Protein AF-A0A1T4MTI6-F1 (afdb_monomer_lite)

Organism: Treponema porcinum (NCBI:txid261392)

InterPro domains:
  IPR003497 BRO N-terminal domain [PF02498] (22-116)
  IPR003497 BRO N-terminal domain [SM01040] (22-121)
  IPR009362 YhcG PDDEXK nuclease domain [PF06250] (287-391)

Structure (mmCIF, N/CA/C/O backbone):
data_AF-A0A1T4MTI6-F1
#
_entry.id   AF-A0A1T4MTI6-F1
#
loop_
_atom_site.group_PDB
_atom_site.id
_atom_site.type_symbol
_atom_site.label_atom_id
_atom_site.label_alt_id
_atom_site.label_comp_id
_atom_site.label_asym_id
_atom_site.label_entity_id
_atom_site.label_seq_id
_atom_site.pdbx_PDB_ins_code
_atom_site.Cartn_x
_atom_site.Cartn_y
_atom_site.Cartn_z
_atom_site.occupancy
_atom_site.B_iso_or_equiv
_atom_site.auth_seq_id
_atom_site.auth_comp_id
_atom_site.auth_asym_id
_atom_site.auth_atom_id
_atom_site.pdbx_PDB_model_num
ATOM 1 N N . MET A 1 1 ? 14.762 -20.993 -0.817 1.00 29.59 1 MET A N 1
ATOM 2 C CA . MET A 1 1 ? 13.764 -19.939 -0.530 1.00 29.59 1 MET A CA 1
ATOM 3 C C . MET A 1 1 ? 13.974 -18.867 -1.579 1.00 29.59 1 MET A C 1
ATOM 5 O O . MET A 1 1 ? 15.122 -18.537 -1.838 1.00 29.59 1 MET A O 1
ATOM 9 N N . LYS A 1 2 ? 12.893 -18.528 -2.278 1.00 24.80 2 LYS A N 1
ATOM 10 C CA . LYS A 1 2 ? 12.843 -18.109 -3.683 1.00 24.80 2 LYS A CA 1
ATOM 11 C C . LYS A 1 2 ? 13.874 -17.034 -4.069 1.00 24.80 2 LYS A C 1
ATOM 13 O O . LYS A 1 2 ? 13.805 -15.911 -3.583 1.00 24.80 2 LYS A O 1
ATOM 18 N N . ILE A 1 3 ? 14.759 -17.396 -5.008 1.00 26.91 3 ILE A N 1
ATOM 19 C CA . ILE A 1 3 ? 15.230 -16.484 -6.066 1.00 26.91 3 ILE A CA 1
ATOM 20 C C . ILE A 1 3 ? 13.979 -15.758 -6.556 1.00 26.91 3 ILE A C 1
ATOM 22 O O . ILE A 1 3 ? 12.946 -16.416 -6.668 1.00 26.91 3 ILE A O 1
ATOM 26 N N . GLY A 1 4 ? 14.023 -14.441 -6.754 1.00 32.38 4 GLY A N 1
ATOM 27 C CA . GLY A 1 4 ? 12.883 -13.689 -7.271 1.00 32.38 4 GLY A CA 1
ATOM 28 C C . GLY A 1 4 ? 12.425 -14.264 -8.610 1.00 32.38 4 GLY A C 1
ATOM 29 O O . GLY A 1 4 ? 12.881 -13.828 -9.655 1.00 32.38 4 GLY A O 1
ATOM 30 N N . GLU A 1 5 ? 11.559 -15.274 -8.564 1.00 28.02 5 GLU A N 1
ATOM 31 C CA . GLU A 1 5 ? 10.853 -15.802 -9.712 1.00 28.02 5 GLU A CA 1
ATOM 32 C C . GLU A 1 5 ? 9.925 -14.692 -10.166 1.00 28.02 5 GLU A C 1
ATOM 34 O O . GLU A 1 5 ? 9.039 -14.247 -9.423 1.00 28.02 5 GLU A O 1
ATOM 39 N N . GLU A 1 6 ? 10.204 -14.240 -11.382 1.00 34.66 6 GLU A N 1
ATOM 40 C CA . GLU A 1 6 ? 9.380 -13.394 -12.219 1.00 34.66 6 GLU A CA 1
ATOM 41 C C . GLU A 1 6 ? 7.897 -13.714 -12.024 1.00 34.66 6 GLU A C 1
ATOM 43 O O . GLU A 1 6 ? 7.330 -14.620 -12.625 1.00 34.66 6 GLU A O 1
ATOM 48 N N . ASN A 1 7 ? 7.232 -12.928 -11.188 1.00 27.84 7 ASN A N 1
ATOM 49 C CA . ASN A 1 7 ? 5.785 -12.830 -11.204 1.00 27.84 7 ASN A CA 1
ATOM 50 C C . ASN A 1 7 ? 5.436 -11.406 -11.619 1.00 27.84 7 ASN A C 1
ATOM 52 O O . ASN A 1 7 ? 5.205 -10.537 -10.783 1.00 27.84 7 ASN A O 1
ATOM 56 N N . ASN A 1 8 ? 5.431 -11.193 -12.940 1.00 30.33 8 ASN A N 1
ATOM 57 C CA . ASN A 1 8 ? 4.815 -10.063 -13.641 1.00 30.33 8 ASN A CA 1
ATOM 58 C C . ASN A 1 8 ? 5.001 -8.699 -12.951 1.00 30.33 8 ASN A C 1
ATOM 60 O O . ASN A 1 8 ? 4.086 -8.154 -12.316 1.00 30.33 8 ASN A O 1
ATOM 64 N N . LEU A 1 9 ? 6.201 -8.143 -13.116 1.00 31.62 9 LEU A N 1
ATOM 65 C CA . LEU A 1 9 ? 6.533 -6.769 -12.760 1.00 31.62 9 LEU A CA 1
ATOM 66 C C . LEU A 1 9 ? 5.849 -5.802 -13.745 1.00 31.62 9 LEU A C 1
ATOM 68 O O . LEU A 1 9 ? 6.373 -5.511 -14.817 1.00 31.62 9 LEU A O 1
ATOM 72 N N . ASN A 1 10 ? 4.671 -5.293 -13.377 1.00 36.75 10 ASN A N 1
ATOM 73 C CA . ASN A 1 10 ? 4.091 -4.111 -14.023 1.00 36.75 10 ASN A CA 1
ATOM 74 C C . ASN A 1 10 ? 4.978 -2.878 -13.750 1.00 36.75 10 ASN A C 1
ATOM 76 O O . ASN A 1 10 ? 5.622 -2.811 -12.704 1.00 36.75 10 ASN A O 1
ATOM 80 N N . ASN A 1 11 ? 4.929 -1.873 -14.636 1.00 35.84 11 ASN A N 1
ATOM 81 C CA . ASN A 1 11 ? 5.616 -0.562 -14.562 1.00 35.84 11 ASN A CA 1
ATOM 82 C C . ASN A 1 11 ? 5.305 0.302 -13.309 1.00 35.84 11 ASN A C 1
ATOM 84 O O . ASN A 1 11 ? 5.554 1.505 -13.302 1.00 35.84 11 ASN A O 1
ATOM 88 N N . SER A 1 12 ? 4.710 -0.272 -12.266 1.00 39.22 12 SER A N 1
ATOM 89 C CA . SER A 1 12 ? 4.172 0.421 -11.097 1.00 39.22 12 SER A CA 1
ATOM 90 C C . SER A 1 12 ? 4.846 0.028 -9.774 1.00 39.22 12 SER A C 1
ATOM 92 O O . SER A 1 12 ? 4.406 0.464 -8.718 1.00 39.22 12 SER A O 1
ATOM 94 N N . ASN A 1 13 ? 5.901 -0.795 -9.803 1.00 53.12 13 ASN A N 1
ATOM 95 C CA . ASN A 1 13 ? 6.740 -1.074 -8.632 1.00 53.12 13 ASN A CA 1
ATOM 96 C C . ASN A 1 13 ? 7.895 -0.042 -8.584 1.00 53.12 13 ASN A C 1
ATOM 98 O O . ASN A 1 13 ? 8.526 0.166 -9.626 1.00 53.12 13 ASN A O 1
ATOM 102 N N . PRO A 1 14 ? 8.223 0.592 -7.436 1.00 52.94 14 PRO A N 1
ATOM 103 C CA . PRO A 1 14 ? 9.347 1.535 -7.329 1.00 52.94 14 PRO A CA 1
ATOM 104 C C . PRO A 1 14 ? 10.663 0.994 -7.910 1.00 52.94 14 PRO A C 1
ATOM 106 O O . PRO A 1 14 ? 11.397 1.723 -8.574 1.00 52.94 14 PRO A O 1
ATOM 109 N N . ILE A 1 15 ? 10.903 -0.313 -7.756 1.00 57.69 15 ILE A N 1
ATOM 110 C CA . ILE A 1 15 ? 12.072 -1.023 -8.300 1.00 57.69 15 ILE A CA 1
ATOM 111 C C . ILE A 1 15 ? 12.081 -0.982 -9.840 1.00 57.69 15 ILE A C 1
ATOM 113 O O . ILE A 1 15 ? 13.130 -0.816 -10.455 1.00 57.69 15 ILE A O 1
ATOM 117 N N . THR A 1 16 ? 10.910 -1.060 -10.483 1.00 54.34 16 THR A N 1
ATOM 118 C CA . THR A 1 16 ? 10.786 -0.933 -11.946 1.00 54.34 16 THR A CA 1
ATOM 119 C C . THR A 1 16 ? 10.866 0.502 -12.452 1.00 54.34 16 THR A C 1
ATOM 121 O O . THR A 1 16 ? 11.347 0.715 -13.559 1.00 54.34 16 THR A O 1
ATOM 124 N N . PHE A 1 17 ? 10.431 1.488 -11.662 1.00 54.69 17 PHE A N 1
ATOM 125 C CA . PHE A 1 17 ? 10.458 2.898 -12.064 1.00 54.69 17 PHE A CA 1
ATOM 126 C C . PHE A 1 17 ? 11.887 3.448 -12.188 1.00 54.69 17 PHE A C 1
ATOM 128 O O . PHE A 1 17 ? 12.150 4.318 -13.022 1.00 54.69 17 PHE A O 1
ATOM 135 N N . PHE A 1 18 ? 12.805 2.932 -11.374 1.00 60.22 18 PHE A N 1
ATOM 136 C CA . PHE A 1 18 ? 14.227 3.278 -11.400 1.00 60.22 18 PHE A CA 1
ATOM 137 C C . PHE A 1 18 ? 15.092 2.256 -12.153 1.00 60.22 18 PHE A C 1
ATOM 139 O O . PHE A 1 18 ? 16.312 2.344 -12.096 1.00 60.22 18 PHE A O 1
ATOM 146 N N . ASP A 1 19 ? 14.463 1.298 -12.845 1.00 62.16 19 ASP A N 1
ATOM 147 C CA . ASP A 1 19 ? 15.125 0.208 -13.574 1.00 62.16 19 ASP A CA 1
ATOM 148 C C . ASP A 1 19 ? 16.165 -0.569 -12.741 1.00 62.16 19 ASP A C 1
ATOM 150 O O . ASP A 1 19 ? 17.180 -1.056 -13.228 1.00 62.16 19 ASP A O 1
ATOM 154 N N . LEU A 1 20 ? 15.886 -0.736 -11.446 1.00 67.12 20 LEU A N 1
ATOM 155 C CA . LEU A 1 20 ? 16.745 -1.454 -10.498 1.00 67.12 20 LEU A CA 1
ATOM 156 C C . LEU A 1 20 ? 16.588 -2.981 -10.620 1.00 67.12 20 LEU A C 1
ATOM 158 O O . LEU A 1 20 ? 16.968 -3.719 -9.714 1.00 67.12 20 LEU A O 1
ATOM 162 N N . LYS A 1 21 ? 16.005 -3.474 -11.722 1.00 65.25 21 LYS A N 1
ATOM 163 C CA . LYS A 1 21 ? 15.626 -4.886 -11.923 1.00 65.25 21 LYS A CA 1
ATOM 164 C C . LYS A 1 21 ? 16.816 -5.845 -11.872 1.00 65.25 21 LYS A C 1
ATOM 166 O O . LYS A 1 21 ? 16.632 -7.020 -11.579 1.00 65.25 21 LYS A O 1
ATOM 171 N N . ASN A 1 22 ? 18.014 -5.331 -12.134 1.00 76.31 22 ASN A N 1
ATOM 172 C CA . ASN A 1 22 ? 19.245 -6.113 -12.183 1.00 76.31 22 ASN A CA 1
ATOM 173 C C . ASN A 1 22 ? 20.005 -6.135 -10.844 1.00 76.31 22 ASN A C 1
ATOM 175 O O . ASN A 1 22 ? 21.043 -6.783 -10.753 1.00 76.31 22 ASN A O 1
ATOM 179 N N . ILE A 1 23 ? 19.513 -5.444 -9.809 1.00 84.56 23 ILE A N 1
ATOM 180 C CA . ILE A 1 23 ? 20.122 -5.427 -8.472 1.00 84.56 23 ILE A CA 1
ATOM 181 C C . ILE A 1 23 ? 19.410 -6.459 -7.604 1.00 84.56 23 ILE A C 1
ATOM 183 O O . ILE A 1 23 ? 18.190 -6.391 -7.445 1.00 84.56 23 ILE A O 1
ATOM 187 N N . ARG A 1 24 ? 20.144 -7.399 -6.998 1.00 86.19 24 ARG A N 1
ATOM 188 C CA . ARG A 1 24 ? 19.549 -8.330 -6.032 1.00 86.19 24 ARG A CA 1
ATOM 189 C C . ARG A 1 24 ? 19.063 -7.566 -4.809 1.00 86.19 24 ARG A C 1
ATOM 191 O O . ARG A 1 24 ? 19.758 -6.697 -4.284 1.00 86.19 24 ARG A O 1
ATOM 198 N N . TYR A 1 25 ? 17.893 -7.946 -4.312 1.00 86.12 25 TYR A N 1
ATOM 199 C CA . TYR A 1 25 ? 17.296 -7.347 -3.127 1.00 86.12 25 TYR A CA 1
ATOM 200 C C . TYR A 1 25 ? 16.641 -8.396 -2.229 1.00 86.12 25 TYR A C 1
ATOM 202 O O . TYR A 1 25 ? 16.274 -9.488 -2.669 1.00 86.12 25 TYR A O 1
ATOM 210 N N . VAL A 1 26 ? 16.493 -8.056 -0.955 1.00 84.56 26 VAL A N 1
ATOM 211 C CA . VAL A 1 26 ? 15.886 -8.893 0.079 1.00 84.56 26 VAL A CA 1
ATOM 212 C C . VAL A 1 26 ? 15.008 -8.037 0.983 1.00 84.56 26 VAL A C 1
ATOM 214 O O . VAL A 1 26 ? 15.260 -6.852 1.181 1.00 84.56 26 VAL A O 1
ATOM 217 N N . TRP A 1 27 ? 13.925 -8.632 1.469 1.00 82.25 27 TRP A N 1
ATOM 218 C CA . TRP A 1 27 ? 13.032 -8.013 2.441 1.00 82.25 27 TRP A CA 1
ATOM 219 C C . TRP A 1 27 ? 13.451 -8.449 3.841 1.00 82.25 27 TRP A C 1
ATOM 221 O O . TRP A 1 27 ? 13.565 -9.653 4.076 1.00 82.25 27 TRP A O 1
ATOM 231 N N . ASP A 1 28 ? 13.660 -7.488 4.735 1.00 80.56 28 ASP A N 1
ATOM 232 C CA . ASP A 1 28 ? 13.893 -7.725 6.158 1.00 80.56 28 ASP A CA 1
ATOM 233 C C . ASP A 1 28 ? 12.568 -7.541 6.916 1.00 80.56 28 ASP A C 1
ATOM 235 O O . ASP A 1 28 ? 12.006 -6.445 6.946 1.00 80.56 28 ASP A O 1
ATOM 239 N N . ASP A 1 29 ? 12.044 -8.630 7.489 1.00 76.12 29 ASP A N 1
ATOM 240 C CA . ASP A 1 29 ? 10.774 -8.630 8.227 1.00 76.12 29 ASP A CA 1
ATOM 241 C C . ASP A 1 29 ? 10.865 -7.929 9.594 1.00 76.12 29 ASP A C 1
ATOM 243 O O . ASP A 1 29 ? 9.837 -7.487 10.108 1.00 76.12 29 ASP A O 1
ATOM 247 N N . GLU A 1 30 ? 12.053 -7.836 10.199 1.00 77.88 30 GLU A N 1
ATOM 248 C CA . GLU A 1 30 ? 12.241 -7.174 11.496 1.00 77.88 30 GLU A CA 1
ATOM 249 C C . GLU A 1 30 ? 12.291 -5.658 11.330 1.00 77.88 30 GLU A C 1
ATOM 251 O O . GLU A 1 30 ? 11.700 -4.921 12.119 1.00 77.88 30 GLU A O 1
ATOM 256 N N . LYS A 1 31 ? 12.973 -5.196 10.279 1.00 78.19 31 LYS A N 1
ATOM 257 C CA . LYS A 1 31 ? 13.128 -3.768 9.972 1.00 78.19 31 LYS A CA 1
ATOM 258 C C . LYS A 1 31 ? 12.039 -3.214 9.055 1.00 78.19 31 LYS A C 1
ATOM 260 O O . LYS A 1 31 ? 11.988 -2.006 8.845 1.00 78.19 31 LYS A O 1
ATOM 265 N N . GLU A 1 32 ? 11.195 -4.086 8.505 1.00 81.62 32 GLU A N 1
ATOM 266 C CA . GLU A 1 32 ? 10.162 -3.764 7.514 1.00 81.62 32 GLU A CA 1
ATOM 267 C C . GLU A 1 32 ? 10.701 -2.920 6.339 1.00 81.62 32 GLU A C 1
ATOM 269 O O . GLU A 1 32 ? 10.057 -1.974 5.861 1.00 81.62 32 GLU A O 1
ATOM 274 N N . ASP A 1 33 ? 11.898 -3.267 5.851 1.00 82.81 33 ASP A N 1
ATOM 275 C CA . ASP A 1 33 ? 12.551 -2.540 4.763 1.00 82.81 33 ASP A CA 1
ATOM 276 C C . ASP A 1 33 ? 13.225 -3.443 3.721 1.00 82.81 33 ASP A C 1
ATOM 278 O O . ASP A 1 33 ? 13.503 -4.626 3.936 1.00 82.81 33 ASP A O 1
ATOM 282 N N . TRP A 1 34 ? 13.459 -2.860 2.545 1.00 85.12 34 TRP A N 1
ATOM 283 C CA . TRP A 1 34 ? 14.154 -3.511 1.441 1.00 85.12 34 TRP A CA 1
ATOM 284 C C . TRP A 1 34 ? 15.645 -3.211 1.485 1.00 85.12 34 TRP A C 1
ATOM 286 O O . TRP A 1 34 ? 16.044 -2.048 1.518 1.00 85.12 34 TRP A O 1
ATOM 296 N N . TYR A 1 35 ? 16.446 -4.266 1.381 1.00 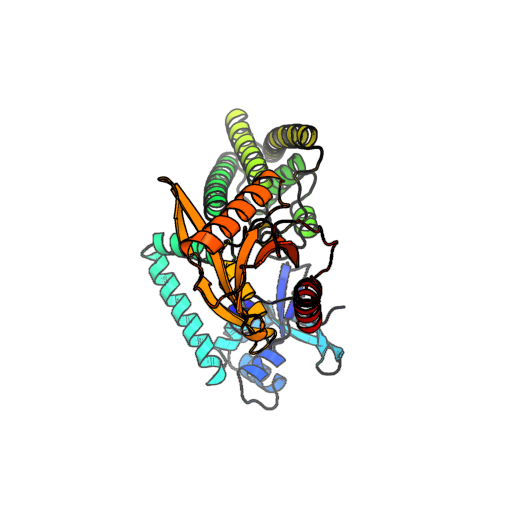87.00 35 TYR A N 1
ATOM 297 C CA . TYR A 1 35 ? 17.899 -4.221 1.317 1.00 87.00 35 TYR A CA 1
ATOM 298 C C . TYR A 1 35 ? 18.388 -4.638 -0.066 1.00 87.00 35 TYR A C 1
ATOM 300 O O . TYR A 1 35 ? 17.930 -5.640 -0.612 1.00 87.00 35 TYR A O 1
ATOM 308 N N . PHE A 1 36 ? 19.318 -3.874 -0.631 1.00 89.75 36 PHE A N 1
ATOM 309 C CA . PHE A 1 36 ? 19.821 -4.021 -1.996 1.00 89.75 36 PHE A CA 1
ATOM 310 C C . PHE A 1 36 ? 21.313 -4.341 -1.989 1.00 89.75 36 PHE A C 1
ATOM 312 O O . PHE A 1 36 ? 22.064 -3.744 -1.219 1.00 89.75 36 PHE A O 1
ATOM 319 N N . SER A 1 37 ? 21.748 -5.256 -2.858 1.00 90.25 37 SER A N 1
ATOM 320 C CA . SER A 1 37 ? 23.155 -5.636 -2.994 1.00 90.25 37 SER A CA 1
ATOM 321 C C . SER A 1 37 ? 24.002 -4.465 -3.485 1.00 90.25 37 SER A C 1
ATOM 323 O O . SER A 1 37 ? 23.769 -3.913 -4.562 1.00 90.25 37 SER A O 1
ATOM 325 N N . VAL A 1 38 ? 25.027 -4.123 -2.705 1.00 90.75 38 VAL A N 1
ATOM 326 C CA . VAL A 1 38 ? 25.964 -3.043 -3.034 1.00 90.75 38 VAL A CA 1
ATOM 327 C C . VAL A 1 38 ? 26.879 -3.442 -4.190 1.00 90.75 38 VAL A C 1
ATOM 329 O O . VAL A 1 38 ? 27.137 -2.639 -5.080 1.00 90.75 38 VAL A O 1
ATOM 332 N N . ILE A 1 39 ? 27.320 -4.699 -4.228 1.00 89.19 39 ILE A N 1
ATOM 333 C CA . ILE A 1 39 ? 28.175 -5.217 -5.305 1.00 89.19 39 ILE A CA 1
ATOM 334 C C . ILE A 1 39 ? 27.457 -5.128 -6.657 1.00 89.19 39 ILE A C 1
ATOM 336 O O . ILE A 1 39 ? 28.046 -4.666 -7.637 1.00 89.19 39 ILE A O 1
ATOM 340 N N . ASP A 1 40 ? 26.178 -5.512 -6.716 1.00 88.31 40 ASP A N 1
ATOM 341 C CA . ASP A 1 40 ? 25.390 -5.415 -7.950 1.00 88.31 40 ASP A CA 1
ATOM 342 C C . ASP A 1 40 ? 25.182 -3.954 -8.357 1.00 88.31 40 ASP A C 1
ATOM 344 O O . ASP A 1 40 ? 25.317 -3.607 -9.530 1.00 88.31 40 ASP A O 1
ATOM 348 N N . LEU A 1 41 ? 24.903 -3.086 -7.378 1.00 89.69 41 LEU A N 1
ATOM 349 C CA . LEU A 1 41 ? 24.748 -1.650 -7.587 1.00 89.69 41 LEU A CA 1
ATOM 350 C C . LEU A 1 41 ? 25.992 -1.047 -8.251 1.00 89.69 41 LEU A C 1
ATOM 352 O O . LEU A 1 41 ? 25.888 -0.378 -9.281 1.00 89.69 41 LEU A O 1
ATOM 356 N N . ILE A 1 42 ? 27.170 -1.310 -7.685 1.00 90.50 42 ILE A N 1
ATOM 357 C CA . ILE A 1 42 ? 28.441 -0.827 -8.225 1.00 90.50 42 ILE A CA 1
ATOM 358 C C . ILE A 1 42 ? 28.703 -1.427 -9.611 1.00 90.50 42 ILE A C 1
ATOM 360 O O . ILE A 1 42 ? 29.062 -0.690 -10.527 1.00 90.50 42 ILE A O 1
ATOM 364 N N . SER A 1 43 ? 28.454 -2.722 -9.804 1.00 88.75 43 SER A N 1
ATOM 365 C CA . SER A 1 43 ? 28.660 -3.399 -11.094 1.00 88.75 43 SER A CA 1
ATOM 366 C C . SER A 1 43 ? 27.796 -2.810 -12.216 1.00 88.75 43 SER A C 1
ATOM 368 O O . SER A 1 43 ? 28.233 -2.711 -13.361 1.00 88.75 43 SER A O 1
ATOM 370 N N . ILE A 1 44 ? 26.569 -2.394 -11.896 1.00 88.44 44 ILE A N 1
ATOM 371 C CA . ILE A 1 44 ? 25.635 -1.803 -12.861 1.00 88.44 44 ILE A CA 1
ATOM 372 C C . ILE A 1 44 ? 25.994 -0.354 -13.169 1.00 88.44 44 ILE A C 1
ATOM 374 O O . ILE A 1 44 ? 25.961 0.053 -14.329 1.00 88.44 44 ILE A O 1
ATOM 378 N N . PHE A 1 45 ? 26.325 0.436 -12.148 1.00 88.94 45 PHE A N 1
ATOM 379 C CA . PHE A 1 45 ? 26.520 1.877 -12.302 1.00 88.94 45 PHE A CA 1
ATOM 380 C C . PHE A 1 45 ? 27.973 2.289 -12.549 1.00 88.94 45 PHE A C 1
ATOM 382 O O . PHE A 1 45 ? 28.244 3.476 -12.734 1.00 88.94 45 PHE A O 1
ATOM 389 N N . THR A 1 46 ? 28.911 1.349 -12.625 1.00 88.31 46 THR A N 1
ATOM 390 C CA . THR A 1 46 ? 30.328 1.624 -12.902 1.00 88.31 46 THR A CA 1
ATOM 391 C C . THR A 1 46 ? 30.884 0.680 -13.971 1.00 88.31 46 THR A C 1
ATOM 393 O O . THR A 1 46 ? 30.208 -0.246 -14.420 1.00 88.31 46 THR A O 1
ATOM 396 N N . ASP A 1 47 ? 32.107 0.952 -14.424 1.00 86.25 47 ASP A N 1
ATOM 397 C CA . ASP A 1 47 ? 32.909 0.050 -15.265 1.00 86.25 47 ASP A CA 1
ATOM 398 C C . ASP A 1 47 ? 34.022 -0.631 -14.445 1.00 86.25 47 ASP A C 1
ATOM 400 O O . ASP A 1 47 ? 35.014 -1.102 -15.001 1.00 86.25 47 ASP A O 1
ATOM 404 N N . CYS A 1 48 ? 33.906 -0.640 -13.110 1.00 86.56 48 CYS A N 1
ATOM 405 C CA . CYS A 1 48 ? 34.954 -1.175 -12.251 1.00 86.56 48 CYS A CA 1
ATOM 406 C C . CYS A 1 48 ? 35.058 -2.701 -12.397 1.00 86.56 48 CYS A C 1
ATOM 408 O O . CYS A 1 48 ? 34.053 -3.405 -12.500 1.00 86.56 48 CYS A O 1
ATOM 410 N N . THR A 1 49 ? 36.284 -3.219 -12.361 1.00 87.06 49 THR A N 1
ATOM 411 C CA . THR A 1 49 ? 36.551 -4.663 -12.392 1.00 87.06 49 THR A CA 1
ATOM 412 C C . THR A 1 49 ? 36.389 -5.321 -11.024 1.00 87.06 49 THR A C 1
ATOM 414 O O . THR A 1 49 ? 36.102 -6.513 -10.959 1.00 87.06 49 THR A O 1
ATOM 417 N N . ASN A 1 50 ? 36.560 -4.559 -9.938 1.00 89.69 50 ASN A N 1
ATOM 418 C CA . ASN A 1 50 ? 36.428 -5.037 -8.565 1.00 89.69 50 ASN A CA 1
ATOM 419 C C . ASN A 1 50 ? 35.490 -4.117 -7.752 1.00 89.69 50 ASN A C 1
ATOM 421 O O . ASN A 1 50 ? 35.943 -3.101 -7.214 1.00 89.69 50 ASN A O 1
ATOM 425 N N . PRO A 1 51 ? 34.193 -4.464 -7.662 1.00 88.88 51 PRO A N 1
ATOM 426 C CA . PRO A 1 51 ? 33.196 -3.684 -6.930 1.00 88.88 51 PRO A CA 1
ATOM 427 C C . PRO A 1 51 ? 33.495 -3.482 -5.438 1.00 88.88 51 PRO A C 1
ATOM 429 O O . PRO A 1 51 ? 33.218 -2.404 -4.915 1.00 88.88 51 PRO A O 1
ATOM 432 N N . ASP A 1 52 ? 34.076 -4.481 -4.762 1.00 86.00 52 ASP A N 1
ATOM 433 C CA . ASP A 1 52 ? 34.367 -4.443 -3.318 1.00 86.00 52 ASP A CA 1
ATOM 434 C C . ASP A 1 52 ? 35.474 -3.439 -2.972 1.00 86.00 52 ASP A C 1
ATOM 436 O O . ASP A 1 52 ? 35.393 -2.697 -1.988 1.00 86.00 52 ASP A O 1
ATOM 440 N N . VAL A 1 53 ? 36.511 -3.381 -3.811 1.00 88.88 53 VAL A N 1
ATOM 441 C CA . VAL A 1 53 ? 37.563 -2.363 -3.692 1.00 88.88 53 VAL A CA 1
ATOM 442 C C . VAL A 1 53 ? 36.991 -0.986 -4.008 1.00 88.88 53 VAL A C 1
ATOM 444 O O . VAL A 1 53 ? 37.201 -0.048 -3.243 1.00 88.88 53 VAL A O 1
ATOM 447 N N . TYR A 1 54 ? 36.202 -0.879 -5.080 1.00 90.69 54 TYR A N 1
ATOM 448 C CA . TYR A 1 54 ? 35.619 0.391 -5.500 1.00 90.69 54 TYR A CA 1
ATOM 449 C C . TYR A 1 54 ? 34.740 1.019 -4.411 1.00 90.69 54 TYR A C 1
ATOM 451 O O . TYR A 1 54 ? 34.885 2.204 -4.116 1.00 90.69 54 TYR A O 1
ATOM 459 N N . ILE A 1 55 ? 33.845 0.245 -3.780 1.00 89.00 55 ILE A N 1
ATOM 460 C CA . ILE A 1 55 ? 33.001 0.788 -2.707 1.00 89.00 55 ILE A CA 1
ATOM 461 C C . ILE A 1 55 ? 33.832 1.186 -1.483 1.00 89.00 55 ILE A C 1
ATOM 463 O O . ILE A 1 55 ? 33.563 2.224 -0.885 1.00 89.00 55 ILE A O 1
ATOM 467 N N . SER A 1 56 ? 34.870 0.417 -1.145 1.00 88.25 56 SER A N 1
ATOM 468 C CA . SER A 1 56 ? 35.753 0.722 -0.016 1.00 88.25 56 SER A CA 1
ATOM 469 C C . SER A 1 56 ? 36.497 2.044 -0.223 1.00 88.25 56 SER A C 1
ATOM 471 O O . SER A 1 56 ? 36.539 2.875 0.683 1.00 88.25 56 SER A O 1
ATOM 473 N N . GLU A 1 57 ? 37.030 2.278 -1.425 1.00 89.88 57 GLU A N 1
ATOM 474 C CA . GLU A 1 57 ? 37.653 3.553 -1.800 1.00 89.88 57 GLU A CA 1
ATOM 475 C C . GLU A 1 57 ? 36.641 4.700 -1.785 1.00 89.88 57 GLU A C 1
ATOM 477 O O . GLU A 1 57 ? 36.929 5.786 -1.283 1.00 89.88 57 GLU A O 1
ATOM 482 N N . LEU A 1 58 ? 35.437 4.470 -2.305 1.00 88.56 58 LEU A N 1
ATOM 483 C CA . LEU A 1 58 ? 34.398 5.491 -2.380 1.00 88.56 58 LEU A CA 1
ATOM 484 C C . LEU A 1 58 ? 33.918 5.911 -0.977 1.00 88.56 58 LEU A C 1
ATOM 486 O O . LEU A 1 58 ? 33.779 7.101 -0.714 1.00 88.56 58 LEU A O 1
ATOM 490 N N . ILE A 1 59 ? 33.766 4.961 -0.049 1.00 87.12 59 ILE A N 1
ATOM 491 C CA . ILE A 1 59 ? 33.458 5.226 1.366 1.00 87.12 59 ILE A CA 1
ATOM 492 C C . ILE A 1 59 ? 34.623 5.925 2.075 1.00 87.12 59 ILE A C 1
ATOM 494 O O . ILE A 1 59 ? 34.402 6.846 2.859 1.00 87.12 59 ILE A O 1
ATOM 498 N N . ALA A 1 60 ? 35.866 5.507 1.821 1.00 87.75 60 ALA A N 1
ATOM 499 C CA . ALA A 1 60 ? 37.041 6.105 2.455 1.00 87.75 60 ALA A CA 1
ATOM 500 C C . ALA A 1 60 ? 37.225 7.586 2.083 1.00 87.75 60 ALA A C 1
ATOM 502 O O . ALA A 1 60 ? 37.736 8.361 2.890 1.00 87.75 60 ALA A O 1
ATOM 503 N N . ASN A 1 61 ? 36.788 7.971 0.882 1.00 86.38 61 ASN A N 1
ATOM 504 C CA . ASN A 1 61 ? 36.917 9.326 0.353 1.00 86.38 61 ASN A CA 1
ATOM 505 C C . ASN A 1 61 ? 35.690 10.227 0.620 1.00 86.38 61 ASN A C 1
ATOM 507 O O . ASN A 1 61 ? 35.754 11.421 0.329 1.00 86.38 61 ASN A O 1
ATOM 511 N N . ASP A 1 62 ? 34.590 9.697 1.169 1.00 86.38 62 ASP A N 1
ATOM 512 C CA . ASP A 1 62 ? 33.356 10.443 1.460 1.00 86.38 62 ASP A CA 1
ATOM 513 C C . ASP A 1 62 ? 32.888 10.162 2.898 1.00 86.38 62 ASP A C 1
ATOM 515 O O . ASP A 1 62 ? 32.183 9.191 3.179 1.00 86.38 62 ASP A O 1
ATOM 519 N N . GLU A 1 63 ? 33.267 11.043 3.830 1.00 86.00 63 GLU A N 1
ATOM 520 C CA . GLU A 1 63 ? 32.905 10.932 5.251 1.00 86.00 63 GLU A CA 1
ATOM 521 C C . GLU A 1 63 ? 31.381 10.906 5.467 1.00 86.00 63 GLU A C 1
ATOM 523 O O . GLU A 1 63 ? 30.877 10.201 6.348 1.00 86.00 63 GLU A O 1
ATOM 528 N N . SER A 1 64 ? 30.625 11.609 4.615 1.00 83.69 64 SER A N 1
ATOM 529 C CA . SER A 1 64 ? 29.162 11.609 4.673 1.00 83.69 64 SER A CA 1
ATOM 530 C C . SER A 1 64 ? 28.587 10.253 4.269 1.00 83.69 64 SER A C 1
ATOM 532 O O . SER A 1 64 ? 27.632 9.774 4.887 1.00 83.69 64 SER A O 1
ATOM 534 N N . LEU A 1 65 ? 29.194 9.597 3.276 1.00 85.00 65 LEU A N 1
ATOM 535 C CA . LEU A 1 65 ? 28.805 8.258 2.867 1.00 85.00 65 LEU A CA 1
ATOM 536 C C . LEU A 1 65 ? 29.231 7.208 3.888 1.00 85.00 65 LEU A C 1
ATOM 538 O O . LEU A 1 65 ? 28.464 6.283 4.137 1.00 85.00 65 LEU A O 1
ATOM 542 N N . LYS A 1 66 ? 30.392 7.372 4.530 1.00 86.50 66 LYS A N 1
ATOM 543 C CA . LYS A 1 66 ? 30.838 6.498 5.620 1.00 86.50 66 LYS A CA 1
ATOM 544 C C . LYS A 1 66 ? 29.837 6.463 6.772 1.00 86.50 66 LYS A C 1
ATOM 546 O O . LYS A 1 66 ? 29.428 5.386 7.183 1.00 86.50 66 LYS A O 1
ATOM 551 N N . SER A 1 67 ? 29.343 7.619 7.217 1.00 84.06 67 SER A N 1
ATOM 552 C CA . SER A 1 67 ? 28.300 7.676 8.255 1.00 84.06 67 SER A CA 1
ATOM 553 C C . SER A 1 67 ? 27.005 6.955 7.839 1.00 84.06 67 SER A C 1
ATOM 555 O O . SER A 1 67 ? 26.386 6.243 8.636 1.00 84.06 67 SER A O 1
ATOM 557 N N . ILE A 1 68 ? 26.602 7.097 6.571 1.00 79.88 68 ILE A N 1
ATOM 558 C CA . ILE A 1 68 ? 25.423 6.419 6.012 1.00 79.88 68 ILE A CA 1
ATOM 559 C C . ILE A 1 68 ? 25.654 4.913 5.922 1.00 79.88 68 ILE A C 1
ATOM 561 O O . ILE A 1 68 ? 24.733 4.147 6.204 1.00 79.88 68 ILE A O 1
ATOM 565 N N . TRP A 1 69 ? 26.859 4.500 5.544 1.00 81.94 69 TRP A N 1
ATOM 566 C CA . TRP A 1 69 ? 27.272 3.111 5.467 1.00 81.94 69 TRP A CA 1
ATOM 567 C C . TRP A 1 69 ? 27.270 2.449 6.842 1.00 81.94 69 TRP A C 1
ATOM 569 O O . TRP A 1 69 ? 26.658 1.403 6.999 1.00 81.94 69 TRP A O 1
ATOM 579 N N . ASP A 1 70 ? 27.839 3.093 7.857 1.00 80.75 70 ASP A N 1
ATOM 580 C CA . ASP A 1 70 ? 27.855 2.564 9.225 1.00 80.75 70 ASP A CA 1
ATOM 581 C C . ASP A 1 70 ? 26.433 2.428 9.803 1.00 80.75 70 ASP A C 1
ATOM 583 O O . ASP A 1 70 ? 26.156 1.532 10.597 1.00 80.75 70 ASP A O 1
ATOM 587 N N . SER A 1 71 ? 25.507 3.293 9.372 1.00 75.62 71 SER A N 1
ATOM 588 C CA . SER A 1 71 ? 24.115 3.294 9.846 1.00 75.62 71 SER A CA 1
ATOM 589 C C . SER A 1 71 ? 23.188 2.346 9.072 1.00 75.62 71 SER A C 1
ATOM 591 O O . SER A 1 71 ? 22.211 1.849 9.630 1.00 75.62 71 SER A O 1
ATOM 593 N N . ASN A 1 72 ? 23.435 2.128 7.776 1.00 75.31 72 ASN A N 1
ATOM 594 C CA . ASN A 1 72 ? 22.509 1.419 6.875 1.00 75.31 72 ASN A CA 1
ATOM 595 C C . ASN A 1 72 ? 23.113 0.174 6.212 1.00 75.31 72 ASN A C 1
ATOM 597 O O . ASN A 1 72 ? 22.363 -0.622 5.643 1.00 75.31 72 ASN A O 1
ATOM 601 N N . GLY A 1 73 ? 24.435 0.026 6.247 1.00 77.44 73 GLY A N 1
ATOM 602 C CA . GLY A 1 73 ? 25.182 -1.096 5.699 1.00 77.44 73 GLY A CA 1
ATOM 603 C C . GLY A 1 73 ? 25.016 -2.327 6.576 1.00 77.44 73 GLY A C 1
ATOM 604 O O . GLY A 1 73 ? 25.375 -2.325 7.751 1.00 77.44 73 GLY A O 1
ATOM 605 N N . VAL A 1 74 ? 24.446 -3.388 6.012 1.00 81.94 74 VAL A N 1
ATOM 606 C CA . VAL A 1 74 ? 24.223 -4.652 6.721 1.00 81.94 74 VAL A CA 1
ATOM 607 C C . VAL A 1 74 ? 24.599 -5.807 5.806 1.00 81.94 74 VAL A C 1
ATOM 609 O O . VAL A 1 74 ? 24.244 -5.818 4.624 1.00 81.94 74 VAL A O 1
ATOM 612 N N . SER A 1 75 ? 25.298 -6.800 6.350 1.00 82.50 75 SER A N 1
ATOM 613 C CA . SER A 1 75 ? 25.516 -8.069 5.660 1.00 82.50 75 SER A CA 1
ATOM 614 C C . SER A 1 75 ? 24.269 -8.933 5.787 1.00 82.50 75 SER A C 1
ATOM 616 O O . SER A 1 75 ? 23.880 -9.308 6.891 1.00 82.50 75 SER A O 1
ATOM 618 N N . VAL A 1 76 ? 23.634 -9.250 4.659 1.00 82.44 76 VAL A N 1
ATOM 619 C CA . VAL A 1 76 ? 22.444 -10.105 4.625 1.00 82.44 76 VAL A CA 1
ATOM 620 C C . VAL A 1 76 ? 22.750 -11.370 3.836 1.00 82.44 76 VAL A C 1
ATOM 622 O O . VAL A 1 76 ? 23.410 -11.335 2.796 1.00 82.44 76 VAL A O 1
ATOM 625 N N . LEU A 1 77 ? 22.268 -12.511 4.333 1.00 79.94 77 LEU A N 1
ATOM 626 C CA . LEU A 1 77 ? 22.434 -13.794 3.663 1.00 79.94 77 LEU A CA 1
ATOM 627 C C . LEU A 1 77 ? 21.579 -13.831 2.386 1.00 79.94 77 LEU A C 1
ATOM 629 O O . LEU A 1 77 ? 20.352 -13.927 2.437 1.00 79.94 77 LEU A O 1
ATOM 633 N N . MET A 1 78 ? 22.234 -13.791 1.230 1.00 78.75 78 MET A N 1
ATOM 634 C CA . MET A 1 78 ? 21.601 -13.753 -0.088 1.00 78.75 78 MET A CA 1
ATOM 635 C C . MET A 1 78 ? 22.134 -14.879 -0.978 1.00 78.75 78 MET A C 1
ATOM 637 O O . MET A 1 78 ? 23.174 -15.478 -0.709 1.00 78.75 78 MET A O 1
ATOM 641 N N . THR A 1 79 ? 21.412 -15.190 -2.056 1.00 76.00 79 THR A N 1
ATOM 642 C CA . THR A 1 79 ? 21.895 -16.159 -3.052 1.00 76.00 79 THR A CA 1
ATOM 643 C C . THR A 1 79 ? 22.912 -15.469 -3.966 1.00 76.00 79 THR A C 1
ATOM 645 O O . THR A 1 79 ? 22.628 -14.429 -4.569 1.00 76.00 79 THR A O 1
ATOM 648 N N . GLY A 1 80 ? 24.120 -16.021 -4.019 1.00 71.44 80 GLY A N 1
ATOM 649 C CA . GLY A 1 80 ? 25.197 -15.631 -4.912 1.00 71.44 80 GLY A CA 1
ATOM 650 C C . GLY A 1 80 ? 24.883 -15.900 -6.378 1.00 71.44 80 GLY A C 1
ATOM 651 O O . GLY A 1 80 ? 23.950 -16.633 -6.701 1.00 71.44 80 GLY A O 1
ATOM 652 N N . ALA A 1 81 ? 25.695 -15.330 -7.270 1.00 69.56 81 ALA A N 1
ATOM 653 C CA . ALA A 1 81 ? 25.634 -15.643 -8.700 1.00 69.56 81 ALA A CA 1
ATOM 654 C C . ALA A 1 81 ? 25.917 -17.135 -8.984 1.00 69.56 81 ALA A C 1
ATOM 656 O O . ALA A 1 81 ? 25.469 -17.674 -9.989 1.00 69.56 81 ALA A O 1
ATOM 657 N N . ASP A 1 82 ? 26.613 -17.810 -8.067 1.00 72.31 82 ASP A N 1
ATOM 658 C CA . ASP A 1 82 ? 26.918 -19.242 -8.077 1.00 72.31 82 ASP A CA 1
ATOM 659 C C . ASP A 1 82 ? 25.788 -20.126 -7.507 1.00 72.31 82 ASP A C 1
ATOM 661 O O . ASP A 1 82 ? 25.940 -21.343 -7.399 1.00 72.31 82 ASP A O 1
ATOM 665 N N . GLY A 1 83 ? 24.660 -19.529 -7.104 1.00 74.19 83 GLY A N 1
ATOM 666 C CA . GLY A 1 83 ? 23.526 -20.231 -6.503 1.00 74.19 83 GLY A CA 1
ATOM 667 C C . GLY A 1 83 ? 23.714 -20.617 -5.030 1.00 74.19 83 GLY A C 1
ATOM 668 O O . GLY A 1 83 ? 22.787 -21.172 -4.432 1.00 74.19 83 GLY A O 1
ATOM 669 N N . LYS A 1 84 ? 24.864 -20.318 -4.408 1.00 80.06 84 LYS A N 1
ATOM 670 C CA . LYS A 1 84 ? 25.110 -20.596 -2.984 1.00 80.06 84 LYS A CA 1
ATOM 671 C C . LYS A 1 84 ? 24.653 -19.434 -2.115 1.00 80.06 84 LYS A C 1
ATOM 673 O O . LYS A 1 84 ? 24.625 -18.286 -2.543 1.00 80.06 84 LYS A O 1
ATOM 678 N N . LYS A 1 85 ? 24.290 -19.717 -0.864 1.00 81.06 85 LYS A N 1
ATOM 679 C CA . LYS A 1 85 ? 24.014 -18.657 0.111 1.00 81.06 85 LYS A CA 1
ATOM 680 C C . LYS A 1 85 ? 25.327 -18.092 0.638 1.00 81.06 85 LYS A C 1
ATOM 682 O O . LYS A 1 85 ? 26.164 -18.858 1.105 1.00 81.06 85 LYS A O 1
ATOM 687 N N . GLN A 1 86 ? 25.463 -16.777 0.597 1.00 82.56 86 GLN A N 1
ATOM 688 C CA . GLN A 1 86 ? 26.610 -16.053 1.131 1.00 82.56 86 GLN A CA 1
ATOM 689 C C . GLN A 1 86 ? 26.151 -14.747 1.772 1.00 82.56 86 GLN A C 1
ATOM 691 O O . GLN A 1 86 ? 25.078 -14.230 1.449 1.00 82.56 86 GLN A O 1
ATOM 696 N N . GLU A 1 87 ? 26.949 -14.231 2.698 1.00 87.50 87 GLU A N 1
ATOM 697 C CA . GLU A 1 87 ? 26.737 -12.897 3.246 1.00 87.50 87 GLU A CA 1
ATOM 698 C C . GLU A 1 87 ? 27.127 -11.859 2.198 1.00 87.50 87 GLU A C 1
ATOM 700 O O . GLU A 1 87 ? 28.240 -11.870 1.678 1.00 87.50 87 GLU A O 1
ATOM 705 N N . ILE A 1 88 ? 26.182 -10.987 1.856 1.00 86.19 88 ILE A N 1
ATOM 706 C CA . ILE A 1 88 ? 26.377 -9.924 0.874 1.00 86.19 88 ILE A CA 1
ATOM 707 C C . ILE A 1 88 ? 26.162 -8.596 1.576 1.00 86.19 88 ILE A C 1
ATOM 709 O O . ILE A 1 88 ? 25.186 -8.432 2.307 1.00 86.19 88 ILE A O 1
ATOM 713 N N . GLN A 1 89 ? 27.058 -7.642 1.331 1.00 90.06 89 GLN A N 1
ATOM 714 C CA . GLN A 1 89 ? 26.876 -6.278 1.809 1.00 90.06 89 GLN A CA 1
ATOM 715 C C . GLN A 1 89 ? 25.682 -5.629 1.107 1.00 90.06 89 GLN A C 1
ATOM 717 O O . GLN A 1 89 ? 25.589 -5.601 -0.128 1.00 90.06 89 GLN A O 1
ATOM 722 N N . THR A 1 90 ? 24.761 -5.109 1.911 1.00 90.31 90 THR A N 1
ATOM 723 C CA . THR A 1 90 ? 23.523 -4.494 1.445 1.00 90.31 90 THR A CA 1
ATOM 724 C C . THR A 1 90 ? 23.269 -3.147 2.100 1.00 90.31 90 THR A C 1
ATOM 726 O O . THR A 1 90 ? 23.782 -2.863 3.179 1.00 90.31 90 THR A O 1
ATOM 729 N N . VAL A 1 91 ? 22.440 -2.332 1.450 1.00 90.94 91 VAL A N 1
ATOM 730 C CA . VAL A 1 91 ? 21.939 -1.057 1.981 1.00 90.94 91 VAL A CA 1
ATOM 731 C C . VAL A 1 91 ? 20.436 -0.936 1.764 1.00 90.94 91 VAL A C 1
ATOM 733 O O . VAL A 1 91 ? 19.894 -1.517 0.821 1.00 90.94 91 VAL A O 1
ATOM 736 N N . ASN A 1 92 ? 19.758 -0.157 2.607 1.00 88.00 92 ASN A N 1
ATOM 737 C CA . ASN A 1 92 ? 18.366 0.217 2.362 1.00 88.00 92 ASN A CA 1
ATOM 738 C C . ASN A 1 92 ? 18.231 1.189 1.173 1.00 88.00 92 ASN A C 1
ATOM 740 O O . ASN A 1 92 ? 19.220 1.647 0.598 1.00 88.00 92 ASN A O 1
ATOM 744 N N . ILE A 1 93 ? 16.997 1.541 0.803 1.00 86.81 93 ILE A N 1
ATOM 745 C CA . ILE A 1 93 ? 16.744 2.404 -0.363 1.00 86.81 93 ILE A CA 1
ATOM 746 C C . ILE A 1 93 ? 17.382 3.800 -0.245 1.00 86.81 93 ILE A C 1
ATOM 748 O O . ILE A 1 93 ? 17.828 4.366 -1.243 1.00 86.81 93 ILE A O 1
ATOM 752 N N . TYR A 1 94 ? 17.466 4.346 0.973 1.00 88.81 94 TYR A N 1
ATOM 753 C CA . TYR A 1 94 ? 18.136 5.622 1.220 1.00 88.81 94 TYR A CA 1
ATOM 754 C C . TYR A 1 94 ? 19.645 5.506 0.974 1.00 88.81 94 TYR A C 1
ATOM 756 O O . TYR A 1 94 ? 20.208 6.301 0.217 1.00 88.81 94 TYR A O 1
ATOM 764 N N . GLY A 1 95 ? 20.286 4.481 1.546 1.00 89.44 95 GLY A N 1
ATOM 765 C CA . GLY A 1 95 ? 21.697 4.183 1.313 1.00 89.44 95 GLY A CA 1
ATOM 766 C C . GLY A 1 95 ? 22.000 3.926 -0.164 1.00 89.44 95 GLY A C 1
ATOM 767 O O . GLY A 1 95 ? 22.975 4.463 -0.683 1.00 89.44 95 GLY A O 1
ATOM 768 N N . LEU A 1 96 ? 21.120 3.210 -0.873 1.00 90.75 96 LEU A N 1
ATOM 769 C CA . LEU A 1 96 ? 21.227 2.976 -2.316 1.00 90.75 96 LEU A CA 1
ATOM 770 C C . LEU A 1 96 ? 21.316 4.293 -3.095 1.00 90.75 96 LEU A C 1
ATOM 772 O O . LEU A 1 96 ? 22.246 4.475 -3.879 1.00 90.75 96 LEU A O 1
ATOM 776 N N . PHE A 1 97 ? 20.401 5.241 -2.865 1.00 90.19 97 PHE A N 1
ATOM 777 C CA . PHE A 1 97 ? 20.440 6.519 -3.582 1.00 90.19 97 PHE A CA 1
ATOM 778 C C . PHE A 1 97 ? 21.651 7.373 -3.206 1.00 90.19 97 PHE A C 1
ATOM 780 O O . PHE A 1 97 ? 22.202 8.048 -4.078 1.00 90.19 97 PHE A O 1
ATOM 787 N N . ARG A 1 98 ? 22.102 7.327 -1.947 1.00 90.69 98 ARG A N 1
ATOM 788 C CA . ARG A 1 98 ? 23.289 8.077 -1.510 1.00 90.69 98 ARG A CA 1
ATOM 789 C C . ARG A 1 98 ? 24.568 7.526 -2.133 1.00 90.69 98 ARG A C 1
ATOM 791 O O . ARG A 1 98 ? 25.359 8.319 -2.631 1.00 90.69 98 ARG A O 1
ATOM 798 N N . ILE A 1 99 ? 24.716 6.204 -2.233 1.00 90.19 99 ILE A N 1
ATOM 799 C CA . ILE A 1 99 ? 25.827 5.594 -2.978 1.00 90.19 99 ILE A CA 1
ATOM 800 C C . ILE A 1 99 ? 25.789 6.037 -4.445 1.00 90.19 99 ILE A C 1
ATOM 802 O O . ILE A 1 99 ? 26.801 6.492 -4.968 1.00 90.19 99 ILE A O 1
ATOM 806 N N . ILE A 1 100 ? 24.628 5.975 -5.111 1.00 90.44 100 ILE A N 1
ATOM 807 C CA . ILE A 1 100 ? 24.521 6.359 -6.531 1.00 90.44 100 ILE A CA 1
ATOM 808 C C . ILE A 1 100 ? 24.906 7.824 -6.766 1.00 90.44 100 ILE A C 1
ATOM 810 O O . ILE A 1 100 ? 25.549 8.136 -7.770 1.00 90.44 100 ILE A O 1
ATOM 814 N N . GLN A 1 101 ? 24.548 8.727 -5.850 1.00 90.50 101 GLN A N 1
ATOM 815 C CA . GLN A 1 101 ? 24.950 10.134 -5.927 1.00 90.50 101 GLN A CA 1
ATOM 816 C C . GLN A 1 101 ? 26.476 10.301 -5.890 1.00 90.50 101 GLN A C 1
ATOM 818 O O . GLN A 1 101 ? 27.004 11.096 -6.669 1.00 90.50 101 GLN A O 1
ATOM 823 N N . SER A 1 102 ? 27.169 9.515 -5.063 1.00 91.06 102 SER A N 1
ATOM 824 C CA . SER A 1 102 ? 28.627 9.566 -4.911 1.00 91.06 102 SER A CA 1
ATOM 825 C C . SER A 1 102 ? 29.402 8.822 -6.015 1.00 91.06 102 SER A C 1
ATOM 827 O O . SER A 1 102 ? 30.619 8.944 -6.072 1.00 91.06 102 SER A O 1
ATOM 829 N N . ILE A 1 103 ? 28.749 8.089 -6.932 1.00 91.19 103 ILE A N 1
ATOM 830 C CA . ILE A 1 103 ? 29.418 7.394 -8.053 1.00 91.19 103 ILE A CA 1
ATOM 831 C C . ILE A 1 103 ? 29.761 8.375 -9.200 1.00 91.19 103 ILE A C 1
ATOM 833 O O . ILE A 1 103 ? 28.847 8.840 -9.889 1.00 91.19 103 ILE A O 1
ATOM 837 N N . PRO A 1 104 ? 31.043 8.651 -9.520 1.00 89.75 104 PRO A N 1
ATOM 838 C CA . PRO A 1 104 ? 31.449 9.513 -10.640 1.00 89.75 104 PRO A CA 1
ATOM 839 C C . PRO A 1 104 ? 31.439 8.785 -12.004 1.00 89.75 104 PRO A C 1
ATOM 841 O O . PRO A 1 104 ? 32.426 8.791 -12.735 1.00 89.75 104 PRO A O 1
ATOM 844 N N . SER A 1 105 ? 30.328 8.140 -12.372 1.00 90.75 105 SER A N 1
ATOM 845 C CA . SER A 1 105 ? 30.203 7.361 -13.617 1.00 90.75 105 SER A CA 1
ATOM 846 C C . SER A 1 105 ? 29.088 7.876 -14.518 1.00 90.75 105 SER A C 1
ATOM 848 O O . SER A 1 105 ? 27.981 8.158 -14.057 1.00 90.75 105 SER A O 1
ATOM 850 N N . LYS A 1 106 ? 29.332 7.872 -15.837 1.00 90.00 106 LYS A N 1
ATOM 851 C CA . LYS A 1 106 ? 28.312 8.182 -16.856 1.00 90.00 106 LYS A CA 1
ATOM 852 C C . LYS A 1 106 ? 27.102 7.246 -16.790 1.00 90.00 106 LYS A C 1
ATOM 854 O O . LYS A 1 106 ? 26.010 7.664 -17.160 1.00 90.00 106 LYS A O 1
ATOM 859 N N . LYS A 1 107 ? 27.273 6.011 -16.302 1.00 87.94 107 LYS A N 1
ATOM 860 C CA . LYS A 1 107 ? 26.169 5.053 -16.120 1.00 87.94 107 LYS A CA 1
ATOM 861 C C . LYS A 1 107 ? 25.208 5.468 -14.998 1.00 87.94 107 LYS A C 1
ATOM 863 O O . LYS A 1 107 ? 24.030 5.143 -15.072 1.00 87.94 107 LYS A O 1
ATOM 868 N N . ALA A 1 108 ? 25.681 6.206 -13.990 1.00 89.25 108 ALA A N 1
ATOM 869 C CA . ALA A 1 108 ? 24.853 6.710 -12.891 1.00 89.25 108 ALA A CA 1
ATOM 870 C C . ALA A 1 108 ? 24.090 8.002 -13.252 1.00 89.25 108 ALA A C 1
ATOM 872 O O . ALA A 1 108 ? 23.049 8.295 -12.663 1.00 89.25 108 ALA A O 1
ATOM 873 N N . GLU A 1 109 ? 24.577 8.769 -14.234 1.00 89.44 109 GLU A N 1
ATOM 874 C CA . GLU A 1 109 ? 24.027 10.082 -14.604 1.00 89.44 109 GLU A CA 1
ATOM 875 C C . GLU A 1 109 ? 22.533 10.092 -14.977 1.00 89.44 109 GLU A C 1
ATOM 877 O O . GLU A 1 109 ? 21.836 11.006 -14.532 1.00 89.44 109 GLU A O 1
ATOM 882 N N . PRO A 1 110 ? 21.979 9.113 -15.724 1.00 86.94 110 PRO A N 1
ATOM 883 C CA . PRO A 1 110 ? 20.542 9.077 -15.998 1.00 86.94 110 PRO A CA 1
ATOM 884 C C . PRO A 1 110 ? 19.695 9.045 -14.722 1.00 86.94 110 PRO A C 1
ATOM 886 O O . PRO A 1 110 ? 18.693 9.754 -14.623 1.00 86.94 110 PRO A O 1
ATOM 889 N N . LEU A 1 111 ? 20.117 8.271 -13.716 1.00 86.06 111 LEU A N 1
ATOM 890 C CA . LEU A 1 111 ? 19.394 8.183 -12.453 1.00 86.06 111 LEU A CA 1
ATOM 891 C C . LEU A 1 111 ? 19.542 9.465 -11.631 1.00 86.06 111 LEU A C 1
ATOM 893 O O . LEU A 1 111 ? 18.562 9.941 -11.065 1.00 86.06 111 LEU A O 1
ATOM 897 N N . LYS A 1 112 ? 20.740 10.061 -11.601 1.00 89.94 112 LYS A N 1
ATOM 898 C CA . LYS A 1 112 ? 20.967 11.340 -10.914 1.00 89.94 112 LYS A CA 1
ATOM 899 C C . LYS A 1 112 ? 20.126 12.467 -11.508 1.00 89.94 112 LYS A C 1
ATOM 901 O O . LYS A 1 112 ? 19.527 13.226 -10.753 1.00 89.94 112 LYS A O 1
ATOM 906 N N . LYS A 1 113 ? 20.022 12.543 -12.840 1.00 89.62 113 LYS A N 1
ATOM 907 C CA . LYS A 1 113 ? 19.124 13.492 -13.519 1.00 89.62 113 LYS A CA 1
ATOM 908 C C . LYS A 1 113 ? 17.675 13.275 -13.104 1.00 89.62 113 LYS A C 1
ATOM 910 O O . LYS A 1 113 ? 17.017 14.232 -12.720 1.00 89.62 113 LYS A O 1
ATOM 915 N N . LYS A 1 114 ? 17.219 12.022 -13.065 1.00 86.94 114 LYS A N 1
ATOM 916 C CA . LYS A 1 114 ? 15.865 11.683 -12.613 1.00 86.94 114 LYS A CA 1
ATOM 917 C C . LYS A 1 114 ? 15.615 12.061 -11.147 1.00 86.94 114 LYS A C 1
ATOM 919 O O . LYS A 1 114 ? 14.543 12.547 -10.810 1.00 86.94 114 LYS A O 1
ATOM 924 N N . LEU A 1 115 ? 16.603 11.884 -10.267 1.00 88.19 115 LEU A N 1
ATOM 925 C CA . LEU A 1 115 ? 16.524 12.354 -8.878 1.00 88.19 115 LEU A CA 1
ATOM 926 C C . LEU A 1 115 ? 16.468 13.888 -8.792 1.00 88.19 115 LEU A C 1
ATOM 928 O O . LEU A 1 115 ? 15.727 14.419 -7.968 1.00 88.19 115 LEU A O 1
ATOM 932 N N . ALA A 1 116 ? 17.209 14.600 -9.645 1.00 90.94 116 ALA A N 1
ATOM 933 C CA . ALA A 1 116 ? 17.154 16.058 -9.726 1.00 90.94 116 ALA A CA 1
ATOM 934 C C . ALA A 1 116 ? 15.792 16.556 -10.243 1.00 90.94 116 ALA A C 1
ATOM 936 O O . ALA A 1 116 ? 15.236 17.496 -9.679 1.00 90.94 116 ALA A O 1
ATOM 937 N N . GLU A 1 117 ? 15.227 15.894 -11.257 1.00 88.12 117 GLU A N 1
ATOM 938 C CA . GLU A 1 117 ? 13.872 16.146 -11.764 1.00 88.12 117 GLU A CA 1
ATOM 939 C C . GLU A 1 117 ? 12.825 15.959 -10.658 1.00 88.12 117 GLU A C 1
ATOM 941 O O . GLU A 1 117 ? 12.045 16.873 -10.403 1.00 88.12 117 GLU A O 1
ATOM 946 N N . LEU A 1 118 ? 12.873 14.843 -9.920 1.00 87.94 118 LEU A N 1
ATOM 947 C CA . LEU A 1 118 ? 11.988 14.596 -8.772 1.00 87.94 118 LEU A CA 1
ATOM 948 C C . LEU A 1 118 ? 12.149 15.658 -7.670 1.00 87.94 118 LEU A C 1
ATOM 950 O O . LEU A 1 118 ? 11.168 16.075 -7.053 1.00 87.94 118 LEU A O 1
ATOM 954 N N . GLY A 1 119 ? 13.378 16.123 -7.424 1.00 91.06 119 GLY A N 1
ATOM 955 C CA . GLY A 1 119 ? 13.650 17.219 -6.493 1.00 91.06 119 GLY A CA 1
ATOM 956 C C . GLY A 1 119 ? 13.016 18.542 -6.939 1.00 91.06 119 GLY A C 1
ATOM 957 O O . GLY A 1 119 ? 12.388 19.231 -6.133 1.00 91.06 119 GLY A O 1
ATOM 958 N N . ALA A 1 120 ? 13.121 18.875 -8.227 1.00 92.88 120 ALA A N 1
ATOM 959 C CA . ALA A 1 120 ? 12.499 20.064 -8.807 1.00 92.88 120 ALA A CA 1
ATOM 960 C C . ALA A 1 120 ? 10.963 19.974 -8.799 1.00 92.88 120 ALA A C 1
ATOM 962 O O . ALA A 1 120 ? 10.283 20.931 -8.424 1.00 92.88 120 ALA A O 1
ATOM 963 N N . GLU A 1 121 ? 10.399 18.812 -9.136 1.00 88.00 121 GLU A N 1
ATOM 964 C CA . GLU A 1 121 ? 8.962 18.548 -9.022 1.00 88.00 121 GLU A CA 1
ATOM 965 C C . GLU A 1 121 ? 8.473 18.734 -7.587 1.00 88.00 121 GLU A C 1
ATOM 967 O O . GLU A 1 121 ? 7.439 19.368 -7.363 1.00 88.00 121 GLU A O 1
ATOM 972 N N . ARG A 1 122 ? 9.233 18.249 -6.597 1.00 90.75 122 ARG A N 1
ATOM 973 C CA . ARG A 1 122 ? 8.885 18.429 -5.187 1.00 90.75 122 ARG A CA 1
ATOM 974 C C . ARG A 1 122 ? 8.855 19.902 -4.788 1.00 90.75 122 ARG A C 1
ATOM 976 O O . ARG A 1 122 ? 7.969 20.303 -4.037 1.00 90.75 122 ARG A O 1
ATOM 983 N N . PHE A 1 123 ? 9.776 20.710 -5.303 1.00 93.25 123 PHE A N 1
ATOM 984 C CA . PHE A 1 123 ? 9.765 22.154 -5.078 1.00 93.25 123 PHE A CA 1
ATOM 985 C C . PHE A 1 123 ? 8.502 22.811 -5.663 1.00 93.25 123 PHE A C 1
ATOM 987 O O . PHE A 1 123 ? 7.814 23.552 -4.960 1.00 93.25 123 PHE A O 1
ATOM 994 N N . ASN A 1 124 ? 8.129 22.460 -6.898 1.00 90.38 124 ASN A N 1
ATOM 995 C CA . ASN A 1 124 ? 6.897 22.949 -7.530 1.00 90.38 124 ASN A CA 1
ATOM 996 C C . ASN A 1 124 ? 5.640 22.539 -6.748 1.00 90.38 124 ASN A C 1
ATOM 998 O O . ASN A 1 124 ? 4.715 23.332 -6.596 1.00 90.38 124 ASN A O 1
ATOM 1002 N N . GLN A 1 125 ? 5.611 21.318 -6.212 1.00 90.69 125 GLN A N 1
ATOM 1003 C CA . GLN A 1 125 ? 4.520 20.825 -5.370 1.00 90.69 125 GLN A CA 1
ATOM 1004 C C . GLN A 1 125 ? 4.390 21.581 -4.042 1.00 90.69 125 GLN A C 1
ATOM 1006 O O . GLN A 1 125 ? 3.282 21.753 -3.547 1.00 90.69 125 GLN A O 1
ATOM 1011 N N . ILE A 1 126 ? 5.498 22.036 -3.453 1.00 91.56 126 ILE A N 1
ATOM 1012 C CA . ILE A 1 126 ? 5.458 22.859 -2.235 1.00 91.56 126 ILE A CA 1
ATOM 1013 C C . ILE A 1 126 ? 4.851 24.233 -2.542 1.00 91.56 126 ILE A C 1
ATOM 1015 O O . ILE A 1 126 ? 4.070 24.748 -1.747 1.00 91.56 126 ILE A O 1
ATOM 1019 N N . GLN A 1 127 ? 5.175 24.812 -3.702 1.00 91.75 127 GLN A N 1
ATOM 1020 C CA . GLN A 1 127 ? 4.604 26.089 -4.141 1.00 91.75 127 GLN A CA 1
ATOM 1021 C C . GLN A 1 127 ? 3.134 25.969 -4.560 1.00 91.75 127 GLN A C 1
ATOM 1023 O O . GLN A 1 127 ? 2.346 26.879 -4.312 1.00 91.75 127 GLN A O 1
ATOM 1028 N N . ASN A 1 128 ? 2.761 24.851 -5.184 1.00 92.31 128 ASN A N 1
ATOM 1029 C CA . ASN A 1 128 ? 1.396 24.542 -5.583 1.00 92.31 128 ASN A CA 1
ATOM 1030 C C . ASN A 1 128 ? 0.980 23.147 -5.069 1.00 92.31 128 ASN A C 1
ATOM 1032 O O . ASN A 1 128 ? 1.120 22.155 -5.796 1.00 92.31 128 ASN A O 1
ATOM 1036 N N . PRO A 1 129 ? 0.423 23.060 -3.844 1.00 90.44 129 PRO A N 1
ATOM 1037 C CA . PRO A 1 129 ? 0.013 21.795 -3.228 1.00 90.44 129 PRO A CA 1
ATOM 1038 C C . PRO A 1 129 ? -1.011 20.986 -4.034 1.00 90.44 129 PRO A C 1
ATOM 1040 O O . PRO A 1 129 ? -1.055 19.760 -3.915 1.00 90.44 129 PRO A O 1
ATOM 1043 N N . GLU A 1 130 ? -1.803 21.630 -4.901 1.00 87.75 130 GLU A N 1
ATOM 1044 C CA . GLU A 1 130 ? -2.747 20.942 -5.792 1.00 87.75 130 GLU A CA 1
ATOM 1045 C C . GLU A 1 130 ? -2.026 19.933 -6.704 1.00 87.75 130 GLU A C 1
ATOM 1047 O O . GLU A 1 130 ? -2.575 18.877 -7.031 1.00 87.75 130 GLU A O 1
ATOM 1052 N N . LEU A 1 131 ? -0.766 20.208 -7.070 1.00 83.56 131 LEU A N 1
ATOM 1053 C CA . LEU A 1 131 ? 0.058 19.288 -7.854 1.00 83.56 131 LEU A CA 1
ATOM 1054 C C . LEU A 1 131 ? 0.325 17.979 -7.107 1.00 83.56 131 LEU A C 1
ATOM 1056 O O . LEU A 1 131 ? 0.310 16.925 -7.736 1.00 83.56 131 LEU A O 1
ATOM 1060 N N . SER A 1 132 ? 0.511 18.006 -5.782 1.00 86.12 132 SER A N 1
ATOM 1061 C CA . SER A 1 132 ? 0.666 16.777 -4.991 1.00 86.12 132 SER A CA 1
ATOM 1062 C C . SER A 1 132 ? -0.612 15.942 -4.978 1.00 86.12 132 SER A C 1
ATOM 1064 O O . SER A 1 132 ? -0.539 14.718 -5.072 1.00 86.12 132 SER A O 1
ATOM 1066 N N . ILE A 1 133 ? -1.782 16.586 -4.915 1.00 80.25 133 ILE A N 1
ATOM 1067 C CA . ILE A 1 133 ? -3.074 15.887 -4.964 1.00 80.25 133 ILE A CA 1
ATOM 1068 C C . ILE A 1 133 ? -3.266 15.251 -6.344 1.00 80.25 133 ILE A C 1
ATOM 1070 O O . ILE A 1 133 ? -3.545 14.056 -6.438 1.00 80.25 133 ILE A O 1
ATOM 1074 N N . LYS A 1 134 ? -3.051 16.017 -7.423 1.00 79.31 134 LYS A N 1
ATOM 1075 C CA . LYS A 1 134 ? -3.134 15.512 -8.804 1.00 79.31 134 LYS A CA 1
ATOM 1076 C C . LYS A 1 134 ? -2.160 14.362 -9.051 1.00 79.31 134 LYS A C 1
ATOM 1078 O O . LYS A 1 134 ? -2.554 13.370 -9.660 1.00 79.31 134 LYS A O 1
ATOM 1083 N N . GLN A 1 135 ? -0.930 14.469 -8.550 1.00 79.94 135 GLN A N 1
ATOM 1084 C CA . GLN A 1 135 ? 0.063 13.405 -8.652 1.00 79.94 135 GLN A CA 1
ATOM 1085 C C . GLN A 1 135 ? -0.409 12.137 -7.931 1.00 79.94 135 GLN A C 1
ATOM 1087 O O . GLN A 1 135 ? -0.429 11.070 -8.538 1.00 79.94 135 GLN A O 1
ATOM 1092 N N . GLY A 1 136 ? -0.889 12.258 -6.688 1.00 81.19 136 GLY A N 1
ATOM 1093 C CA . GLY A 1 136 ? -1.423 11.123 -5.932 1.00 81.19 136 GLY A CA 1
ATOM 1094 C C . GLY A 1 136 ? -2.598 10.436 -6.636 1.00 81.19 136 GLY A C 1
ATOM 1095 O O . GLY A 1 136 ? -2.623 9.211 -6.743 1.00 81.19 136 GLY A O 1
ATOM 1096 N N . LEU A 1 137 ? -3.539 11.212 -7.190 1.00 79.00 137 LEU A N 1
ATOM 1097 C CA . LEU A 1 137 ? -4.641 10.685 -8.006 1.00 79.00 137 LEU A CA 1
ATOM 1098 C C . LEU A 1 137 ? -4.118 9.895 -9.216 1.00 79.00 137 LEU A C 1
ATOM 1100 O O . LEU A 1 137 ? -4.564 8.775 -9.469 1.00 79.00 137 LEU A O 1
ATOM 1104 N N . GLN A 1 138 ? -3.154 10.455 -9.952 1.00 74.12 138 GLN A N 1
ATOM 1105 C CA . GLN A 1 138 ? -2.552 9.796 -11.112 1.00 74.12 138 GLN A CA 1
ATOM 1106 C C . GLN A 1 138 ? -1.790 8.521 -10.741 1.00 74.12 138 GLN A C 1
ATOM 1108 O O . GLN A 1 138 ? -1.833 7.552 -11.501 1.00 74.12 138 GLN A O 1
ATOM 1113 N N . ASP A 1 139 ? -1.122 8.491 -9.590 1.00 75.81 139 ASP A N 1
ATOM 1114 C CA . ASP A 1 139 ? -0.395 7.314 -9.118 1.00 75.81 139 ASP A CA 1
ATOM 1115 C C . ASP A 1 139 ? -1.354 6.160 -8.797 1.00 75.81 139 ASP A C 1
ATOM 1117 O O . ASP A 1 139 ? -1.128 5.031 -9.245 1.00 75.81 139 ASP A O 1
ATOM 1121 N N . TYR A 1 140 ? -2.485 6.439 -8.136 1.00 75.12 140 TYR A N 1
ATOM 1122 C CA . TYR A 1 140 ? -3.549 5.448 -7.954 1.00 75.12 140 TYR A CA 1
ATOM 1123 C C . TYR A 1 140 ? -4.130 4.976 -9.295 1.00 75.12 140 TYR A C 1
ATOM 1125 O O . TYR A 1 140 ? -4.261 3.774 -9.528 1.00 75.12 140 TYR A O 1
ATOM 1133 N N . LEU A 1 141 ? -4.424 5.885 -10.226 1.00 70.38 141 LEU A N 1
ATOM 1134 C CA . LEU A 1 141 ? -4.919 5.497 -11.552 1.00 70.38 141 LEU A CA 1
ATOM 1135 C C . LEU A 1 141 ? -3.916 4.601 -12.297 1.00 70.38 141 LEU A C 1
ATOM 1137 O O . LEU A 1 141 ? -4.302 3.589 -12.883 1.00 70.38 141 LEU A O 1
ATOM 1141 N N . ARG A 1 142 ? -2.615 4.914 -12.225 1.00 65.12 142 ARG A N 1
ATOM 1142 C CA . ARG A 1 142 ? -1.537 4.122 -12.841 1.00 65.12 142 ARG A CA 1
ATOM 1143 C C . ARG A 1 142 ? -1.428 2.724 -12.238 1.00 65.12 142 ARG A C 1
ATOM 1145 O O . ARG A 1 142 ? -1.139 1.767 -12.957 1.00 65.12 142 ARG A O 1
ATOM 1152 N N . LEU A 1 143 ? -1.676 2.595 -10.938 1.00 66.12 143 LEU A N 1
ATOM 1153 C CA . LEU A 1 143 ? -1.738 1.306 -10.253 1.00 66.12 143 LEU A CA 1
ATOM 1154 C C . LEU A 1 143 ? -3.020 0.510 -10.586 1.00 66.12 143 LEU A C 1
ATOM 1156 O O . LEU A 1 143 ? -3.107 -0.677 -10.267 1.00 66.12 143 LEU A O 1
ATOM 1160 N N . GLY A 1 144 ? -3.979 1.123 -11.288 1.00 66.62 144 GLY A N 1
ATOM 1161 C CA . GLY A 1 144 ? -5.189 0.477 -11.798 1.00 66.62 144 GLY A CA 1
ATOM 1162 C C . GLY A 1 144 ? -6.407 0.597 -10.885 1.00 66.62 144 GLY A C 1
ATOM 1163 O O . GLY A 1 144 ? -7.360 -0.163 -11.063 1.00 66.62 144 GLY A O 1
ATOM 1164 N N . TYR A 1 145 ? -6.379 1.520 -9.924 1.00 71.25 145 TYR A N 1
ATOM 1165 C CA . TYR A 1 145 ? -7.504 1.808 -9.039 1.00 71.25 145 TYR A CA 1
ATOM 1166 C C . TYR A 1 145 ? -8.603 2.573 -9.792 1.00 71.25 145 TYR A C 1
ATOM 1168 O O . TYR A 1 145 ? -8.322 3.391 -10.667 1.00 71.25 145 TYR A O 1
ATOM 1176 N N . SER A 1 146 ? -9.869 2.319 -9.452 1.00 72.31 146 SER A N 1
ATOM 1177 C CA . SER A 1 146 ? -11.010 3.071 -9.998 1.00 72.31 146 SER A CA 1
ATOM 1178 C C . SER A 1 146 ? -11.166 4.431 -9.320 1.00 72.31 146 SER A C 1
ATOM 1180 O O . SER A 1 146 ? -10.974 4.511 -8.108 1.00 72.31 146 SER A O 1
ATOM 1182 N N . GLU A 1 147 ? -11.640 5.446 -10.045 1.00 75.56 147 GLU A N 1
ATOM 1183 C CA . GLU A 1 147 ? -11.948 6.776 -9.488 1.00 75.56 147 GLU A CA 1
ATOM 1184 C C . GLU A 1 147 ? -12.874 6.717 -8.262 1.00 75.56 147 GLU A C 1
ATOM 1186 O O . GLU A 1 147 ? -12.599 7.378 -7.266 1.00 75.56 147 GLU A O 1
ATOM 1191 N N . ASP A 1 148 ? -13.907 5.867 -8.276 1.00 76.25 148 ASP A N 1
ATOM 1192 C CA . ASP A 1 148 ? -14.820 5.695 -7.135 1.00 76.25 148 ASP A CA 1
ATOM 1193 C C . ASP A 1 148 ? -14.086 5.249 -5.865 1.00 76.25 148 ASP A C 1
ATOM 1195 O O . ASP A 1 148 ? -14.265 5.827 -4.792 1.00 76.25 148 ASP A O 1
ATOM 1199 N N . TRP A 1 149 ? -13.216 4.243 -5.992 1.00 84.31 149 TRP A N 1
ATOM 1200 C CA . TRP A 1 149 ? -12.380 3.784 -4.885 1.00 84.31 149 TRP A CA 1
ATOM 1201 C C . TRP A 1 149 ? -11.425 4.888 -4.417 1.00 84.31 149 TRP A C 1
ATOM 1203 O O . TRP A 1 149 ? -11.278 5.089 -3.215 1.00 84.31 149 TRP A O 1
ATOM 1213 N N . ILE A 1 150 ? -10.816 5.640 -5.343 1.00 82.19 150 ILE A N 1
ATOM 1214 C CA . ILE A 1 150 ? -9.893 6.736 -5.005 1.00 82.19 150 ILE A CA 1
ATOM 1215 C C . ILE A 1 150 ? -10.630 7.821 -4.211 1.00 82.19 150 ILE A C 1
ATOM 1217 O O . ILE A 1 150 ? -10.149 8.259 -3.169 1.00 82.19 150 ILE A O 1
ATOM 1221 N N . ASN A 1 151 ? -11.834 8.193 -4.642 1.00 84.25 151 ASN A N 1
ATOM 1222 C CA . ASN A 1 151 ? -12.679 9.155 -3.941 1.00 84.25 151 ASN A CA 1
ATOM 1223 C C . ASN A 1 151 ? -13.058 8.667 -2.536 1.00 84.25 151 ASN A C 1
ATOM 1225 O O . ASN A 1 151 ? -13.009 9.440 -1.579 1.00 84.25 151 ASN A O 1
ATOM 1229 N N . MET A 1 152 ? -13.402 7.383 -2.383 1.00 85.69 152 MET A N 1
ATOM 1230 C CA . MET A 1 152 ? -13.650 6.790 -1.063 1.00 85.69 152 MET A CA 1
ATOM 1231 C C . MET A 1 152 ? -12.400 6.821 -0.184 1.00 85.69 152 MET A C 1
ATOM 1233 O O . MET A 1 152 ? -12.486 7.144 0.999 1.00 85.69 152 MET A O 1
ATOM 1237 N N . ARG A 1 153 ? -11.234 6.521 -0.758 1.00 89.50 153 ARG A N 1
ATOM 1238 C CA . ARG A 1 153 ? -9.966 6.530 -0.036 1.00 89.50 153 ARG A CA 1
ATOM 1239 C C . ARG A 1 153 ? -9.590 7.927 0.449 1.00 89.50 153 ARG A C 1
ATOM 1241 O O . ARG A 1 153 ? -9.140 8.056 1.581 1.00 89.50 153 ARG A O 1
ATOM 1248 N N . LEU A 1 154 ? -9.803 8.961 -0.366 1.00 89.25 154 LEU A N 1
ATOM 1249 C CA . LEU A 1 154 ? -9.569 10.352 0.034 1.00 89.25 154 LEU A CA 1
ATOM 1250 C C . LEU A 1 154 ? -10.450 10.755 1.222 1.00 89.25 154 LEU A C 1
ATOM 1252 O O . LEU A 1 154 ? -9.934 11.290 2.199 1.00 89.25 154 LEU A O 1
ATOM 1256 N N . LYS A 1 155 ? -11.743 10.409 1.191 1.00 90.69 155 LYS A N 1
ATOM 1257 C CA . LYS A 1 155 ? -12.655 10.628 2.329 1.00 90.69 155 LYS A CA 1
ATOM 1258 C C . LYS A 1 155 ? -12.212 9.878 3.582 1.00 90.69 155 LYS A C 1
ATOM 1260 O O . LYS A 1 155 ? -12.298 10.398 4.687 1.00 90.69 155 LYS A O 1
ATOM 1265 N N . SER A 1 156 ? -11.695 8.662 3.424 1.00 92.06 156 SER A N 1
ATOM 1266 C CA . SER A 1 156 ? -11.204 7.893 4.566 1.00 92.06 156 SER A CA 1
ATOM 1267 C C . SER A 1 156 ? -9.954 8.519 5.205 1.00 92.06 156 SER A C 1
ATOM 1269 O O . SER A 1 156 ? -9.714 8.311 6.388 1.00 92.06 156 SER A O 1
ATOM 1271 N N . ILE A 1 157 ? -9.139 9.266 4.449 1.00 90.19 157 ILE A N 1
ATOM 1272 C CA . ILE A 1 157 ? -7.991 10.008 5.003 1.00 90.19 157 ILE A CA 1
ATOM 1273 C C . ILE A 1 157 ? -8.477 11.176 5.865 1.00 90.19 157 ILE A C 1
ATOM 1275 O O . ILE A 1 157 ? -7.933 11.386 6.944 1.00 90.19 157 ILE A O 1
ATOM 1279 N N . GLU A 1 158 ? -9.500 11.901 5.411 1.00 92.38 158 GLU A N 1
ATOM 1280 C CA . GLU A 1 158 ? -10.129 12.994 6.165 1.00 92.38 158 GLU A CA 1
ATOM 1281 C C . GLU A 1 158 ? -10.662 12.499 7.517 1.00 92.38 158 GLU A C 1
ATOM 1283 O O . GLU A 1 158 ? -10.222 12.981 8.557 1.00 92.38 158 GLU A O 1
ATOM 1288 N N . ILE A 1 159 ? -11.475 11.438 7.506 1.00 93.62 159 ILE A N 1
ATOM 1289 C CA . ILE A 1 159 ? -12.009 10.787 8.717 1.00 93.62 159 ILE A CA 1
ATOM 1290 C C . ILE A 1 159 ? -10.894 10.379 9.689 1.00 93.62 159 ILE A C 1
ATOM 1292 O O . ILE A 1 159 ? -10.986 10.592 10.899 1.00 93.62 159 ILE A O 1
ATOM 1296 N N . LYS A 1 160 ? -9.817 9.781 9.171 1.00 93.69 160 LYS A N 1
ATOM 1297 C CA . LYS A 1 160 ? -8.685 9.357 9.998 1.00 93.69 160 LYS A CA 1
ATOM 1298 C C . LYS A 1 160 ? -7.969 10.549 10.639 1.00 93.69 160 LYS A C 1
ATOM 1300 O O . LYS A 1 160 ? -7.522 10.443 11.783 1.00 93.69 160 LYS A O 1
ATOM 1305 N N . ASN A 1 161 ? -7.828 11.656 9.912 1.00 93.62 161 ASN A N 1
ATOM 1306 C CA . ASN A 1 161 ? -7.214 12.870 10.443 1.00 93.62 161 ASN A CA 1
ATOM 1307 C C . ASN A 1 161 ? -8.065 13.454 11.575 1.00 93.62 161 ASN A C 1
ATOM 1309 O O . ASN A 1 161 ? -7.514 13.732 12.635 1.00 93.62 161 ASN A O 1
ATOM 1313 N N . GLU A 1 162 ? -9.388 13.521 11.403 1.00 94.81 162 GLU A N 1
ATOM 1314 C CA . GLU A 1 162 ? -10.312 13.959 12.458 1.00 94.81 162 GLU A CA 1
ATOM 1315 C C . GLU A 1 162 ? -10.189 13.098 13.722 1.00 94.81 162 GLU A C 1
ATOM 1317 O O . GLU A 1 162 ? -10.027 13.631 14.818 1.00 94.81 162 GLU A O 1
ATOM 1322 N N . LEU A 1 163 ? -10.178 11.767 13.579 1.00 95.94 163 LEU A N 1
ATOM 1323 C CA . LEU A 1 163 ? -9.967 10.849 14.704 1.00 95.94 163 LEU A CA 1
ATOM 1324 C C . LEU A 1 163 ? -8.624 11.103 15.409 1.00 95.94 163 LEU A C 1
ATOM 1326 O O . LEU A 1 163 ? -8.542 11.111 16.637 1.00 95.94 163 LEU A O 1
ATOM 1330 N N . THR A 1 164 ? -7.563 11.321 14.631 1.00 94.25 164 THR A N 1
ATOM 1331 C CA . THR A 1 164 ? -6.226 11.589 15.175 1.00 94.25 164 THR A CA 1
ATOM 1332 C C . THR A 1 164 ? -6.189 12.929 15.915 1.00 94.25 164 THR A C 1
ATOM 1334 O O . THR A 1 164 ? -5.510 13.053 16.934 1.00 94.25 164 THR A O 1
ATOM 1337 N N . ASP A 1 165 ? -6.922 13.931 15.436 1.00 93.94 165 ASP A N 1
ATOM 1338 C CA . ASP A 1 165 ? -7.025 15.232 16.091 1.00 93.94 165 ASP A CA 1
ATOM 1339 C C . ASP A 1 165 ? -7.837 15.152 17.389 1.00 93.94 165 ASP A C 1
ATOM 1341 O O . ASP A 1 165 ? -7.406 15.722 18.392 1.00 93.94 165 ASP A O 1
ATOM 1345 N N . GLN A 1 166 ? -8.914 14.357 17.431 1.00 93.44 166 GLN A N 1
ATOM 1346 C CA . GLN A 1 166 ? -9.605 14.037 18.687 1.00 93.44 166 GLN A CA 1
ATOM 1347 C C . GLN A 1 166 ? -8.641 13.410 19.700 1.00 93.44 166 GLN A C 1
ATOM 1349 O O . GLN A 1 166 ? -8.515 13.881 20.826 1.00 93.44 166 GLN A O 1
ATOM 1354 N N . TRP A 1 167 ? -7.867 12.404 19.301 1.00 95.38 167 TRP A N 1
ATOM 1355 C CA . TRP A 1 167 ? -6.879 11.787 20.188 1.00 95.38 167 TRP A CA 1
ATOM 1356 C C . TRP A 1 167 ? -5.856 12.777 20.754 1.00 95.38 167 TRP A C 1
ATOM 1358 O O . TRP A 1 167 ? -5.565 12.723 21.951 1.00 95.38 167 TRP A O 1
ATOM 1368 N N . LYS A 1 168 ? -5.371 13.732 19.952 1.00 92.94 168 LYS A N 1
ATOM 1369 C CA . LYS A 1 168 ? -4.485 14.797 20.454 1.00 92.94 168 LYS A CA 1
ATOM 1370 C C . LYS A 1 168 ? -5.178 15.668 21.502 1.00 92.94 168 LYS A C 1
ATOM 1372 O O . LYS A 1 168 ? -4.579 15.953 22.536 1.00 92.94 168 LYS A O 1
ATOM 1377 N N . LEU A 1 169 ? -6.436 16.056 21.274 1.00 93.19 169 LEU A N 1
ATOM 1378 C CA . LEU A 1 169 ? -7.225 16.823 22.249 1.00 93.19 169 LEU A CA 1
ATOM 1379 C C . LEU A 1 169 ? -7.408 16.059 23.571 1.00 93.19 169 LEU A C 1
ATOM 1381 O O . LEU A 1 169 ? -7.438 16.669 24.639 1.00 93.19 169 LEU A O 1
ATOM 1385 N N . HIS A 1 170 ? -7.445 14.728 23.508 1.00 93.88 170 HIS A N 1
ATOM 1386 C CA . HIS A 1 170 ? -7.597 13.833 24.656 1.00 93.88 170 HIS A CA 1
ATOM 1387 C C . HIS A 1 170 ? -6.271 13.206 25.132 1.00 93.88 170 HIS A C 1
ATOM 1389 O O . HIS A 1 170 ? -6.262 12.088 25.652 1.00 93.88 170 HIS A O 1
ATOM 1395 N N . LYS A 1 171 ? -5.157 13.952 25.018 1.00 90.94 171 LYS A N 1
ATOM 1396 C CA . LYS A 1 171 ? -3.827 13.639 25.596 1.00 90.94 171 LYS A CA 1
ATOM 1397 C C . LYS A 1 171 ? -3.140 12.391 25.026 1.00 90.94 171 LYS A C 1
ATOM 1399 O O . LYS A 1 171 ? -2.274 11.803 25.676 1.00 90.94 171 LYS A O 1
ATOM 1404 N N . VAL A 1 172 ? -3.491 11.992 23.808 1.00 92.44 172 VAL A N 1
ATOM 1405 C CA . VAL A 1 172 ? -2.801 10.935 23.065 1.00 92.44 172 VAL A CA 1
ATOM 1406 C C . VAL A 1 172 ? -1.944 11.587 21.979 1.00 92.44 172 VAL A C 1
ATOM 1408 O O . VAL A 1 172 ? -2.418 11.901 20.887 1.00 92.44 172 VAL A O 1
ATOM 1411 N N . GLU A 1 173 ? -0.669 11.815 22.289 1.00 87.62 173 GLU A N 1
ATOM 1412 C CA . GLU A 1 173 ? 0.248 12.585 21.430 1.00 87.62 173 GLU A CA 1
ATOM 1413 C C . GLU A 1 173 ? 1.265 11.711 20.680 1.00 87.62 173 GLU A C 1
ATOM 1415 O O . GLU A 1 173 ? 1.770 12.104 19.628 1.00 87.62 173 GLU A O 1
ATOM 1420 N N . SER A 1 174 ? 1.573 10.518 21.198 1.00 91.12 174 SER A N 1
ATOM 1421 C CA . SER A 1 174 ? 2.592 9.643 20.615 1.00 91.12 174 SER A CA 1
ATOM 1422 C C . SER A 1 174 ? 2.082 8.922 19.367 1.00 91.12 174 SER A C 1
ATOM 1424 O O . SER A 1 174 ? 1.017 8.302 19.376 1.00 91.12 174 SER A O 1
ATOM 1426 N N . SER A 1 175 ? 2.905 8.892 18.316 1.00 88.50 175 SER A N 1
ATOM 1427 C CA . SER A 1 175 ? 2.625 8.123 17.097 1.00 88.50 175 SER A CA 1
ATOM 1428 C C . SER A 1 175 ? 2.459 6.623 17.365 1.00 88.50 175 SER A C 1
ATOM 1430 O O . SER A 1 175 ? 1.674 5.962 16.685 1.00 88.50 175 SER A O 1
ATOM 1432 N N . PHE A 1 176 ? 3.150 6.086 18.377 1.00 91.06 176 PHE A N 1
ATOM 1433 C CA . PHE A 1 176 ? 2.994 4.695 18.804 1.00 91.06 176 PHE A CA 1
ATOM 1434 C C . PHE A 1 176 ? 1.600 4.442 19.391 1.00 91.06 176 PHE A C 1
ATOM 1436 O O . PHE A 1 176 ? 0.962 3.453 19.044 1.00 91.06 176 PHE A O 1
ATOM 1443 N N . GLN A 1 177 ? 1.097 5.363 20.217 1.00 93.31 177 GLN A N 1
ATOM 1444 C CA . GLN A 1 177 ? -0.243 5.261 20.800 1.00 93.31 177 GLN A CA 1
ATOM 1445 C C . GLN A 1 177 ? -1.333 5.365 19.726 1.00 93.31 177 GLN A C 1
ATOM 1447 O O . GLN A 1 177 ? -2.301 4.614 19.762 1.00 93.31 177 GLN A O 1
ATOM 1452 N N . HIS A 1 178 ? -1.165 6.239 18.726 1.00 93.12 178 HIS A N 1
ATOM 1453 C CA . HIS A 1 178 ? -2.089 6.288 17.584 1.00 93.12 178 HIS A CA 1
ATOM 1454 C C . HIS A 1 178 ? -2.108 4.968 16.812 1.00 93.12 178 HIS A C 1
ATOM 1456 O O . HIS A 1 178 ? -3.177 4.493 16.436 1.00 93.12 178 HIS A O 1
ATOM 1462 N N . ALA A 1 179 ? -0.940 4.365 16.573 1.00 92.81 179 ALA A N 1
ATOM 1463 C CA . ALA A 1 179 ? -0.853 3.081 15.887 1.00 92.81 179 ALA A CA 1
ATOM 1464 C C . ALA A 1 179 ? -1.530 1.955 16.686 1.00 92.81 179 ALA A C 1
ATOM 1466 O O . ALA A 1 179 ? -2.247 1.153 16.091 1.00 92.81 179 ALA A O 1
ATOM 1467 N N . ASP A 1 180 ? -1.351 1.930 18.008 1.00 95.62 180 ASP A N 1
ATOM 1468 C CA . ASP A 1 180 ? -1.981 0.952 18.900 1.00 95.62 180 ASP A CA 1
ATOM 1469 C C . ASP A 1 180 ? -3.513 1.105 18.920 1.00 95.62 180 ASP A C 1
ATOM 1471 O O . ASP A 1 180 ? -4.238 0.137 18.701 1.00 95.62 180 ASP A O 1
ATOM 1475 N N . LEU A 1 181 ? -4.036 2.332 19.036 1.00 97.31 181 LEU A N 1
ATOM 1476 C CA . LEU A 1 181 ? -5.483 2.584 18.969 1.00 97.31 181 LEU A CA 1
ATOM 1477 C C . LEU A 1 181 ? -6.088 2.213 17.605 1.00 97.31 181 LEU A C 1
ATOM 1479 O O . LEU A 1 181 ? -7.177 1.637 17.543 1.00 97.31 181 LEU A O 1
ATOM 1483 N N . LEU A 1 182 ? -5.385 2.487 16.501 1.00 96.00 182 LEU A N 1
ATOM 1484 C CA . LEU A 1 182 ? -5.811 2.037 15.171 1.00 96.00 182 LEU A CA 1
ATOM 1485 C C . LEU A 1 182 ? -5.787 0.507 15.048 1.00 96.00 182 LEU A C 1
ATOM 1487 O O . LEU A 1 182 ? -6.676 -0.062 14.411 1.00 96.00 182 LEU A O 1
ATOM 1491 N N . ASP A 1 183 ? -4.808 -0.167 15.658 1.00 96.94 183 ASP A N 1
ATOM 1492 C CA . ASP A 1 183 ? -4.754 -1.630 15.699 1.00 96.94 183 ASP A CA 1
ATOM 1493 C C . ASP A 1 183 ? -5.924 -2.208 16.499 1.00 96.94 183 ASP A C 1
ATOM 1495 O O . ASP A 1 183 ? -6.577 -3.146 16.040 1.00 96.94 183 ASP A O 1
ATOM 1499 N N . VAL A 1 184 ? -6.269 -1.585 17.630 1.00 98.06 184 VAL A N 1
ATOM 1500 C CA . VAL A 1 184 ? -7.450 -1.917 18.438 1.00 98.06 184 VAL A CA 1
ATOM 1501 C C . VAL A 1 184 ? -8.733 -1.777 17.620 1.00 98.06 184 VAL A C 1
ATOM 1503 O O . VAL A 1 184 ? -9.533 -2.718 17.589 1.00 98.06 184 VAL A O 1
ATOM 1506 N N . ILE A 1 185 ? -8.928 -0.659 16.911 1.00 98.06 185 ILE A N 1
ATOM 1507 C CA . ILE A 1 185 ? -10.089 -0.456 16.028 1.00 98.06 185 ILE A CA 1
ATOM 1508 C C . ILE A 1 185 ? -10.136 -1.563 14.971 1.00 98.06 185 ILE A C 1
ATOM 1510 O O . ILE A 1 185 ? -11.143 -2.268 14.853 1.00 98.06 185 ILE A O 1
ATOM 1514 N N . CYS A 1 186 ? -9.029 -1.750 14.244 1.00 97.44 186 CYS A N 1
ATOM 1515 C CA . CYS A 1 186 ? -8.887 -2.735 13.174 1.00 97.44 186 CYS A CA 1
ATOM 1516 C C . CYS A 1 186 ? -9.228 -4.147 13.659 1.00 97.44 186 CYS A C 1
ATOM 1518 O O . CYS A 1 186 ? -10.061 -4.838 13.063 1.00 97.44 186 CYS A O 1
ATOM 1520 N N . LYS A 1 187 ? -8.646 -4.554 14.788 1.00 98.00 187 LYS A N 1
ATOM 1521 C CA . LYS A 1 187 ? -8.862 -5.858 15.411 1.00 98.00 187 LYS A CA 1
ATOM 1522 C C . LYS A 1 187 ? -10.291 -6.039 15.882 1.00 98.00 187 LYS A C 1
ATOM 1524 O O . LYS A 1 187 ? -10.842 -7.123 15.714 1.00 98.00 187 LYS A O 1
ATOM 1529 N N . THR A 1 188 ? -10.913 -4.998 16.420 1.00 98.25 188 THR A N 1
ATOM 1530 C CA . THR A 1 188 ? -12.279 -5.096 16.936 1.00 98.25 188 THR A CA 1
ATOM 1531 C C . THR A 1 188 ? -13.291 -5.298 15.811 1.00 98.25 188 THR A C 1
ATOM 1533 O O . THR A 1 188 ? -14.127 -6.202 15.890 1.00 98.25 188 THR A O 1
ATOM 1536 N N . TRP A 1 189 ? -13.197 -4.522 14.724 1.00 98.12 189 TRP A N 1
ATOM 1537 C CA . TRP A 1 189 ? -14.162 -4.646 13.630 1.00 98.12 189 TRP A CA 1
ATOM 1538 C C . TRP A 1 189 ? -13.880 -5.856 12.732 1.00 98.12 189 TRP A C 1
ATOM 1540 O O . TRP A 1 189 ? -14.813 -6.583 12.368 1.00 98.12 189 TRP A O 1
ATOM 1550 N N . SER A 1 190 ? -12.609 -6.112 12.397 1.00 97.12 190 SER A N 1
ATOM 1551 C CA . SER A 1 190 ? -12.213 -7.154 11.437 1.00 97.12 190 SER A CA 1
ATOM 1552 C C . SER A 1 190 ? -11.887 -8.506 12.087 1.00 97.12 190 SER A C 1
ATOM 1554 O O . SER A 1 190 ? -11.930 -9.544 11.432 1.00 97.12 190 SER A O 1
ATOM 1556 N N . GLY A 1 191 ? -11.576 -8.532 13.383 1.00 96.94 191 GLY A N 1
ATOM 1557 C CA . GLY A 1 191 ? -11.054 -9.721 14.059 1.00 96.94 191 GLY A CA 1
ATOM 1558 C C . GLY A 1 191 ? -9.578 -10.016 13.765 1.00 96.94 191 GLY A C 1
ATOM 1559 O O . GLY A 1 191 ? -9.124 -11.114 14.079 1.00 96.94 191 GLY A O 1
ATOM 1560 N N . LYS A 1 192 ? -8.837 -9.086 13.144 1.00 96.75 192 LYS A N 1
ATOM 1561 C CA . LYS A 1 192 ? -7.402 -9.205 12.836 1.00 96.75 192 LYS A CA 1
ATOM 1562 C C . LYS A 1 192 ? -6.663 -7.933 13.238 1.00 96.75 192 LYS A C 1
ATOM 1564 O O . LYS A 1 192 ? -7.135 -6.844 12.924 1.00 96.75 192 LYS A O 1
ATOM 1569 N N . SER A 1 193 ? -5.494 -8.058 13.862 1.00 95.56 193 SER A N 1
ATOM 1570 C CA . SER A 1 193 ? -4.572 -6.916 13.965 1.00 95.56 193 SER A CA 1
ATOM 1571 C C . SER A 1 193 ? -4.147 -6.451 12.570 1.00 95.56 193 SER A C 1
ATOM 1573 O O . SER A 1 193 ? -4.207 -7.210 11.600 1.00 95.56 193 SER A O 1
ATOM 1575 N N . VAL A 1 194 ? -3.664 -5.220 12.440 1.00 93.69 194 VAL A N 1
ATOM 1576 C CA . VAL A 1 194 ? -3.117 -4.661 11.198 1.00 93.69 194 VAL A CA 1
ATOM 1577 C C . VAL A 1 194 ? -2.037 -5.578 10.624 1.00 93.69 194 VAL A C 1
ATOM 1579 O O . VAL A 1 194 ? -2.039 -5.842 9.419 1.00 93.69 194 VAL A O 1
ATOM 1582 N N . LYS A 1 195 ? -1.155 -6.130 11.469 1.00 91.25 195 LYS A N 1
ATOM 1583 C CA . LYS A 1 195 ? -0.093 -7.056 11.040 1.00 91.25 195 LYS A CA 1
ATOM 1584 C C . LYS A 1 195 ? -0.659 -8.378 10.516 1.00 91.25 195 LYS A C 1
ATOM 1586 O O . LYS A 1 195 ? -0.265 -8.843 9.445 1.00 91.25 195 LYS A O 1
ATOM 1591 N N . GLU A 1 196 ? -1.614 -8.971 11.231 1.00 94.06 196 GLU A N 1
ATOM 1592 C CA . GLU A 1 196 ? -2.303 -10.193 10.793 1.00 94.06 196 GLU A CA 1
ATOM 1593 C C . GLU A 1 196 ? -3.080 -9.971 9.494 1.00 94.06 196 GLU A C 1
ATOM 1595 O O . GLU A 1 196 ? -3.094 -10.837 8.619 1.00 94.06 196 GLU A O 1
ATOM 1600 N N . TYR A 1 197 ? -3.703 -8.804 9.348 1.00 96.06 197 TYR A N 1
ATOM 1601 C CA . TYR A 1 197 ? -4.513 -8.456 8.191 1.00 96.06 197 TYR A CA 1
ATOM 1602 C C . TYR A 1 197 ? -3.648 -8.194 6.954 1.00 96.06 197 TYR A C 1
ATOM 1604 O O . TYR A 1 197 ? -3.941 -8.714 5.876 1.00 96.06 197 TYR A O 1
ATOM 1612 N N . LYS A 1 198 ? -2.522 -7.484 7.108 1.00 93.12 198 LYS A N 1
ATOM 1613 C CA . LYS A 1 198 ? -1.518 -7.347 6.043 1.00 93.12 198 LYS A CA 1
ATOM 1614 C C . LYS A 1 198 ? -1.032 -8.714 5.568 1.00 93.12 198 LYS A C 1
ATOM 1616 O O . LYS A 1 198 ? -1.082 -8.992 4.372 1.00 93.12 198 LYS A O 1
ATOM 1621 N N . LYS A 1 199 ? -0.664 -9.603 6.498 1.00 90.38 199 LYS A N 1
ATOM 1622 C CA . LYS A 1 199 ? -0.242 -10.974 6.173 1.00 90.38 199 LYS A CA 1
ATOM 1623 C C . LYS A 1 199 ? -1.349 -11.765 5.470 1.00 90.38 199 LYS A C 1
ATOM 1625 O O . LYS A 1 199 ? -1.071 -12.462 4.498 1.00 90.38 199 LYS A O 1
ATOM 1630 N N . PHE A 1 200 ? -2.597 -11.630 5.920 1.00 92.69 200 PHE A N 1
ATOM 1631 C CA . PHE A 1 200 ? -3.763 -12.274 5.310 1.00 92.69 200 PHE A CA 1
ATOM 1632 C C . PHE A 1 200 ? -3.994 -11.838 3.854 1.00 92.69 200 PHE A C 1
ATOM 1634 O O . PHE A 1 200 ? -4.405 -12.659 3.038 1.00 92.69 200 PHE A O 1
ATOM 1641 N N . LYS A 1 201 ? -3.678 -10.581 3.519 1.00 92.00 201 LYS A N 1
ATOM 1642 C CA . LYS A 1 201 ? -3.740 -10.037 2.151 1.00 92.00 201 LYS A CA 1
ATOM 1643 C C . LYS A 1 201 ? -2.438 -10.201 1.346 1.00 92.00 201 LYS A C 1
ATOM 1645 O O . LYS A 1 201 ? -2.354 -9.736 0.211 1.00 92.00 201 LYS A O 1
ATOM 1650 N N . GLY A 1 202 ? -1.412 -10.836 1.920 1.00 88.50 202 GLY A N 1
ATOM 1651 C CA . GLY A 1 202 ? -0.104 -11.010 1.282 1.00 88.50 202 GLY A CA 1
ATOM 1652 C C . GLY A 1 202 ? 0.696 -9.712 1.111 1.00 88.50 202 GLY A C 1
ATOM 1653 O O . GLY A 1 202 ? 1.507 -9.620 0.194 1.00 88.50 202 GLY A O 1
ATOM 1654 N N . LEU A 1 203 ? 0.454 -8.712 1.963 1.00 88.00 203 LEU A N 1
ATOM 1655 C CA . LEU A 1 203 ? 1.111 -7.403 1.926 1.00 88.00 203 LEU A CA 1
ATOM 1656 C C . LEU A 1 203 ? 2.396 -7.397 2.759 1.00 88.00 203 LEU A C 1
ATOM 1658 O O . LEU A 1 203 ? 2.487 -8.085 3.778 1.00 88.00 203 LEU A O 1
ATOM 1662 N N . LYS A 1 204 ? 3.358 -6.570 2.343 1.00 82.12 204 LYS A N 1
ATOM 1663 C CA . LYS A 1 204 ? 4.594 -6.261 3.068 1.00 82.12 204 LYS A CA 1
ATOM 1664 C C . LYS A 1 204 ? 4.566 -4.796 3.525 1.00 82.12 204 LYS A C 1
ATOM 1666 O O . LYS A 1 204 ? 3.848 -4.446 4.465 1.00 82.12 204 LYS A O 1
ATOM 1671 N N . LYS A 1 205 ? 5.304 -3.926 2.826 1.00 80.00 205 LYS A N 1
ATOM 1672 C CA . LYS A 1 205 ? 5.392 -2.482 3.098 1.00 80.00 205 LYS A CA 1
ATOM 1673 C C . LYS A 1 205 ? 4.139 -1.722 2.658 1.00 80.00 205 LYS A C 1
ATOM 1675 O O . LYS A 1 205 ? 3.946 -0.575 3.048 1.00 80.00 205 LYS A O 1
ATOM 1680 N N . GLU A 1 206 ? 3.288 -2.340 1.845 1.00 85.12 206 GLU A N 1
ATOM 1681 C CA . GLU A 1 206 ? 2.082 -1.714 1.323 1.00 85.12 206 GLU A CA 1
ATOM 1682 C C . GLU A 1 206 ? 1.092 -1.341 2.439 1.00 85.12 206 GLU A C 1
ATOM 1684 O O . GLU A 1 206 ? 0.955 -2.014 3.468 1.00 85.12 206 GLU A O 1
ATOM 1689 N N . SER A 1 207 ? 0.368 -0.245 2.214 1.00 88.69 207 SER A N 1
ATOM 1690 C CA . SER A 1 207 ? -0.719 0.203 3.081 1.00 88.69 207 SER A CA 1
ATOM 1691 C C . SER A 1 207 ? -1.844 -0.832 3.103 1.00 88.69 207 SER A C 1
ATOM 1693 O O . SER A 1 207 ? -2.314 -1.275 2.053 1.00 88.69 207 SER A O 1
ATOM 1695 N N . LEU A 1 208 ? -2.313 -1.196 4.301 1.00 91.75 208 LEU A N 1
ATOM 1696 C CA . LEU A 1 208 ? -3.464 -2.088 4.451 1.00 91.75 208 LEU A CA 1
ATOM 1697 C C . LEU A 1 208 ? -4.723 -1.453 3.849 1.00 91.75 208 LEU A C 1
ATOM 1699 O O . LEU A 1 208 ? -5.430 -2.108 3.092 1.00 91.75 208 LEU A O 1
ATOM 1703 N N . GLN A 1 209 ? -4.964 -0.177 4.164 1.00 91.00 209 GLN A N 1
ATOM 1704 C CA . GLN A 1 209 ? -6.132 0.588 3.717 1.00 91.00 209 GLN A CA 1
ATOM 1705 C C . GLN A 1 209 ? -6.169 0.713 2.193 1.00 91.00 209 GLN A C 1
ATOM 1707 O O . GLN A 1 209 ? -7.237 0.611 1.595 1.00 91.00 209 GLN A O 1
ATOM 1712 N N . ASP A 1 210 ? -5.003 0.836 1.554 1.00 89.00 210 ASP A N 1
ATOM 1713 C CA . ASP A 1 210 ? -4.935 0.930 0.095 1.00 89.00 210 ASP A CA 1
ATOM 1714 C C . ASP A 1 210 ? -5.202 -0.424 -0.577 1.00 89.00 210 ASP A C 1
ATOM 1716 O O . ASP A 1 210 ? -5.447 -0.494 -1.768 1.00 89.00 210 ASP A O 1
ATOM 1720 N N . ASN A 1 211 ? -5.207 -1.513 0.188 1.00 90.00 211 ASN A N 1
ATOM 1721 C CA . ASN A 1 211 ? -5.466 -2.869 -0.286 1.00 90.00 211 ASN A CA 1
ATOM 1722 C C . ASN A 1 211 ? -6.782 -3.444 0.265 1.00 90.00 211 ASN A C 1
ATOM 1724 O O . ASN A 1 211 ? -7.024 -4.652 0.181 1.00 90.00 211 ASN A O 1
ATOM 1728 N N . MET A 1 212 ? -7.635 -2.586 0.826 1.00 90.75 212 MET A N 1
ATOM 1729 C CA . MET A 1 212 ? -8.992 -2.927 1.231 1.00 90.75 212 MET A CA 1
ATOM 1730 C C . MET A 1 212 ? -9.969 -2.808 0.049 1.00 90.75 212 MET A C 1
ATOM 1732 O O . MET A 1 212 ? -9.884 -1.916 -0.796 1.00 90.75 212 MET A O 1
ATOM 1736 N N . THR A 1 213 ? -10.938 -3.715 0.012 1.00 87.88 213 THR A N 1
ATOM 1737 C CA . THR A 1 213 ? -12.112 -3.654 -0.861 1.00 87.88 213 THR A CA 1
ATOM 1738 C C . THR A 1 213 ? -13.027 -2.488 -0.476 1.00 87.88 213 THR A C 1
ATOM 1740 O O . THR A 1 213 ? -12.949 -1.973 0.637 1.00 87.88 213 THR A O 1
ATOM 1743 N N . ASN A 1 214 ? -13.971 -2.114 -1.347 1.00 87.31 214 ASN A N 1
ATOM 1744 C CA . ASN A 1 214 ? -14.927 -1.035 -1.058 1.00 87.31 214 ASN A CA 1
ATOM 1745 C C . ASN A 1 214 ? -15.686 -1.261 0.262 1.00 87.31 214 ASN A C 1
ATOM 1747 O O . ASN A 1 214 ? -15.868 -0.322 1.030 1.00 87.31 214 ASN A O 1
ATOM 1751 N N . ILE A 1 215 ? -16.110 -2.500 0.541 1.00 91.56 215 ILE A N 1
ATOM 1752 C CA . ILE A 1 215 ? -16.845 -2.827 1.774 1.00 91.56 215 ILE A CA 1
ATOM 1753 C C . ILE A 1 215 ? -15.924 -2.706 2.993 1.00 91.56 215 ILE A C 1
ATOM 1755 O O . ILE A 1 215 ? -16.323 -2.131 4.001 1.00 91.56 215 ILE A O 1
ATOM 1759 N N . GLU A 1 216 ? -14.688 -3.203 2.896 1.00 95.19 216 GLU A N 1
ATOM 1760 C CA . GLU A 1 216 ? -13.696 -3.085 3.970 1.00 95.19 216 GLU A CA 1
ATOM 1761 C C . GLU A 1 216 ? -13.369 -1.612 4.276 1.00 95.19 216 GLU A C 1
ATOM 1763 O O . GLU A 1 216 ? -13.327 -1.246 5.446 1.00 95.19 216 GLU A O 1
ATOM 1768 N N . ILE A 1 217 ? -13.231 -0.748 3.258 1.00 93.25 217 ILE A N 1
ATOM 1769 C CA . ILE A 1 217 ? -13.008 0.697 3.450 1.00 93.25 217 ILE A CA 1
ATOM 1770 C C . ILE A 1 217 ? -14.199 1.353 4.151 1.00 93.25 217 ILE A C 1
ATOM 1772 O O . ILE A 1 217 ? -13.996 2.123 5.084 1.00 93.25 217 ILE A O 1
ATOM 1776 N N . VAL A 1 218 ? -15.439 1.043 3.753 1.00 95.12 218 VAL A N 1
ATOM 1777 C CA . VAL A 1 218 ? -16.643 1.603 4.403 1.00 95.12 218 VAL A CA 1
ATOM 1778 C C . VAL A 1 218 ? -16.756 1.161 5.854 1.00 95.12 218 VAL A C 1
ATOM 1780 O O . VAL A 1 218 ? -17.052 1.983 6.715 1.00 95.12 218 VAL A O 1
ATOM 1783 N N . LEU A 1 219 ? -16.493 -0.114 6.145 1.00 97.31 219 LEU A N 1
ATOM 1784 C CA . LEU A 1 219 ? -16.503 -0.614 7.518 1.00 97.31 219 LEU A CA 1
ATOM 1785 C C . LEU A 1 219 ? -15.395 0.022 8.359 1.00 97.31 219 LEU A C 1
ATOM 1787 O O . LEU A 1 219 ? -15.647 0.385 9.504 1.00 97.31 219 LEU A O 1
ATOM 1791 N N . ASN A 1 220 ? -14.202 0.212 7.790 1.00 97.19 220 ASN A N 1
ATOM 1792 C CA . ASN A 1 220 ? -13.114 0.900 8.474 1.00 97.19 220 ASN A CA 1
ATOM 1793 C C . ASN A 1 220 ? -13.457 2.374 8.747 1.00 97.19 220 ASN A C 1
ATOM 1795 O O . ASN A 1 220 ? -13.272 2.834 9.866 1.00 97.19 220 ASN A O 1
ATOM 1799 N N . MET A 1 221 ? -14.022 3.089 7.766 1.00 97.19 221 MET A N 1
ATOM 1800 C CA . MET A 1 221 ? -14.511 4.463 7.950 1.00 97.19 221 MET A CA 1
ATOM 1801 C C . MET A 1 221 ? -15.585 4.538 9.035 1.00 97.19 221 MET A C 1
ATOM 1803 O O . MET A 1 221 ? -15.523 5.410 9.891 1.00 97.19 221 MET A O 1
ATOM 1807 N N . LEU A 1 222 ? -16.548 3.610 9.040 1.00 98.06 222 LEU A N 1
ATOM 1808 C CA . LEU A 1 222 ? -17.573 3.547 10.082 1.00 98.06 222 LEU A CA 1
ATOM 1809 C C . LEU A 1 222 ? -16.949 3.341 11.466 1.00 98.06 222 LEU A C 1
ATOM 1811 O O . LEU A 1 222 ? -17.388 3.969 12.425 1.00 98.06 222 LEU A O 1
ATOM 1815 N N . ALA A 1 223 ? -15.931 2.485 11.568 1.00 98.06 223 ALA A N 1
ATOM 1816 C CA . ALA A 1 223 ? -15.221 2.233 12.815 1.00 98.06 223 ALA A CA 1
ATOM 1817 C C . ALA A 1 223 ? -14.483 3.488 13.314 1.00 98.06 223 ALA A C 1
ATOM 1819 O O . ALA A 1 223 ? -14.606 3.842 14.484 1.00 98.06 223 ALA A O 1
ATOM 1820 N N . GLU A 1 224 ? -13.761 4.172 12.420 1.00 97.81 224 GLU A N 1
ATOM 1821 C CA . GLU A 1 224 ? -12.992 5.388 12.720 1.00 97.81 224 GLU A CA 1
ATOM 1822 C C . GLU A 1 224 ? -13.905 6.576 13.074 1.00 97.81 224 GLU A C 1
ATOM 1824 O O . GLU A 1 224 ? -13.678 7.222 14.096 1.00 97.81 224 GLU A O 1
ATOM 1829 N N . ILE A 1 225 ? -14.986 6.810 12.314 1.00 98.00 225 ILE A N 1
ATOM 1830 C CA . ILE A 1 225 ? -16.009 7.826 12.638 1.00 98.00 225 ILE A CA 1
ATOM 1831 C C . ILE A 1 225 ? -16.628 7.529 14.003 1.00 98.00 225 ILE A C 1
ATOM 1833 O O . ILE A 1 225 ? -16.726 8.418 14.843 1.00 98.00 225 ILE A O 1
ATOM 1837 N N . SER A 1 226 ? -17.036 6.278 14.241 1.00 98.19 226 SER A N 1
ATOM 1838 C CA . SER A 1 226 ? -17.685 5.907 15.502 1.00 98.19 226 SER A CA 1
ATOM 1839 C C . SER A 1 226 ? -16.743 6.107 16.684 1.00 98.19 226 SER A C 1
ATOM 1841 O O . SER A 1 226 ? -17.161 6.653 17.698 1.00 98.19 226 SER A O 1
ATOM 1843 N N . ALA A 1 227 ? -15.473 5.712 16.555 1.00 98.00 227 ALA A N 1
ATOM 1844 C CA . ALA A 1 227 ? -14.470 5.948 17.589 1.00 98.00 227 ALA A CA 1
ATOM 1845 C C . ALA A 1 227 ? -14.292 7.450 17.857 1.00 98.00 227 ALA A C 1
ATOM 1847 O O . ALA A 1 227 ? -14.304 7.852 19.015 1.00 98.00 227 ALA A O 1
ATOM 1848 N N . SER A 1 228 ? -14.216 8.270 16.803 1.00 97.50 228 SER A N 1
ATOM 1849 C CA . SER A 1 228 ? -14.083 9.730 16.902 1.00 97.50 228 SER A CA 1
ATOM 1850 C C . SER A 1 228 ? -15.258 10.352 17.663 1.00 97.50 228 SER A C 1
ATOM 1852 O O . SER A 1 228 ? -15.063 11.003 18.688 1.00 97.50 228 SER A O 1
ATOM 1854 N N . SER A 1 229 ? -16.494 10.067 17.237 1.00 97.31 229 SER A N 1
ATOM 1855 C CA . SER A 1 229 ? -17.703 10.599 17.877 1.00 97.31 229 SER A CA 1
ATOM 1856 C C . SER A 1 229 ? -17.884 10.105 19.316 1.00 97.31 229 SER A C 1
ATOM 1858 O O . SER A 1 229 ? -18.383 10.836 20.171 1.00 97.31 229 SER A O 1
ATOM 1860 N N . ILE A 1 230 ? -17.488 8.862 19.612 1.00 97.69 230 ILE A N 1
ATOM 1861 C CA . ILE A 1 230 ? -17.535 8.320 20.976 1.00 97.69 230 ILE A CA 1
ATOM 1862 C C . ILE A 1 230 ? -16.487 8.998 21.858 1.00 97.69 230 ILE A C 1
ATOM 1864 O O . ILE A 1 230 ? -16.810 9.345 22.992 1.00 97.69 230 ILE A O 1
ATOM 1868 N N . THR A 1 231 ? -15.269 9.209 21.355 1.00 97.19 231 THR A N 1
ATOM 1869 C CA . THR A 1 231 ? -14.220 9.952 22.061 1.00 97.19 231 THR A CA 1
ATOM 1870 C C . THR A 1 231 ? -14.691 11.369 22.385 1.00 97.19 231 THR A C 1
ATOM 1872 O O . THR A 1 231 ? -14.643 11.760 23.549 1.00 97.19 231 THR A O 1
ATOM 1875 N N . GLU A 1 232 ? -15.247 12.092 21.410 1.00 96.12 232 GLU A N 1
ATOM 1876 C CA . GLU A 1 232 ? -15.801 13.435 21.623 1.00 96.12 232 GLU A CA 1
ATOM 1877 C C . GLU A 1 232 ? -16.909 13.429 22.693 1.00 96.12 232 GLU A C 1
ATOM 1879 O O . GLU A 1 232 ? -16.901 14.236 23.623 1.00 96.12 232 GLU A O 1
ATOM 1884 N N . SER A 1 233 ? -17.841 12.471 22.619 1.00 96.88 233 SER A N 1
ATOM 1885 C CA . SER A 1 233 ? -18.963 12.384 23.559 1.00 96.88 233 SER A CA 1
ATOM 1886 C C . SER A 1 233 ? -18.556 11.960 24.971 1.00 96.88 233 SER A C 1
ATOM 1888 O O . SER A 1 233 ? -19.161 12.431 25.936 1.00 96.88 233 SER A O 1
ATOM 1890 N N . LYS A 1 234 ? -17.615 11.021 25.113 1.00 96.25 234 LYS A N 1
ATOM 1891 C CA . LYS A 1 234 ? -17.183 10.494 26.418 1.00 96.25 234 LYS A CA 1
ATOM 1892 C C . LYS A 1 234 ? -16.124 11.370 27.076 1.00 96.25 234 LYS A C 1
ATOM 1894 O O . LYS A 1 234 ? -15.982 11.301 28.293 1.00 96.25 234 LYS A O 1
ATOM 1899 N N . ASN A 1 235 ? -15.416 12.185 26.293 1.00 95.62 235 ASN A N 1
ATOM 1900 C CA . ASN A 1 235 ? -14.342 13.063 26.743 1.00 95.62 235 ASN A CA 1
ATOM 1901 C C . ASN A 1 235 ? -13.311 12.337 27.640 1.00 95.62 235 ASN A C 1
ATOM 1903 O O . ASN A 1 235 ? -13.120 12.721 28.803 1.00 95.62 235 ASN A O 1
ATOM 1907 N N . PRO A 1 236 ? -12.667 11.267 27.132 1.00 96.38 236 PRO A N 1
ATOM 1908 C CA . PRO A 1 236 ? -11.729 10.470 27.910 1.00 96.38 236 PRO A CA 1
ATOM 1909 C C . PRO A 1 236 ? -10.530 11.311 28.367 1.00 96.38 236 PRO A C 1
ATOM 1911 O O . PRO A 1 236 ? -10.075 12.224 27.674 1.00 96.38 236 PRO A O 1
ATOM 1914 N N . GLN A 1 237 ? -10.019 10.999 29.555 1.00 92.94 237 GLN A N 1
ATOM 1915 C CA . GLN A 1 237 ? -8.911 11.699 30.208 1.00 92.94 237 GLN A CA 1
ATOM 1916 C C . GLN A 1 237 ? -7.631 10.867 30.281 1.00 92.94 237 GLN A C 1
ATOM 1918 O O . GLN A 1 237 ? -6.560 11.434 30.520 1.00 92.94 237 GLN A O 1
ATOM 1923 N N . THR A 1 238 ? -7.734 9.549 30.092 1.00 94.44 238 THR A N 1
ATOM 1924 C CA . THR A 1 238 ? -6.613 8.602 30.159 1.00 94.44 238 THR A CA 1
ATOM 1925 C C . THR A 1 238 ? -6.435 7.840 28.848 1.00 94.44 238 THR A C 1
ATOM 1927 O O . THR A 1 238 ? -7.317 7.815 27.983 1.00 94.44 238 THR A O 1
ATOM 1930 N N . TYR A 1 239 ? -5.273 7.206 28.688 1.00 95.44 239 TYR A N 1
ATOM 1931 C CA . TYR A 1 239 ? -5.004 6.367 27.526 1.00 95.44 239 TYR A CA 1
ATOM 1932 C C . TYR A 1 239 ? -5.940 5.153 27.489 1.00 95.44 239 TYR A C 1
ATOM 1934 O O . TYR A 1 239 ? -6.525 4.852 26.453 1.00 95.44 239 TYR A O 1
ATOM 1942 N N . GLU A 1 240 ? -6.155 4.503 28.630 1.00 95.94 240 GLU A N 1
ATOM 1943 C CA . GLU A 1 240 ? -7.026 3.336 28.766 1.00 95.94 240 GLU A CA 1
ATOM 1944 C C . GLU A 1 240 ? -8.487 3.662 28.420 1.00 95.94 240 GLU A C 1
ATOM 1946 O O . GLU A 1 240 ? -9.165 2.874 27.760 1.00 95.94 240 GLU A O 1
ATOM 1951 N N . GLU A 1 241 ? -8.972 4.849 28.790 1.00 96.88 241 GLU A N 1
ATOM 1952 C CA . GLU A 1 241 ? -10.303 5.313 28.384 1.00 96.88 241 GLU A CA 1
ATOM 1953 C C . GLU A 1 241 ? -10.391 5.555 26.868 1.00 96.88 241 GLU A C 1
ATOM 1955 O O . GLU A 1 241 ? -11.408 5.234 26.247 1.00 96.88 241 GLU A O 1
ATOM 1960 N N . ASN A 1 242 ? -9.320 6.058 26.244 1.00 96.62 242 ASN A N 1
ATOM 1961 C CA . ASN A 1 242 ? -9.240 6.180 24.787 1.00 96.62 242 ASN A CA 1
ATOM 1962 C C . ASN A 1 242 ? -9.202 4.808 24.095 1.00 96.62 242 ASN A C 1
ATOM 1964 O O . ASN A 1 242 ? -9.857 4.632 23.066 1.00 96.62 242 ASN A O 1
ATOM 1968 N N . VAL A 1 243 ? -8.515 3.815 24.674 1.00 97.62 243 VAL A N 1
ATOM 1969 C CA . VAL A 1 243 ? -8.557 2.418 24.204 1.00 97.62 243 VAL A CA 1
ATOM 1970 C C . VAL A 1 243 ? -9.991 1.892 24.234 1.00 97.62 243 VAL A C 1
ATOM 1972 O O . VAL A 1 243 ? -10.430 1.270 23.266 1.00 97.62 243 VAL A O 1
ATOM 1975 N N . GLN A 1 244 ? -10.758 2.186 25.288 1.00 98.00 244 GLN A N 1
ATOM 1976 C CA . GLN A 1 244 ? -12.166 1.792 25.348 1.00 98.00 244 GLN A CA 1
ATOM 1977 C C . GLN A 1 244 ? -13.004 2.486 24.264 1.00 98.00 244 GLN A C 1
ATOM 1979 O O . GLN A 1 244 ? -13.799 1.828 23.598 1.00 98.00 244 GLN A O 1
ATOM 1984 N N . CYS A 1 245 ? -12.804 3.786 24.022 1.00 97.75 245 CYS A N 1
ATOM 1985 C CA . CYS A 1 245 ? -13.503 4.506 22.948 1.00 97.75 245 CYS A CA 1
ATOM 1986 C C . CYS A 1 245 ? -13.187 3.915 21.561 1.00 97.75 245 CYS A C 1
ATOM 1988 O O . CYS A 1 245 ? -14.087 3.724 20.741 1.00 97.75 245 CYS A O 1
ATOM 1990 N N . ALA A 1 246 ? -11.924 3.549 21.321 1.00 97.88 246 ALA A N 1
ATOM 1991 C CA . ALA A 1 246 ? -11.481 2.856 20.114 1.00 97.88 246 ALA A CA 1
ATOM 1992 C C . ALA A 1 246 ? -12.149 1.473 19.953 1.00 97.88 246 ALA A C 1
ATOM 1994 O O . ALA A 1 246 ? -12.626 1.133 18.866 1.00 97.88 246 ALA A O 1
ATOM 1995 N N . GLN A 1 247 ? -12.243 0.686 21.030 1.00 98.31 247 GLN A N 1
ATOM 1996 C CA . GLN A 1 247 ? -12.960 -0.597 21.032 1.00 98.31 247 GLN A CA 1
ATOM 1997 C C . GLN A 1 247 ? -14.458 -0.422 20.766 1.00 98.31 247 GLN A C 1
ATOM 1999 O O . GLN A 1 247 ? -15.042 -1.178 19.986 1.00 98.31 247 GLN A O 1
ATOM 2004 N N . ASP A 1 248 ? -15.091 0.576 21.376 1.00 98.00 248 ASP A N 1
ATOM 2005 C CA . ASP A 1 248 ? -16.517 0.838 21.192 1.00 98.00 248 ASP A CA 1
ATOM 2006 C C . ASP A 1 248 ? -16.808 1.236 19.736 1.00 98.00 248 ASP A C 1
ATOM 2008 O O . ASP A 1 248 ? -17.707 0.674 19.105 1.00 98.00 248 ASP A O 1
ATOM 2012 N N . GLY A 1 249 ? -15.985 2.117 19.155 1.00 97.38 249 GLY A N 1
ATOM 2013 C CA . GLY A 1 249 ? -16.079 2.498 17.745 1.00 97.38 249 GLY A CA 1
ATOM 2014 C C . GLY A 1 249 ? -15.874 1.318 16.794 1.00 97.38 249 GLY A C 1
ATOM 2015 O O . GLY A 1 249 ? -16.679 1.085 15.887 1.00 97.38 249 GLY A O 1
ATOM 2016 N N . GLY A 1 250 ? -14.856 0.492 17.052 1.00 98.06 250 GLY A N 1
ATOM 2017 C CA . GLY A 1 250 ? -14.637 -0.756 16.322 1.00 98.06 250 GLY A CA 1
ATOM 2018 C C . GLY A 1 250 ? -15.806 -1.743 16.444 1.00 98.06 250 GLY A C 1
ATOM 2019 O O . GLY A 1 250 ? -16.140 -2.435 15.480 1.00 98.06 250 GLY A O 1
ATOM 2020 N N . SER A 1 251 ? -16.475 -1.786 17.598 1.00 98.44 251 SER A N 1
ATOM 2021 C CA . SER A 1 251 ? -17.615 -2.676 17.850 1.00 98.44 251 SER A CA 1
ATOM 2022 C C . SER A 1 251 ? -18.844 -2.300 17.025 1.00 98.44 251 SER A C 1
ATOM 2024 O O . SER A 1 251 ? -19.527 -3.196 16.524 1.00 98.44 251 SER A O 1
ATOM 2026 N N . VAL A 1 252 ? -19.095 -1.004 16.799 1.00 98.31 252 VAL A N 1
ATOM 2027 C CA . VAL A 1 252 ? -20.174 -0.533 15.908 1.00 98.31 252 VAL A CA 1
ATOM 2028 C C . VAL A 1 252 ? -19.989 -1.098 14.497 1.00 98.31 252 VAL A C 1
ATOM 2030 O O . VAL A 1 252 ? -20.898 -1.725 13.941 1.00 98.31 252 VAL A O 1
ATOM 2033 N N . ALA A 1 253 ? -18.785 -0.970 13.937 1.00 98.06 253 ALA A N 1
ATOM 2034 C CA . ALA A 1 253 ? -18.469 -1.543 12.633 1.00 98.06 253 ALA A CA 1
ATOM 2035 C C . ALA A 1 253 ? -18.482 -3.081 12.641 1.00 98.06 253 ALA A C 1
ATOM 2037 O O . ALA A 1 253 ? -18.903 -3.694 11.658 1.00 98.06 253 ALA A O 1
ATOM 2038 N N . ALA A 1 254 ? -18.092 -3.727 13.747 1.00 98.31 254 ALA A N 1
ATOM 2039 C CA . ALA A 1 254 ? -18.179 -5.180 13.897 1.00 98.31 254 ALA A CA 1
ATOM 2040 C C . ALA A 1 254 ? -19.628 -5.684 13.793 1.00 98.31 254 ALA A C 1
ATOM 2042 O O . ALA A 1 254 ? -19.886 -6.703 13.148 1.00 98.31 254 ALA A O 1
ATOM 2043 N N . VAL A 1 255 ? -20.579 -4.975 14.410 1.00 98.44 255 VAL A N 1
ATOM 2044 C CA . VAL A 1 255 ? -22.013 -5.291 14.332 1.00 98.44 255 VAL A CA 1
ATOM 2045 C C . VAL A 1 255 ? -22.515 -5.132 12.899 1.00 98.44 255 VAL A C 1
ATOM 2047 O O . VAL A 1 255 ? -23.123 -6.063 12.364 1.00 98.44 255 VAL A O 1
ATOM 2050 N N . ALA A 1 256 ? -22.202 -4.006 12.251 1.00 98.19 256 ALA A N 1
ATOM 2051 C CA . ALA A 1 256 ? -22.571 -3.763 10.856 1.00 98.19 256 ALA A CA 1
ATOM 2052 C C . ALA A 1 256 ? -22.008 -4.846 9.921 1.00 98.19 256 ALA A C 1
ATOM 2054 O O . ALA A 1 256 ? -22.741 -5.404 9.102 1.00 98.19 256 ALA A O 1
ATOM 2055 N N . ARG A 1 257 ? -20.732 -5.215 10.102 1.00 98.19 257 ARG A N 1
ATOM 2056 C CA . ARG A 1 257 ? -20.077 -6.297 9.360 1.00 98.19 257 ARG A CA 1
ATOM 2057 C C . ARG A 1 257 ? -20.823 -7.618 9.515 1.00 98.19 257 ARG A C 1
ATOM 2059 O O . ARG A 1 257 ? -21.181 -8.224 8.512 1.00 98.19 257 ARG A O 1
ATOM 2066 N N . ARG A 1 258 ? -21.054 -8.072 10.752 1.00 98.12 258 ARG A N 1
ATOM 2067 C CA . ARG A 1 258 ? -21.705 -9.367 11.028 1.00 98.12 258 ARG A CA 1
ATOM 2068 C C . ARG A 1 258 ? -23.121 -9.421 10.460 1.00 98.12 258 ARG A C 1
ATOM 2070 O O . ARG A 1 258 ? -23.520 -10.454 9.933 1.00 98.12 258 ARG A O 1
ATOM 2077 N N . SER A 1 259 ? -23.858 -8.313 10.551 1.00 97.88 259 SER A N 1
ATOM 2078 C CA . SER A 1 259 ? -25.192 -8.190 9.961 1.00 97.88 259 SER A CA 1
ATOM 2079 C C . SER A 1 259 ? -25.142 -8.365 8.439 1.00 97.88 259 SER A C 1
ATOM 2081 O O . SER A 1 259 ? -25.845 -9.204 7.884 1.00 97.88 259 SER A O 1
ATOM 2083 N N . LEU A 1 260 ? -24.227 -7.658 7.769 1.00 96.88 260 LEU A N 1
ATOM 2084 C CA . LEU A 1 260 ? -24.050 -7.758 6.322 1.00 96.88 260 LEU A CA 1
ATOM 2085 C C . LEU A 1 260 ? -23.594 -9.159 5.879 1.00 96.88 260 LEU A C 1
ATOM 2087 O O . LEU A 1 260 ? -24.119 -9.702 4.913 1.00 96.88 260 LEU A O 1
ATOM 2091 N N . GLU A 1 261 ? -22.637 -9.766 6.580 1.00 97.44 261 GLU A N 1
ATOM 2092 C CA . GLU A 1 261 ? -22.149 -11.118 6.272 1.00 97.44 261 GLU A CA 1
ATOM 2093 C C . GLU A 1 261 ? -23.248 -12.179 6.406 1.00 97.44 261 GLU A C 1
ATOM 2095 O O . GLU A 1 261 ? -23.281 -13.124 5.615 1.00 97.44 261 GLU A O 1
ATOM 2100 N N . LYS A 1 262 ? -24.168 -12.008 7.365 1.00 97.50 262 LYS A N 1
ATOM 2101 C CA . LYS A 1 262 ? -25.332 -12.884 7.537 1.00 97.50 262 LYS A CA 1
ATOM 2102 C C . LYS A 1 262 ? -26.258 -12.835 6.319 1.00 97.50 262 LYS A C 1
ATOM 2104 O O . LYS A 1 262 ? -26.653 -13.890 5.834 1.00 97.50 262 LYS A O 1
ATOM 2109 N N . GLU A 1 263 ? -26.555 -11.642 5.807 1.00 96.12 263 GLU A N 1
ATOM 2110 C CA . GLU A 1 263 ? -27.397 -11.465 4.613 1.00 96.12 263 GLU A CA 1
ATOM 2111 C C . GLU A 1 263 ? -26.696 -11.934 3.326 1.00 96.12 263 GLU A C 1
ATOM 2113 O O . GLU A 1 263 ? -27.329 -12.462 2.415 1.00 96.12 263 GLU A O 1
ATOM 2118 N N . LEU A 1 264 ? -25.371 -11.777 3.242 1.00 93.12 264 LEU A N 1
ATOM 2119 C CA . LEU A 1 264 ? -24.589 -12.193 2.073 1.00 93.12 264 LEU A CA 1
ATOM 2120 C C . LEU A 1 264 ? -24.274 -13.696 2.037 1.00 93.12 264 LEU A C 1
ATOM 2122 O O . LEU A 1 264 ? -23.898 -14.204 0.978 1.00 93.12 264 LEU A O 1
ATOM 2126 N N . GLY A 1 265 ? -24.332 -14.389 3.177 1.00 93.94 265 GLY A N 1
ATOM 2127 C CA . GLY A 1 265 ? -23.918 -15.791 3.310 1.00 93.94 265 GLY A CA 1
ATOM 2128 C C . GLY A 1 265 ? -22.412 -16.028 3.120 1.00 93.94 265 GLY A C 1
ATOM 2129 O O . GLY A 1 265 ? -21.983 -17.164 2.921 1.00 93.94 265 GLY A O 1
ATOM 2130 N N . LYS A 1 266 ? -21.592 -14.970 3.144 1.00 91.69 266 LYS A N 1
ATOM 2131 C CA . LYS A 1 266 ? -20.130 -15.028 2.984 1.00 91.69 266 LYS A CA 1
ATOM 2132 C C . LYS A 1 266 ? -19.452 -13.876 3.720 1.00 91.69 266 LYS A C 1
ATOM 2134 O O . LYS A 1 266 ? -20.069 -12.836 3.941 1.00 91.69 266 LYS A O 1
ATOM 2139 N N . SER A 1 267 ? -18.169 -14.043 4.048 1.00 93.50 267 SER A N 1
ATOM 2140 C CA . SER A 1 267 ? -17.395 -12.976 4.689 1.00 93.50 267 SER A CA 1
ATOM 2141 C C . SER A 1 267 ? -17.133 -11.810 3.735 1.00 93.50 267 SER A C 1
ATOM 2143 O O . SER A 1 267 ? -16.925 -12.003 2.534 1.00 93.50 267 SER A O 1
ATOM 2145 N N . VAL A 1 268 ? -17.122 -10.597 4.290 1.00 93.62 268 VAL A N 1
ATOM 2146 C CA . VAL A 1 268 ? -16.717 -9.375 3.580 1.00 93.62 268 VAL A CA 1
ATOM 2147 C C . VAL A 1 268 ? -15.225 -9.076 3.736 1.00 93.62 268 VAL A C 1
ATOM 2149 O O . VAL A 1 268 ? -14.700 -8.230 3.019 1.00 93.62 268 VAL A O 1
ATOM 2152 N N . ILE A 1 269 ? -14.542 -9.782 4.644 1.00 94.00 269 ILE A N 1
ATOM 2153 C CA . ILE A 1 269 ? -13.090 -9.716 4.813 1.00 94.00 269 ILE A CA 1
ATOM 2154 C C . ILE A 1 269 ? -12.449 -10.574 3.728 1.00 94.00 269 ILE A C 1
ATOM 2156 O O . ILE A 1 269 ? -12.635 -11.790 3.671 1.00 94.00 269 ILE A O 1
ATOM 2160 N N . SER A 1 270 ? -11.693 -9.926 2.853 1.00 88.38 270 SER A N 1
ATOM 2161 C CA . SER A 1 270 ? -11.171 -10.516 1.630 1.00 88.38 270 SER A CA 1
ATOM 2162 C C . SER A 1 270 ? -9.653 -10.683 1.699 1.00 88.38 270 SER A C 1
ATOM 2164 O O . SER A 1 270 ? -8.955 -9.745 2.096 1.00 88.38 270 SER A O 1
ATOM 2166 N N . PRO A 1 271 ? -9.097 -11.828 1.258 1.00 88.31 271 PRO A N 1
ATOM 2167 C CA . PRO A 1 271 ? -7.651 -11.990 1.117 1.00 88.31 271 PRO A CA 1
ATOM 2168 C C . PRO A 1 271 ? -7.097 -11.230 -0.099 1.00 88.31 271 PRO A C 1
ATOM 2170 O O . PRO A 1 271 ? -5.887 -11.188 -0.295 1.00 88.31 271 PRO A O 1
ATOM 2173 N N . LEU A 1 272 ? -7.961 -10.644 -0.939 1.00 81.88 272 LEU A N 1
ATOM 2174 C CA . LEU A 1 272 ? -7.532 -9.897 -2.117 1.00 81.88 272 LEU A CA 1
ATOM 2175 C C . LEU A 1 272 ? -6.840 -8.593 -1.702 1.00 81.88 272 LEU A C 1
ATOM 2177 O O . LEU A 1 272 ? -7.371 -7.819 -0.899 1.00 81.88 272 LEU A O 1
ATOM 2181 N N . ASN A 1 273 ? -5.674 -8.351 -2.298 1.00 82.00 273 ASN A N 1
ATOM 2182 C CA . ASN A 1 273 ? -5.017 -7.047 -2.321 1.00 82.00 273 ASN A CA 1
ATOM 2183 C C . ASN A 1 273 ? -5.613 -6.168 -3.439 1.00 82.00 273 ASN A C 1
ATOM 2185 O O . ASN A 1 273 ? -6.426 -6.635 -4.241 1.00 82.00 273 ASN A O 1
ATOM 2189 N N . ALA A 1 274 ? -5.193 -4.905 -3.528 1.00 72.38 274 ALA A N 1
ATOM 2190 C CA . ALA A 1 274 ? -5.680 -3.970 -4.539 1.00 72.38 274 ALA A CA 1
ATOM 2191 C C . ALA A 1 274 ? -5.514 -4.500 -5.968 1.00 72.38 274 ALA A C 1
ATOM 2193 O O . ALA A 1 274 ? -6.456 -4.467 -6.757 1.00 72.38 274 ALA A O 1
ATOM 2194 N N . LYS A 1 275 ? -4.334 -5.033 -6.305 1.00 65.56 275 LYS A N 1
ATOM 2195 C CA . LYS A 1 275 ? -4.040 -5.546 -7.648 1.00 65.56 275 LYS A CA 1
ATOM 2196 C C . LYS A 1 275 ? -5.051 -6.616 -8.043 1.00 65.56 275 LYS A C 1
ATOM 2198 O O . LYS A 1 275 ? -5.664 -6.505 -9.103 1.00 65.56 275 LYS A O 1
ATOM 2203 N N . ASP A 1 276 ? -5.249 -7.609 -7.185 1.00 68.25 276 ASP A N 1
ATOM 2204 C CA . ASP A 1 276 ? -6.165 -8.715 -7.446 1.00 68.25 276 ASP A CA 1
ATOM 2205 C C . ASP A 1 276 ? -7.622 -8.247 -7.428 1.00 68.25 276 ASP A C 1
ATOM 2207 O O . ASP A 1 276 ? -8.403 -8.644 -8.288 1.00 68.25 276 ASP A O 1
ATOM 2211 N N . TYR A 1 277 ? -7.978 -7.334 -6.522 1.00 66.38 277 TYR A N 1
ATOM 2212 C CA . TYR A 1 277 ? -9.319 -6.767 -6.415 1.00 66.38 277 TYR A CA 1
ATOM 2213 C C . TYR A 1 277 ? -9.721 -5.965 -7.658 1.00 66.38 277 TYR A C 1
ATOM 2215 O O . TYR A 1 277 ? -10.774 -6.221 -8.239 1.00 66.38 277 TYR A O 1
ATOM 2223 N N . PHE A 1 278 ? -8.883 -5.039 -8.131 1.00 63.28 278 PHE A N 1
ATOM 2224 C CA . PHE A 1 278 ? -9.193 -4.255 -9.330 1.00 63.28 278 PHE A CA 1
ATOM 2225 C C . PHE A 1 278 ? -9.021 -5.055 -10.617 1.00 63.28 278 PHE A C 1
ATOM 2227 O O . PHE A 1 278 ? -9.713 -4.777 -11.591 1.00 63.28 278 PHE A O 1
ATOM 2234 N N . LEU A 1 279 ? -8.145 -6.064 -10.662 1.00 56.34 279 LEU A N 1
ATOM 2235 C CA . LEU A 1 279 ? -8.150 -7.038 -11.761 1.00 56.34 279 LEU A CA 1
ATOM 2236 C C . LEU A 1 279 ? -9.464 -7.827 -11.789 1.00 56.34 279 LEU A C 1
ATOM 2238 O O . LEU A 1 279 ? -10.030 -8.030 -12.861 1.00 56.34 279 LEU A O 1
ATOM 2242 N N . ASP A 1 280 ? -9.983 -8.213 -10.625 1.00 54.75 280 ASP A N 1
ATOM 2243 C CA . ASP A 1 280 ? -11.259 -8.909 -10.505 1.00 54.75 280 ASP A CA 1
ATOM 2244 C C . ASP A 1 280 ? -12.453 -8.000 -10.858 1.00 54.75 280 ASP A C 1
ATOM 2246 O O . ASP A 1 280 ? -13.439 -8.458 -11.445 1.00 54.75 280 ASP A O 1
ATOM 2250 N N . GLN A 1 281 ? -12.351 -6.697 -10.583 1.00 51.81 281 GLN A N 1
ATOM 2251 C CA . GLN A 1 281 ? -13.371 -5.703 -10.927 1.00 51.81 281 GLN A CA 1
ATOM 2252 C C . GLN A 1 281 ? -13.252 -5.110 -12.329 1.00 51.81 281 GLN A C 1
ATOM 2254 O O . GLN A 1 281 ? -14.235 -4.543 -12.819 1.00 51.81 281 GLN A O 1
ATOM 2259 N N . ARG A 1 282 ? -12.094 -5.234 -12.994 1.00 52.00 282 ARG A N 1
ATOM 2260 C CA . ARG A 1 282 ? -11.876 -4.756 -14.364 1.00 52.00 282 ARG A CA 1
ATOM 2261 C C . ARG A 1 282 ? -12.837 -5.471 -15.311 1.00 52.00 282 ARG A C 1
ATOM 2263 O O . ARG A 1 282 ? -12.563 -6.524 -15.881 1.00 52.00 282 ARG A O 1
ATOM 2270 N N . LYS A 1 283 ? -13.998 -4.853 -15.516 1.00 48.56 283 LYS A N 1
ATOM 2271 C CA . LYS A 1 283 ? -14.902 -5.140 -16.624 1.00 48.56 283 LYS A CA 1
ATOM 2272 C C . LYS A 1 283 ? -14.182 -4.708 -17.902 1.00 48.56 283 LYS A C 1
ATOM 2274 O O . LYS A 1 283 ? -14.375 -3.570 -18.318 1.00 48.56 283 LYS A O 1
ATOM 2279 N N . ILE A 1 284 ? -13.381 -5.588 -18.514 1.00 51.44 284 ILE A N 1
ATOM 2280 C CA . ILE A 1 284 ? -12.747 -5.335 -19.825 1.00 51.44 284 ILE A CA 1
ATOM 2281 C C . ILE A 1 284 ? -13.804 -4.729 -20.746 1.00 51.44 284 ILE A C 1
ATOM 2283 O O . ILE A 1 284 ? -14.871 -5.333 -20.912 1.00 51.44 284 ILE A O 1
ATOM 2287 N N . LYS A 1 285 ? -13.587 -3.519 -21.279 1.00 51.84 285 LYS A N 1
ATOM 2288 C CA . LYS A 1 285 ? -14.598 -2.899 -22.148 1.00 51.84 285 LYS A CA 1
ATOM 2289 C C . LYS A 1 285 ? -14.756 -3.771 -23.394 1.00 51.84 285 LYS A C 1
ATOM 2291 O O . LYS A 1 285 ? -13.821 -4.406 -23.855 1.00 51.84 285 LYS A O 1
ATOM 2296 N N . LYS A 1 286 ? -15.963 -3.834 -23.960 1.00 57.78 286 LYS A N 1
ATOM 2297 C CA . LYS A 1 286 ? -16.276 -4.782 -25.044 1.00 57.78 286 LYS A CA 1
ATOM 2298 C C . LYS A 1 286 ? -15.445 -4.419 -26.278 1.00 57.78 286 LYS A C 1
ATOM 2300 O O . LYS A 1 286 ? -14.924 -5.298 -26.944 1.00 57.78 286 LYS A O 1
ATOM 2305 N N . SER A 1 287 ? -15.229 -3.118 -26.466 1.00 60.75 287 SER A N 1
ATOM 2306 C CA . SER A 1 287 ? -14.318 -2.528 -27.442 1.00 60.75 287 SER A CA 1
ATOM 2307 C C . SER A 1 287 ? -12.856 -2.950 -27.280 1.00 60.75 287 SER A C 1
ATOM 2309 O O . SER A 1 287 ? -12.157 -3.109 -28.271 1.00 60.75 287 SER A O 1
ATOM 2311 N N . GLU A 1 288 ? -12.381 -3.172 -26.053 1.00 59.41 288 GLU A N 1
ATOM 2312 C CA . GLU A 1 288 ? -11.001 -3.614 -25.796 1.00 59.41 288 GLU A CA 1
ATOM 2313 C C . GLU A 1 288 ? -10.784 -5.080 -26.211 1.00 59.41 288 GLU A C 1
ATOM 2315 O O . GLU A 1 288 ? -9.647 -5.500 -26.411 1.00 59.41 288 GLU A O 1
ATOM 2320 N N . LEU A 1 289 ? -11.867 -5.846 -26.400 1.00 64.56 289 LEU A N 1
ATOM 2321 C CA . LEU A 1 289 ? -11.838 -7.242 -26.851 1.00 64.56 289 LEU A CA 1
ATOM 2322 C C . LEU A 1 289 ? -11.834 -7.375 -28.379 1.00 64.56 289 LEU A C 1
ATOM 2324 O O . LEU A 1 289 ? -11.452 -8.425 -28.891 1.00 64.56 289 LEU A O 1
ATOM 2328 N N . TYR A 1 290 ? -12.200 -6.324 -29.117 1.00 72.50 290 TYR A N 1
ATOM 2329 C CA . TYR A 1 290 ? -12.296 -6.375 -30.578 1.00 72.50 290 TYR A CA 1
ATOM 2330 C C . TYR A 1 290 ? -10.950 -6.655 -31.244 1.00 72.50 290 TYR A C 1
ATOM 2332 O O . TYR A 1 290 ? -10.844 -7.539 -32.094 1.00 72.50 290 TYR A O 1
ATOM 2340 N N . ARG A 1 291 ? -9.886 -5.963 -30.826 1.00 69.06 291 ARG A N 1
ATOM 2341 C CA . ARG A 1 291 ? -8.556 -6.148 -31.421 1.00 69.06 291 ARG A CA 1
ATOM 2342 C C . ARG A 1 291 ? -7.959 -7.540 -31.138 1.00 69.06 291 ARG A C 1
ATOM 2344 O O . ARG A 1 291 ? -7.500 -8.153 -32.099 1.00 69.06 291 ARG A O 1
ATOM 2351 N N . PRO A 1 292 ? -7.975 -8.071 -29.897 1.00 63.69 292 PRO A N 1
ATOM 2352 C CA . PRO A 1 292 ? -7.532 -9.440 -29.627 1.00 63.69 292 PRO A CA 1
ATOM 2353 C C . PRO A 1 292 ? -8.301 -10.502 -30.420 1.00 63.69 292 PRO A C 1
ATOM 2355 O O . PRO A 1 292 ? -7.675 -11.367 -31.024 1.00 63.69 292 PRO A O 1
ATOM 2358 N N . VAL A 1 293 ? -9.637 -10.411 -30.474 1.00 70.25 293 VAL A N 1
ATOM 2359 C CA . VAL A 1 293 ? -10.474 -11.370 -31.220 1.00 70.25 293 VAL A CA 1
ATOM 2360 C C . VAL A 1 293 ? -10.200 -11.293 -32.722 1.00 70.25 293 VAL A C 1
ATOM 2362 O O . VAL A 1 293 ? -10.048 -12.326 -33.368 1.00 70.25 293 VAL A O 1
ATOM 2365 N N . ARG A 1 294 ? -10.032 -10.086 -33.271 1.00 77.56 294 ARG A N 1
ATOM 2366 C CA . ARG A 1 294 ? -9.665 -9.906 -34.680 1.00 77.56 294 ARG A CA 1
ATOM 2367 C C . ARG A 1 294 ? -8.316 -10.512 -35.018 1.00 77.56 294 ARG A C 1
ATOM 2369 O O . ARG A 1 294 ? -8.204 -11.222 -36.009 1.00 77.56 294 ARG A O 1
ATOM 2376 N N . ASN A 1 295 ? -7.302 -10.250 -34.200 1.00 68.06 295 ASN A N 1
ATOM 2377 C CA . ASN A 1 295 ? -5.973 -10.815 -34.412 1.00 68.06 295 ASN A CA 1
ATOM 2378 C C . ASN A 1 295 ? -5.985 -12.344 -34.313 1.00 68.06 295 ASN A C 1
ATOM 2380 O O . ASN A 1 295 ? -5.256 -12.995 -35.050 1.00 68.06 295 ASN A O 1
ATOM 2384 N N . PHE A 1 296 ? -6.813 -12.907 -33.431 1.00 67.19 296 PHE A N 1
ATOM 2385 C CA . PHE A 1 296 ? -6.990 -14.351 -33.320 1.00 67.19 296 PHE A CA 1
ATOM 2386 C C . PHE A 1 296 ? -7.605 -14.951 -34.593 1.00 67.19 296 PHE A C 1
ATOM 2388 O O . PHE A 1 296 ? -7.029 -15.875 -35.151 1.00 67.19 296 PHE A O 1
ATOM 2395 N N . ILE A 1 297 ? -8.713 -14.388 -35.092 1.00 70.62 297 ILE A N 1
ATOM 2396 C CA . ILE A 1 297 ? -9.400 -14.887 -36.299 1.00 70.62 297 ILE A CA 1
ATOM 2397 C C . ILE A 1 297 ? -8.527 -14.733 -37.547 1.00 70.62 297 ILE A C 1
ATOM 2399 O O . ILE A 1 297 ? -8.402 -15.662 -38.332 1.00 70.62 297 ILE A O 1
ATOM 2403 N N . LEU A 1 298 ? -7.875 -13.581 -37.724 1.00 71.00 298 LEU A N 1
ATOM 2404 C CA . LEU A 1 298 ? -6.945 -13.383 -38.842 1.00 71.00 298 LEU A CA 1
ATOM 2405 C C . LEU A 1 298 ? -5.677 -14.241 -38.704 1.00 71.00 298 LEU A C 1
ATOM 2407 O O . LEU A 1 298 ? -5.021 -14.544 -39.696 1.00 71.00 298 LEU A O 1
ATOM 2411 N N . GLY A 1 299 ? -5.326 -14.622 -37.474 1.00 61.94 299 GLY A N 1
ATOM 2412 C CA . GLY A 1 299 ? -4.182 -15.468 -37.162 1.00 61.94 299 GLY A CA 1
ATOM 2413 C C . GLY A 1 299 ? -4.388 -16.951 -37.472 1.00 61.94 299 GLY A C 1
ATOM 2414 O O . GLY A 1 299 ? -3.397 -17.677 -37.476 1.00 61.94 299 GLY A O 1
ATOM 2415 N N . THR A 1 300 ? -5.616 -17.414 -37.754 1.00 62.47 300 THR A N 1
ATOM 2416 C CA . THR A 1 300 ? -5.844 -18.818 -38.153 1.00 62.47 300 THR A CA 1
ATOM 2417 C C . THR A 1 300 ? -5.459 -19.097 -39.607 1.00 62.47 300 THR A C 1
ATOM 2419 O O . THR A 1 300 ? -5.215 -20.238 -39.973 1.00 62.47 300 THR A O 1
ATOM 2422 N N . GLY A 1 301 ? -5.272 -18.055 -40.425 1.00 56.78 301 GLY A N 1
ATOM 2423 C CA . GLY A 1 301 ? -4.707 -18.158 -41.770 1.00 56.78 301 GLY A CA 1
ATOM 2424 C C . GLY A 1 301 ? -5.329 -17.171 -42.760 1.00 56.78 301 GLY A C 1
ATOM 2425 O O . GLY A 1 301 ? -6.228 -16.403 -42.429 1.00 56.78 301 GLY A O 1
ATOM 2426 N N . LEU A 1 302 ? -4.886 -17.220 -44.022 1.00 56.31 302 LEU A N 1
ATOM 2427 C CA . LEU A 1 302 ? -5.334 -16.336 -45.119 1.00 56.31 302 LEU A CA 1
ATOM 2428 C C . LEU A 1 302 ? -6.794 -16.564 -45.581 1.00 56.31 302 LEU A C 1
ATOM 2430 O O . LEU A 1 302 ? -7.194 -16.067 -46.631 1.00 56.31 302 LEU A O 1
ATOM 2434 N N . GLN A 1 303 ? -7.594 -17.329 -44.837 1.00 72.56 303 GLN A N 1
ATOM 2435 C CA . GLN A 1 303 ? -8.948 -17.724 -45.239 1.00 72.56 303 GLN A CA 1
ATOM 2436 C C . GLN A 1 303 ? -10.020 -16.699 -44.836 1.00 72.56 303 GLN A C 1
ATOM 2438 O O . GLN A 1 303 ? -11.098 -16.676 -45.436 1.00 72.56 303 GLN A O 1
ATOM 2443 N N . PHE A 1 304 ? -9.720 -15.829 -43.863 1.00 77.06 304 PHE A N 1
ATOM 2444 C CA . PHE A 1 304 ? -10.632 -14.801 -43.363 1.00 77.06 304 PHE A CA 1
ATOM 2445 C C . PHE A 1 304 ? -10.156 -13.395 -43.735 1.00 77.06 304 PHE A C 1
ATOM 2447 O O . PHE A 1 304 ? -9.057 -12.975 -43.381 1.00 77.06 304 PHE A O 1
ATOM 2454 N N . GLY A 1 305 ? -11.020 -12.634 -44.403 1.00 80.00 305 GLY A N 1
ATOM 2455 C CA . GLY A 1 305 ? -10.874 -11.192 -44.573 1.00 80.00 305 GLY A CA 1
ATOM 2456 C C . GLY A 1 305 ? -11.675 -10.452 -43.508 1.00 80.00 305 GLY A C 1
ATOM 2457 O O . GLY A 1 305 ? -12.858 -10.720 -43.331 1.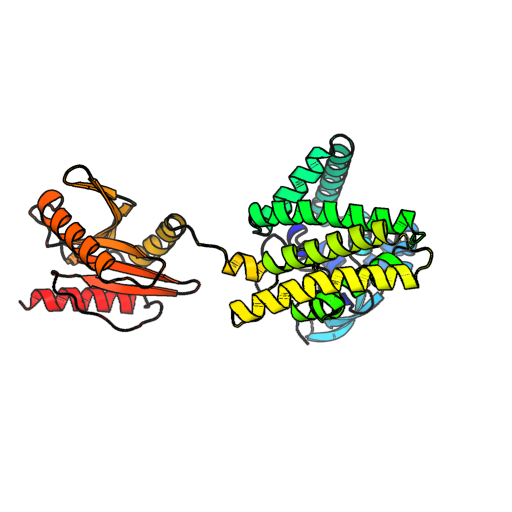00 80.00 305 GLY A O 1
ATOM 2458 N N . PHE A 1 306 ? -11.069 -9.510 -42.791 1.00 83.62 306 PHE A N 1
ATOM 2459 C CA . PHE A 1 306 ? -11.821 -8.624 -41.900 1.00 83.62 306 PHE A CA 1
ATOM 2460 C C . PHE A 1 306 ? -12.583 -7.579 -42.727 1.00 83.62 306 PHE A C 1
ATOM 2462 O O . PHE A 1 306 ? -11.974 -6.859 -43.516 1.00 83.62 306 PHE A O 1
ATOM 2469 N N . CYS A 1 307 ? -13.900 -7.484 -42.539 1.00 83.56 307 CYS A N 1
ATOM 2470 C CA . CYS A 1 307 ? -14.754 -6.572 -43.301 1.00 83.56 307 CYS A CA 1
ATOM 2471 C C . CYS A 1 307 ? -15.120 -5.322 -42.505 1.00 83.56 307 CYS A C 1
ATOM 2473 O O . CYS A 1 307 ? -15.045 -4.213 -43.028 1.00 83.56 307 CYS A O 1
ATOM 2475 N N . ASN A 1 308 ? -15.586 -5.492 -41.263 1.00 78.88 308 ASN A N 1
ATOM 2476 C CA . ASN A 1 308 ? -16.107 -4.376 -40.477 1.00 78.88 308 ASN A CA 1
ATOM 2477 C C . ASN A 1 308 ? -16.095 -4.658 -38.967 1.00 78.88 308 ASN A C 1
ATOM 2479 O O . ASN A 1 308 ? -16.146 -5.809 -38.535 1.00 78.88 308 ASN A O 1
ATOM 2483 N N . GLU A 1 309 ? -16.086 -3.596 -38.164 1.00 79.44 309 GLU A N 1
ATOM 2484 C CA . GLU A 1 309 ? -16.200 -3.630 -36.705 1.00 79.44 309 GLU A CA 1
ATOM 2485 C C . GLU A 1 309 ? -17.300 -2.667 -36.255 1.00 79.44 309 GLU A C 1
ATOM 2487 O O . GLU A 1 309 ? -17.408 -1.547 -36.744 1.00 79.44 309 GLU A O 1
ATOM 2492 N N . ALA A 1 310 ? -18.129 -3.123 -35.319 1.00 70.25 310 ALA A N 1
ATOM 2493 C CA . ALA A 1 310 ? -19.270 -2.400 -34.774 1.00 70.25 310 ALA A CA 1
ATOM 2494 C C . ALA A 1 310 ? -20.233 -1.852 -35.852 1.00 70.25 310 ALA A C 1
ATOM 2496 O O . ALA A 1 310 ? -20.733 -0.728 -35.730 1.00 70.25 310 ALA A O 1
ATOM 2497 N N . LYS A 1 311 ? -20.529 -2.649 -36.895 1.00 77.62 311 LYS A N 1
ATOM 2498 C CA . LYS A 1 311 ? -21.458 -2.254 -37.967 1.00 77.62 311 LYS A CA 1
ATOM 2499 C C . LYS A 1 311 ? -22.851 -2.045 -37.372 1.00 77.62 311 LYS A C 1
ATOM 2501 O O . LYS A 1 311 ? -23.458 -2.980 -36.845 1.00 77.62 311 LYS A O 1
ATOM 2506 N N . ARG A 1 312 ? -23.352 -0.810 -37.467 1.00 74.06 312 ARG A N 1
ATOM 2507 C CA . ARG A 1 312 ? -24.749 -0.472 -37.172 1.00 74.06 312 ARG A CA 1
ATOM 2508 C C . ARG A 1 312 ? -25.610 -0.842 -38.367 1.00 74.06 312 A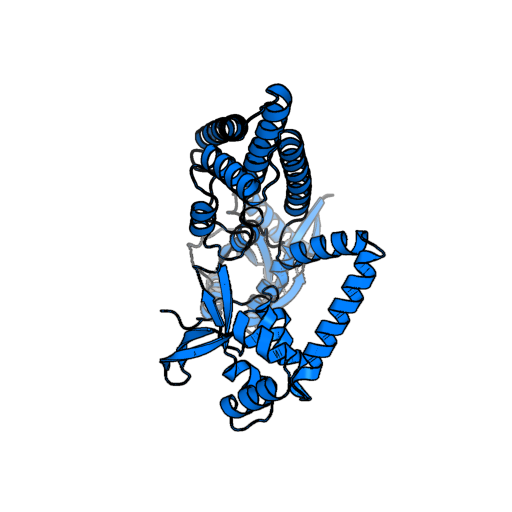RG A C 1
ATOM 2510 O O . ARG A 1 312 ? -25.321 -0.426 -39.484 1.00 74.06 312 ARG A O 1
ATOM 2517 N N . VAL A 1 313 ? -26.666 -1.592 -38.105 1.00 67.00 313 VAL A N 1
ATOM 2518 C CA . VAL A 1 313 ? -27.632 -2.030 -39.105 1.00 67.00 313 VAL A CA 1
ATOM 2519 C C . VAL A 1 313 ? -29.002 -1.527 -38.675 1.00 67.00 313 VAL A C 1
ATOM 2521 O O . VAL A 1 313 ? -29.402 -1.741 -37.531 1.00 67.00 313 VAL A O 1
ATOM 2524 N N . TYR A 1 314 ? -29.689 -0.806 -39.558 1.00 65.38 314 TYR A N 1
ATOM 2525 C CA . TYR A 1 314 ? -30.964 -0.154 -39.260 1.00 65.38 314 TYR A CA 1
ATOM 2526 C C . TYR A 1 314 ? -32.136 -1.027 -39.724 1.00 65.38 314 TYR A C 1
ATOM 2528 O O . TYR A 1 314 ? -32.146 -1.491 -40.859 1.00 65.38 314 TYR A O 1
ATOM 2536 N N . TYR A 1 315 ? -33.134 -1.220 -38.858 1.00 58.81 315 TYR A N 1
ATOM 2537 C CA . TYR A 1 315 ? -34.335 -2.013 -39.124 1.00 58.81 315 TYR A CA 1
ATOM 2538 C C . TYR A 1 315 ? -35.566 -1.419 -38.432 1.00 58.81 315 TYR A C 1
ATOM 2540 O O . TYR A 1 315 ? -35.542 -1.217 -37.218 1.00 58.81 315 TYR A O 1
ATOM 2548 N N . GLN A 1 316 ? -36.639 -1.164 -39.194 1.00 52.25 316 GLN A N 1
ATOM 2549 C CA . GLN A 1 316 ? -37.968 -0.751 -38.701 1.00 52.25 316 GLN A CA 1
ATOM 2550 C C . GLN A 1 316 ? -37.914 0.265 -37.534 1.00 52.25 316 GLN A C 1
ATOM 2552 O O . GLN A 1 316 ? -38.448 0.022 -36.457 1.00 52.25 316 GLN A O 1
ATOM 2557 N N . ASN A 1 317 ? -37.232 1.403 -37.739 1.00 50.97 317 ASN A N 1
ATOM 2558 C CA . ASN A 1 317 ? -37.003 2.482 -36.751 1.00 50.97 317 ASN A CA 1
ATOM 2559 C C . ASN A 1 317 ? -36.081 2.166 -35.557 1.00 50.97 317 ASN A C 1
ATOM 2561 O O . ASN A 1 317 ? -35.953 2.975 -34.638 1.00 50.97 317 ASN A O 1
ATOM 2565 N N . SER A 1 318 ? -35.375 1.044 -35.584 1.00 49.56 318 SER A N 1
ATOM 2566 C CA . SER A 1 318 ? -34.361 0.674 -34.599 1.00 49.56 318 SER A CA 1
ATOM 2567 C C . SER A 1 318 ? -33.030 0.370 -35.287 1.00 49.56 318 SER A C 1
ATOM 2569 O O . SER A 1 318 ? -32.952 0.300 -36.514 1.00 49.56 318 SER A O 1
ATOM 2571 N N . TYR A 1 319 ? -31.957 0.219 -34.516 1.00 62.00 319 TYR A N 1
ATOM 2572 C CA . TYR A 1 319 ? -30.696 -0.293 -35.041 1.00 62.00 319 TYR A CA 1
ATOM 2573 C C . TYR A 1 319 ? -30.128 -1.364 -34.119 1.00 62.00 319 TYR A C 1
ATOM 2575 O O . TYR A 1 319 ? -30.290 -1.311 -32.899 1.00 62.00 319 TYR A O 1
ATOM 2583 N N . PHE A 1 320 ? -29.412 -2.313 -34.707 1.00 68.00 320 PHE A N 1
ATOM 2584 C CA . PHE A 1 320 ? -28.605 -3.282 -33.982 1.00 68.00 320 PHE A CA 1
ATOM 2585 C C . PHE A 1 320 ? -27.139 -3.167 -34.392 1.00 68.00 320 PHE A C 1
ATOM 2587 O O . PHE A 1 320 ? -26.797 -2.580 -35.417 1.00 68.00 320 PHE A O 1
ATOM 2594 N N . ILE A 1 321 ? -26.254 -3.688 -33.543 1.00 71.38 321 ILE A N 1
ATOM 2595 C CA . ILE A 1 321 ? -24.805 -3.657 -33.761 1.00 71.38 321 ILE A CA 1
ATOM 2596 C C . ILE A 1 321 ? -24.302 -5.089 -33.884 1.00 71.38 321 ILE A C 1
ATOM 2598 O O . ILE A 1 321 ? -24.459 -5.874 -32.942 1.00 71.38 321 ILE A O 1
ATOM 2602 N N . ILE A 1 322 ? -23.667 -5.402 -35.009 1.00 81.81 322 ILE A N 1
ATOM 2603 C CA . ILE A 1 322 ? -22.833 -6.597 -35.160 1.00 81.81 322 ILE A CA 1
ATOM 2604 C C . ILE A 1 322 ? -21.413 -6.203 -34.761 1.00 81.81 322 ILE A C 1
ATOM 2606 O O . ILE A 1 322 ? -20.901 -5.184 -35.226 1.00 81.81 322 ILE A O 1
ATOM 2610 N N . ASP A 1 323 ? -20.791 -6.968 -33.863 1.00 84.12 323 ASP A N 1
ATOM 2611 C CA . ASP A 1 323 ? -19.535 -6.536 -33.251 1.00 84.12 323 ASP A CA 1
ATOM 2612 C C . ASP A 1 323 ? -18.380 -6.615 -34.239 1.00 84.12 323 ASP A C 1
ATOM 2614 O O . ASP A 1 323 ? -17.610 -5.664 -34.333 1.00 84.12 323 ASP A O 1
ATOM 2618 N N . GLN A 1 324 ? -18.277 -7.703 -35.002 1.00 86.56 324 GLN A N 1
ATOM 2619 C CA . GLN A 1 324 ? -17.308 -7.832 -36.089 1.00 86.56 324 GLN A CA 1
ATOM 2620 C C . GLN A 1 324 ? -17.881 -8.661 -37.236 1.00 86.56 324 GLN A C 1
ATOM 2622 O O . GLN A 1 324 ? -18.699 -9.552 -37.018 1.00 86.56 324 GLN A O 1
ATOM 2627 N N . ILE A 1 325 ? -17.452 -8.352 -38.455 1.00 86.25 325 ILE A N 1
ATOM 2628 C CA . ILE A 1 325 ? -17.849 -9.053 -39.673 1.00 86.25 325 ILE A CA 1
ATOM 2629 C C . ILE A 1 325 ? -16.584 -9.485 -40.399 1.00 86.25 325 ILE A C 1
ATOM 2631 O O . ILE A 1 325 ? -15.696 -8.662 -40.642 1.00 86.25 325 ILE A O 1
ATOM 2635 N N . TYR A 1 326 ? -16.531 -10.760 -40.759 1.00 85.81 326 TYR A N 1
ATOM 2636 C CA . TYR A 1 326 ? -15.457 -11.347 -41.552 1.00 85.81 326 TYR A CA 1
ATOM 2637 C C . TYR A 1 326 ? -16.030 -11.968 -42.817 1.00 85.81 326 TYR A C 1
ATOM 2639 O O . TYR A 1 326 ? -17.172 -12.407 -42.823 1.00 85.81 326 TYR A O 1
ATOM 2647 N N . TYR A 1 327 ? -15.233 -12.049 -43.869 1.00 84.81 327 TYR A N 1
ATOM 2648 C CA . TYR A 1 327 ? -15.550 -12.799 -45.071 1.00 84.81 327 TYR A CA 1
ATOM 2649 C C . TYR A 1 327 ? -14.665 -14.032 -45.135 1.00 84.81 327 TYR A C 1
ATOM 2651 O O . TYR A 1 327 ? -13.438 -13.920 -45.114 1.00 84.81 327 TYR A O 1
ATOM 2659 N N . HIS A 1 328 ? -15.282 -15.204 -45.206 1.00 82.38 328 HIS A N 1
ATOM 2660 C CA . HIS A 1 328 ? -14.570 -16.453 -45.400 1.00 82.38 328 HIS A CA 1
ATOM 2661 C C . HIS A 1 328 ? -14.469 -16.748 -46.896 1.00 82.38 328 HIS A C 1
ATOM 2663 O O . HIS A 1 328 ? -15.459 -17.079 -47.556 1.00 82.38 328 HIS A O 1
ATOM 2669 N N . ILE A 1 329 ? -13.257 -16.611 -47.432 1.00 78.31 329 ILE A N 1
ATOM 2670 C CA . ILE A 1 329 ? -12.990 -16.653 -48.873 1.00 78.31 329 ILE A CA 1
ATOM 2671 C C . ILE A 1 329 ? -13.362 -18.013 -49.490 1.00 78.31 329 ILE A C 1
ATOM 2673 O O . ILE A 1 329 ? -14.082 -18.010 -50.492 1.00 78.31 329 ILE A O 1
ATOM 2677 N N . PRO A 1 330 ? -12.952 -19.171 -48.922 1.00 74.56 330 PRO A N 1
ATOM 2678 C CA . PRO A 1 330 ? -13.209 -20.473 -49.540 1.00 74.56 330 PRO A CA 1
ATOM 2679 C C . PRO A 1 330 ? -14.694 -20.791 -49.722 1.00 74.56 330 PRO A C 1
ATOM 2681 O O . PRO A 1 330 ? -15.079 -21.373 -50.732 1.00 74.56 330 PRO A O 1
ATOM 2684 N N . THR A 1 331 ? -15.541 -20.394 -48.766 1.00 72.69 331 THR A N 1
ATOM 2685 C CA . THR A 1 331 ? -16.977 -20.728 -48.796 1.00 72.69 331 THR A CA 1
ATOM 2686 C C . THR A 1 331 ? -17.872 -19.588 -49.242 1.00 72.69 331 THR A C 1
ATOM 2688 O O . THR A 1 331 ? -19.081 -19.785 -49.350 1.00 72.69 331 THR A O 1
ATOM 2691 N N . ARG A 1 332 ? -17.292 -18.422 -49.549 1.00 81.31 332 ARG A N 1
ATOM 2692 C CA . ARG A 1 332 ? -18.013 -17.219 -49.981 1.00 81.31 332 ARG A CA 1
ATOM 2693 C C . ARG A 1 332 ? -19.135 -16.825 -49.017 1.00 81.31 332 ARG A C 1
ATOM 2695 O O . ARG A 1 332 ? -20.234 -16.488 -49.447 1.00 81.31 332 ARG A O 1
ATOM 2702 N N . ARG A 1 333 ? -18.876 -16.941 -47.710 1.00 81.88 333 ARG A N 1
ATOM 2703 C CA . ARG A 1 333 ? -19.828 -16.626 -46.633 1.00 81.88 333 ARG A CA 1
ATOM 2704 C C . ARG A 1 333 ? -19.293 -15.492 -45.775 1.00 81.88 333 ARG A C 1
ATOM 2706 O O . ARG A 1 333 ? -18.098 -15.440 -45.478 1.00 81.88 333 ARG A O 1
ATOM 2713 N N . LEU A 1 334 ? -20.192 -14.637 -45.304 1.00 84.12 334 LEU A N 1
ATOM 2714 C CA . LEU A 1 334 ? -19.890 -13.706 -44.222 1.00 84.12 334 LEU A CA 1
ATOM 2715 C C . LEU A 1 334 ? -20.034 -14.404 -42.869 1.00 84.12 334 LEU A C 1
ATOM 2717 O O . LEU A 1 334 ? -20.933 -15.213 -42.659 1.00 84.12 334 LEU A O 1
ATOM 2721 N N . ILE A 1 335 ? -19.151 -14.068 -41.941 1.00 83.12 335 ILE A N 1
ATOM 2722 C CA . ILE A 1 335 ? -19.181 -14.504 -40.551 1.00 83.12 335 ILE A CA 1
ATOM 2723 C C . ILE A 1 335 ? -19.535 -13.286 -39.707 1.00 83.12 335 ILE A C 1
ATOM 2725 O O . ILE A 1 335 ? -18.742 -12.348 -39.580 1.00 83.12 335 ILE A O 1
ATOM 2729 N N . LEU A 1 336 ? -20.741 -13.294 -39.146 1.00 85.81 336 LEU A N 1
ATOM 2730 C CA . LEU A 1 336 ? -21.231 -12.251 -38.253 1.00 85.81 336 LEU A CA 1
ATOM 2731 C C . LEU A 1 336 ? -20.885 -12.654 -36.826 1.00 85.81 336 LEU A C 1
ATOM 2733 O O . LEU A 1 336 ? -21.326 -13.696 -36.348 1.00 85.81 336 LEU A O 1
ATOM 2737 N N . LEU A 1 337 ? -20.102 -11.834 -36.136 1.00 84.06 337 LEU A N 1
ATOM 2738 C CA . LEU A 1 337 ? -19.591 -12.154 -34.812 1.00 84.06 337 LEU A CA 1
ATOM 2739 C C . LEU A 1 337 ? -20.218 -11.259 -33.745 1.00 84.06 337 LEU A C 1
ATOM 2741 O O . LEU A 1 337 ? -20.232 -10.028 -33.856 1.00 84.06 337 LEU A O 1
ATOM 2745 N N . LYS A 1 338 ? -20.696 -11.898 -32.675 1.00 84.19 338 LYS A N 1
ATOM 2746 C CA . LYS A 1 338 ? -21.160 -11.256 -31.448 1.00 84.19 338 LYS A CA 1
ATOM 2747 C C . LYS A 1 338 ? -20.249 -11.628 -30.283 1.00 84.19 338 LYS A C 1
ATOM 2749 O O . LYS A 1 338 ? -20.018 -12.802 -30.030 1.00 84.19 338 LYS A O 1
ATOM 2754 N N . ILE A 1 339 ? -19.764 -10.637 -29.543 1.00 77.94 339 ILE A N 1
ATOM 2755 C CA . ILE A 1 339 ? -18.990 -10.824 -28.313 1.00 77.94 339 ILE A CA 1
ATOM 2756 C C . ILE A 1 339 ? -19.892 -10.583 -27.098 1.00 77.94 339 ILE A C 1
ATOM 2758 O O . ILE A 1 339 ? -20.475 -9.508 -26.929 1.00 77.94 339 ILE A O 1
ATOM 2762 N N . CYS A 1 340 ? -19.946 -11.556 -26.199 1.00 74.69 340 CYS A N 1
ATOM 2763 C CA . CYS A 1 340 ? -20.739 -11.557 -24.978 1.00 74.69 340 CYS A CA 1
ATOM 2764 C C . CYS A 1 340 ? -19.840 -11.752 -23.747 1.00 74.69 340 CYS A C 1
ATOM 2766 O O . CYS A 1 340 ? -18.765 -12.340 -23.822 1.00 74.69 340 CYS A O 1
ATOM 2768 N N . ARG A 1 341 ? -20.255 -11.205 -22.597 1.00 63.59 341 ARG A N 1
ATOM 2769 C CA . ARG A 1 341 ? -19.477 -11.239 -21.332 1.00 63.59 341 ARG A CA 1
ATOM 2770 C C . ARG A 1 341 ? -20.117 -12.066 -20.219 1.00 63.59 341 ARG A C 1
ATOM 2772 O O . ARG A 1 341 ? -19.613 -12.102 -19.102 1.00 63.59 341 ARG A O 1
ATOM 2779 N N . LYS A 1 342 ? -21.298 -12.607 -20.477 1.00 63.50 342 LYS A N 1
ATOM 2780 C CA . LYS A 1 342 ? -22.093 -13.397 -19.540 1.00 63.50 342 LYS A CA 1
ATOM 2781 C C . LYS A 1 342 ? -22.656 -14.573 -20.316 1.00 63.50 342 LYS A C 1
ATOM 2783 O O . LYS A 1 342 ? -22.814 -14.445 -21.527 1.00 63.50 342 LYS A O 1
ATOM 2788 N N . LYS A 1 343 ? -22.985 -15.653 -19.607 1.00 62.28 343 LYS A N 1
ATOM 2789 C CA . LYS A 1 343 ? -23.730 -16.778 -20.174 1.00 62.28 343 LYS A CA 1
ATOM 2790 C C . LYS A 1 343 ? -24.985 -16.246 -20.871 1.00 62.28 343 LYS A C 1
ATOM 2792 O O . LYS A 1 343 ? -25.714 -15.447 -20.276 1.00 62.28 343 LYS A O 1
ATOM 2797 N N . LEU A 1 344 ? -25.169 -16.647 -22.123 1.00 62.66 344 LEU A N 1
ATOM 2798 C CA . LEU A 1 344 ? -26.268 -16.190 -22.966 1.00 62.66 344 LEU A CA 1
ATOM 2799 C C . LEU A 1 344 ? -27.610 -16.703 -22.442 1.00 62.66 344 LEU A C 1
ATOM 2801 O O . LEU A 1 344 ? -27.704 -17.829 -21.951 1.00 62.66 344 LEU A O 1
ATOM 2805 N N . ASN A 1 345 ? -28.651 -15.879 -22.563 1.00 65.12 345 ASN A N 1
ATOM 2806 C CA . ASN A 1 345 ? -30.035 -16.328 -22.402 1.00 65.12 345 ASN A CA 1
ATOM 2807 C C . ASN A 1 345 ? -30.682 -16.606 -23.775 1.00 65.12 345 ASN A C 1
ATOM 2809 O O . ASN A 1 345 ? -30.204 -16.127 -24.805 1.00 65.12 345 ASN A O 1
ATOM 2813 N N . LEU A 1 346 ? -31.780 -17.374 -23.789 1.00 68.19 346 LEU A N 1
ATOM 2814 C CA . LEU A 1 346 ? -32.492 -17.746 -25.024 1.00 68.19 346 LEU A CA 1
ATOM 2815 C C . LEU A 1 346 ? -32.924 -16.519 -25.846 1.00 68.19 346 LEU A C 1
ATOM 2817 O O . LEU A 1 346 ? -32.796 -16.511 -27.067 1.00 68.19 346 LEU A O 1
ATOM 2821 N N . THR A 1 347 ? -33.335 -15.441 -25.178 1.00 71.88 347 THR A N 1
ATOM 2822 C CA . THR A 1 347 ? -33.770 -14.198 -25.828 1.00 71.88 347 THR A CA 1
ATOM 2823 C C . THR A 1 347 ? -32.648 -13.502 -26.608 1.00 71.88 347 THR A C 1
ATOM 2825 O O . THR A 1 347 ? -32.892 -12.903 -27.653 1.00 71.88 347 THR A O 1
ATOM 2828 N N . GLU A 1 348 ? -31.409 -13.531 -26.118 1.00 70.38 348 GLU A N 1
ATOM 2829 C CA . GLU A 1 348 ? -30.256 -12.945 -26.813 1.00 70.38 348 GLU A CA 1
ATOM 2830 C C . GLU A 1 348 ? -29.868 -13.751 -28.056 1.00 70.38 348 GLU A C 1
ATOM 2832 O O . GLU A 1 348 ? -29.485 -13.162 -29.070 1.00 70.38 348 GLU A O 1
ATOM 2837 N N . LEU A 1 349 ? -30.012 -15.076 -27.991 1.00 71.75 349 LEU A N 1
ATOM 2838 C CA . LEU A 1 349 ? -29.780 -15.970 -29.120 1.00 71.75 349 LEU A CA 1
ATOM 2839 C C . LEU A 1 349 ? -30.818 -15.750 -30.230 1.00 71.75 349 LEU A C 1
ATOM 2841 O O . LEU A 1 349 ? -30.445 -15.608 -31.393 1.00 71.75 349 LEU A O 1
ATOM 2845 N N . GLU A 1 350 ? -32.105 -15.670 -29.881 1.00 74.75 350 GLU A N 1
ATOM 2846 C CA . GLU A 1 350 ? -33.195 -15.391 -30.831 1.00 74.75 350 GLU A CA 1
ATOM 2847 C C . GLU A 1 350 ? -32.996 -14.047 -31.540 1.00 74.75 350 GLU A C 1
ATOM 2849 O O . GLU A 1 350 ? -33.008 -13.985 -32.769 1.00 74.75 350 GLU A O 1
ATOM 2854 N N . LYS A 1 351 ? -32.670 -12.991 -30.785 1.00 76.88 351 LYS A N 1
ATOM 2855 C CA . LYS A 1 351 ? -32.352 -11.674 -31.358 1.00 76.88 351 LYS A CA 1
ATOM 2856 C C . LYS A 1 351 ? -31.174 -11.721 -32.322 1.00 76.88 351 LYS A C 1
ATOM 2858 O O . LYS A 1 351 ? -31.150 -10.975 -33.295 1.00 76.88 351 LYS A O 1
ATOM 2863 N N . PHE A 1 352 ? -30.161 -12.541 -32.050 1.00 80.06 352 PHE A N 1
ATOM 2864 C CA . PHE A 1 352 ? -29.016 -12.659 -32.948 1.00 80.06 352 PHE A CA 1
ATOM 2865 C C . PHE A 1 352 ? -29.364 -13.435 -34.225 1.00 80.06 352 PHE A C 1
ATOM 2867 O O . PHE A 1 352 ? -28.918 -13.053 -35.304 1.00 80.06 352 PHE A O 1
ATOM 2874 N N . LYS A 1 353 ? -30.229 -14.453 -34.137 1.00 78.31 353 LYS A N 1
ATOM 2875 C CA . LYS A 1 353 ? -30.775 -15.152 -35.313 1.00 78.31 353 LYS A CA 1
ATOM 2876 C C . LYS A 1 353 ? -31.528 -14.206 -36.246 1.00 78.31 353 LYS A C 1
ATOM 2878 O O . LYS A 1 353 ? -31.264 -14.206 -37.445 1.00 78.31 353 LYS A O 1
ATOM 2883 N N . GLU A 1 354 ? -32.392 -13.353 -35.701 1.00 75.75 354 GLU A N 1
ATOM 2884 C CA . GLU A 1 354 ? -33.107 -12.331 -36.480 1.00 75.75 354 GLU A CA 1
ATOM 2885 C C . GLU A 1 354 ? -32.144 -11.376 -37.206 1.00 75.75 354 GLU A C 1
ATOM 2887 O O . GLU A 1 354 ? -32.358 -11.036 -38.369 1.00 75.75 354 GLU A O 1
ATOM 2892 N N . GLN A 1 355 ? -31.040 -10.994 -36.554 1.00 78.88 355 GLN A N 1
ATOM 2893 C CA . GLN A 1 355 ? -30.011 -10.126 -37.144 1.00 78.88 355 GLN A CA 1
ATOM 2894 C C . GLN A 1 355 ? -29.308 -10.781 -38.339 1.00 78.88 355 GLN A C 1
ATOM 2896 O O . GLN A 1 355 ? -29.028 -10.102 -39.328 1.00 78.88 355 GLN A O 1
ATOM 2901 N N . ILE A 1 356 ? -29.038 -12.088 -38.267 1.00 78.69 356 ILE A N 1
ATOM 2902 C CA . ILE A 1 356 ? -28.422 -12.852 -39.363 1.00 78.69 356 ILE A CA 1
ATOM 2903 C C . ILE A 1 356 ? -29.385 -12.951 -40.551 1.00 78.69 356 ILE A C 1
ATOM 2905 O O . ILE A 1 356 ? -28.978 -12.689 -41.682 1.00 78.69 356 ILE A O 1
ATOM 2909 N N . ILE A 1 357 ? -30.666 -13.260 -40.300 1.00 77.62 357 ILE A N 1
ATOM 2910 C CA . ILE A 1 357 ? -31.709 -13.302 -41.342 1.00 77.62 357 ILE A CA 1
ATOM 2911 C C . ILE A 1 357 ? -31.785 -11.956 -42.054 1.00 77.62 357 ILE A C 1
ATOM 2913 O O . ILE A 1 357 ? -31.713 -11.896 -43.280 1.00 77.62 357 ILE A O 1
ATOM 2917 N N . PHE A 1 358 ? -31.877 -10.871 -41.283 1.00 77.44 358 PHE A N 1
ATOM 2918 C CA . PHE A 1 358 ? -31.918 -9.530 -41.841 1.00 77.44 358 PHE A CA 1
ATOM 2919 C C . PHE A 1 358 ? -30.712 -9.274 -42.751 1.00 77.44 358 PHE A C 1
ATOM 2921 O O . PHE A 1 358 ? -30.887 -8.861 -43.898 1.00 77.44 358 PHE A O 1
ATOM 2928 N N . TYR A 1 359 ? -29.502 -9.584 -42.276 1.00 75.94 359 TYR A N 1
ATOM 2929 C CA . TYR A 1 359 ? -28.282 -9.387 -43.052 1.00 75.94 359 TYR A CA 1
ATOM 2930 C C . TYR A 1 359 ? -28.320 -10.158 -44.380 1.00 75.94 359 TYR A C 1
ATOM 2932 O O . TYR A 1 359 ? -28.060 -9.578 -45.433 1.00 75.94 359 TYR A O 1
ATOM 2940 N N . ASN A 1 360 ? -28.712 -11.436 -44.347 1.00 78.62 360 ASN A N 1
ATOM 2941 C CA . ASN A 1 360 ? -28.821 -12.275 -45.545 1.00 78.62 360 ASN A CA 1
ATOM 2942 C C . ASN A 1 360 ? -29.834 -11.738 -46.562 1.00 78.62 360 ASN A C 1
ATOM 2944 O O . ASN A 1 360 ? -29.647 -11.931 -47.761 1.00 78.62 360 ASN A O 1
ATOM 2948 N N . THR A 1 361 ? -30.888 -11.062 -46.098 1.00 75.12 361 THR A N 1
ATOM 2949 C CA . THR A 1 361 ? -31.923 -10.500 -46.979 1.00 75.12 361 THR A CA 1
ATOM 2950 C C . THR A 1 361 ? -31.592 -9.121 -47.550 1.00 75.12 361 THR A C 1
ATOM 2952 O O . THR A 1 361 ? -32.064 -8.814 -48.640 1.00 75.12 361 THR A O 1
ATOM 2955 N N . GLN A 1 362 ? -30.828 -8.282 -46.840 1.00 71.94 362 GLN A N 1
ATOM 2956 C CA . GLN A 1 362 ? -30.650 -6.863 -47.199 1.00 71.94 362 GLN A CA 1
ATOM 2957 C C . GLN A 1 362 ? -29.217 -6.478 -47.587 1.00 71.94 362 GLN A C 1
ATOM 2959 O O . GLN A 1 362 ? -29.035 -5.583 -48.405 1.00 71.94 362 GLN A O 1
ATOM 2964 N N . ASP A 1 363 ? -28.208 -7.125 -47.001 1.00 69.44 363 ASP A N 1
ATOM 2965 C CA . ASP A 1 363 ? -26.799 -6.701 -47.078 1.00 69.44 363 ASP A CA 1
ATOM 2966 C C . ASP A 1 363 ? -25.888 -7.726 -47.785 1.00 69.44 363 ASP A C 1
ATOM 2968 O O . ASP A 1 363 ? -24.699 -7.460 -47.978 1.00 69.44 363 ASP A O 1
ATOM 2972 N N . LYS A 1 364 ? -26.416 -8.903 -48.144 1.00 74.00 364 LYS A N 1
ATOM 2973 C CA . LYS A 1 364 ? -25.685 -9.981 -48.825 1.00 74.00 364 LYS A CA 1
ATOM 2974 C C . LYS A 1 364 ? -25.606 -9.731 -50.334 1.00 74.00 364 LYS A C 1
ATOM 2976 O O . LYS A 1 364 ? -26.617 -9.431 -50.971 1.00 74.00 364 LYS A O 1
ATOM 2981 N N . TYR A 1 365 ? -24.432 -9.917 -50.936 1.00 75.06 365 TYR A N 1
ATOM 2982 C CA . TYR A 1 365 ? -24.293 -9.867 -52.393 1.00 75.06 365 TYR A CA 1
ATOM 2983 C C . TYR A 1 365 ? -24.839 -11.141 -53.054 1.00 75.06 365 TYR A C 1
ATOM 2985 O O . TYR A 1 365 ? -24.768 -12.234 -52.503 1.00 75.06 365 TYR A O 1
ATOM 2993 N N . ALA A 1 366 ? -25.324 -11.032 -54.296 1.00 74.81 366 ALA A N 1
ATOM 2994 C CA . ALA A 1 366 ? -25.969 -12.144 -55.009 1.00 74.81 366 ALA A CA 1
ATOM 2995 C C . ALA A 1 366 ? -25.087 -13.398 -55.206 1.00 74.81 366 ALA A C 1
ATOM 2997 O O . ALA A 1 366 ? -25.610 -14.483 -55.438 1.00 74.81 366 ALA A O 1
ATOM 2998 N N . HIS A 1 367 ? -23.761 -13.255 -55.138 1.00 78.12 367 HIS A N 1
ATOM 2999 C CA . HIS A 1 367 ? -22.796 -14.349 -55.291 1.00 78.12 367 HIS A CA 1
ATOM 3000 C C . HIS A 1 367 ? -22.317 -14.938 -53.951 1.00 78.12 367 HIS A C 1
ATOM 3002 O O . HIS A 1 367 ? -21.495 -15.858 -53.955 1.00 78.12 367 HIS A O 1
ATOM 3008 N N . GLU A 1 368 ? -22.784 -14.391 -52.825 1.00 80.69 368 GLU A N 1
ATOM 3009 C CA . GLU A 1 368 ? -22.451 -14.852 -51.480 1.00 80.69 368 GLU A CA 1
ATOM 3010 C C . GLU A 1 368 ? -23.460 -15.897 -50.991 1.00 80.69 368 GLU A C 1
ATOM 3012 O O . GLU A 1 368 ? -24.678 -15.788 -51.176 1.00 80.69 368 GLU A O 1
ATOM 3017 N N . ASN A 1 369 ? -22.931 -16.907 -50.310 1.00 80.12 369 ASN A N 1
ATOM 3018 C CA . ASN A 1 369 ? -23.713 -17.883 -49.567 1.00 80.12 369 ASN A CA 1
ATOM 3019 C C . ASN A 1 369 ? -24.191 -17.279 -48.236 1.00 80.12 369 ASN A C 1
ATOM 3021 O O . ASN A 1 369 ? -23.644 -16.281 -47.760 1.00 80.12 369 ASN A O 1
ATOM 3025 N N . ASP A 1 370 ? -25.202 -17.894 -47.619 1.00 78.94 370 ASP A N 1
ATOM 3026 C CA . ASP A 1 370 ? -25.795 -17.388 -46.377 1.00 78.94 370 ASP A CA 1
ATOM 3027 C C . ASP A 1 370 ? -24.768 -17.237 -45.248 1.00 78.94 370 ASP A C 1
ATOM 3029 O O . ASP A 1 370 ? -23.913 -18.102 -45.017 1.00 78.94 370 ASP A O 1
ATOM 3033 N N . ALA A 1 371 ? -24.859 -16.100 -44.557 1.00 80.69 371 ALA A N 1
ATOM 3034 C CA . ALA A 1 371 ? -23.956 -15.725 -43.488 1.00 80.69 371 ALA A CA 1
ATOM 3035 C C . ALA A 1 371 ? -24.099 -16.648 -42.275 1.00 80.69 371 ALA A C 1
ATOM 3037 O O . ALA A 1 371 ? -25.201 -17.048 -41.904 1.00 80.69 371 ALA A O 1
ATOM 3038 N N . ILE A 1 372 ? -22.971 -16.911 -41.618 1.00 80.19 372 ILE A N 1
ATOM 3039 C CA . ILE A 1 372 ? -22.893 -17.714 -40.400 1.00 80.19 372 ILE A CA 1
ATOM 3040 C C . ILE A 1 372 ? -22.788 -16.779 -39.200 1.00 80.19 372 ILE A C 1
ATOM 3042 O O . ILE A 1 372 ? -21.931 -15.895 -39.154 1.00 80.19 372 ILE A O 1
ATOM 3046 N N . GLY A 1 373 ? -23.638 -16.993 -38.200 1.00 78.62 373 GLY A N 1
ATOM 3047 C CA . GLY A 1 373 ? -23.541 -16.297 -36.920 1.00 78.62 373 GLY A CA 1
ATOM 3048 C C . GLY A 1 373 ? -22.606 -17.003 -35.951 1.00 78.62 373 GLY A C 1
ATOM 3049 O O . GLY A 1 373 ? -22.710 -18.212 -35.770 1.00 78.62 373 GLY A O 1
ATOM 3050 N N . MET A 1 374 ? -21.746 -16.256 -35.265 1.00 79.19 374 MET A N 1
ATOM 3051 C CA . MET A 1 374 ? -20.915 -16.769 -34.177 1.00 79.19 374 MET A CA 1
ATOM 3052 C C . MET A 1 374 ? -21.060 -15.922 -32.921 1.00 79.19 374 MET A C 1
ATOM 3054 O O . MET A 1 374 ? -20.928 -14.698 -32.972 1.00 79.19 374 MET A O 1
ATOM 3058 N N . MET A 1 375 ? -21.279 -16.573 -31.778 1.00 74.19 375 MET A N 1
ATOM 3059 C CA . MET A 1 375 ? -21.306 -15.907 -30.477 1.00 74.19 375 MET A CA 1
ATOM 3060 C C . MET A 1 375 ? -20.125 -16.352 -29.616 1.00 74.19 375 MET A C 1
ATOM 3062 O O . MET A 1 375 ? -20.005 -17.516 -29.230 1.00 74.19 375 MET A O 1
ATOM 3066 N N . PHE A 1 376 ? -19.262 -15.392 -29.304 1.00 71.88 376 PHE A N 1
ATOM 3067 C CA . PHE A 1 376 ? -18.103 -15.552 -28.440 1.00 71.88 376 PHE A CA 1
ATOM 3068 C C . PHE A 1 376 ? -18.441 -15.122 -27.024 1.00 71.88 376 PHE A C 1
ATOM 3070 O O . PHE A 1 376 ? -18.905 -14.003 -26.814 1.00 71.88 376 PHE A O 1
ATOM 3077 N N . ILE A 1 377 ? -18.133 -15.960 -26.041 1.00 66.88 377 ILE A N 1
ATOM 3078 C CA . ILE A 1 377 ? -18.229 -15.605 -24.629 1.00 66.88 377 ILE A CA 1
ATOM 3079 C C . ILE A 1 377 ? -16.830 -15.417 -24.072 1.00 66.88 377 ILE A C 1
ATOM 3081 O O . ILE A 1 377 ? -15.967 -16.292 -24.167 1.00 66.88 377 ILE A O 1
ATOM 3085 N N . ILE A 1 378 ? -16.607 -14.242 -23.490 1.00 60.66 378 ILE A N 1
ATOM 3086 C CA . ILE A 1 378 ? -15.328 -13.862 -22.906 1.00 60.66 378 ILE A CA 1
ATOM 3087 C C . ILE A 1 378 ? -15.492 -13.753 -21.395 1.00 60.66 378 ILE A C 1
ATOM 3089 O O . ILE A 1 378 ? -16.119 -12.820 -20.889 1.00 60.66 378 ILE A O 1
ATOM 3093 N N . ASN A 1 379 ? -14.875 -14.699 -20.688 1.00 53.38 379 ASN A N 1
ATOM 3094 C CA . ASN A 1 379 ? -14.709 -14.674 -19.238 1.00 53.38 379 ASN A CA 1
ATOM 3095 C C . ASN A 1 379 ? -13.256 -14.327 -18.885 1.00 53.38 379 ASN A C 1
ATOM 3097 O O . ASN A 1 379 ? -12.364 -14.452 -19.720 1.00 53.38 379 ASN A O 1
ATOM 3101 N N . LYS A 1 380 ? -13.005 -13.914 -17.633 1.00 48.84 380 LYS A N 1
ATOM 3102 C CA . LYS A 1 380 ? -11.751 -13.303 -17.123 1.00 48.84 380 LYS A CA 1
ATOM 3103 C C . LYS A 1 380 ? -10.421 -13.982 -17.520 1.00 48.84 380 LYS A C 1
ATOM 3105 O O . LYS A 1 380 ? -9.377 -13.359 -17.359 1.00 48.84 380 LYS A O 1
ATOM 3110 N N . LYS A 1 381 ? -10.429 -15.230 -18.006 1.00 41.09 381 LYS A N 1
ATOM 3111 C CA . LYS A 1 381 ? -9.238 -15.974 -18.458 1.00 41.09 381 LYS A CA 1
ATOM 3112 C C . LYS A 1 381 ? -9.435 -16.807 -19.735 1.00 41.09 381 LYS A C 1
ATOM 3114 O O . LYS A 1 381 ? -8.499 -17.487 -20.141 1.00 41.09 381 LYS A O 1
ATOM 3119 N N . GLN A 1 382 ? -10.626 -16.822 -20.341 1.00 49.78 382 GLN A N 1
ATOM 3120 C CA . GLN A 1 382 ? -10.942 -17.726 -21.455 1.00 49.78 382 GLN A CA 1
ATOM 3121 C C . GLN A 1 382 ? -11.904 -17.072 -22.452 1.00 49.78 382 GLN A C 1
ATOM 3123 O O . GLN A 1 382 ? -12.924 -16.503 -22.060 1.00 49.78 382 GLN A O 1
ATOM 3128 N N . ILE A 1 383 ? -11.568 -17.192 -23.737 1.00 52.31 383 ILE A N 1
ATOM 3129 C CA . ILE A 1 383 ? -12.438 -16.880 -24.871 1.00 52.31 383 ILE A CA 1
ATOM 3130 C C . ILE A 1 383 ? -12.968 -18.220 -25.382 1.00 52.31 383 ILE A C 1
ATOM 3132 O O . ILE A 1 383 ? -12.172 -19.105 -25.694 1.00 52.31 383 ILE A O 1
ATOM 3136 N N . ARG A 1 384 ? -14.290 -18.382 -25.426 1.00 57.44 384 ARG A N 1
ATOM 3137 C CA . ARG A 1 384 ? -14.953 -19.598 -25.914 1.00 57.44 384 ARG A CA 1
ATOM 3138 C C . ARG A 1 384 ? -16.011 -19.237 -26.952 1.00 57.44 384 ARG A C 1
ATOM 3140 O O . ARG A 1 384 ? -16.608 -18.165 -26.867 1.00 57.44 384 ARG A O 1
ATOM 3147 N N . ILE A 1 385 ? -16.246 -20.125 -27.911 1.00 57.50 385 ILE A N 1
ATOM 3148 C CA . ILE A 1 385 ? -17.391 -20.037 -28.823 1.00 57.50 385 ILE A CA 1
ATOM 3149 C C . ILE A 1 385 ? -18.497 -20.878 -28.205 1.00 57.50 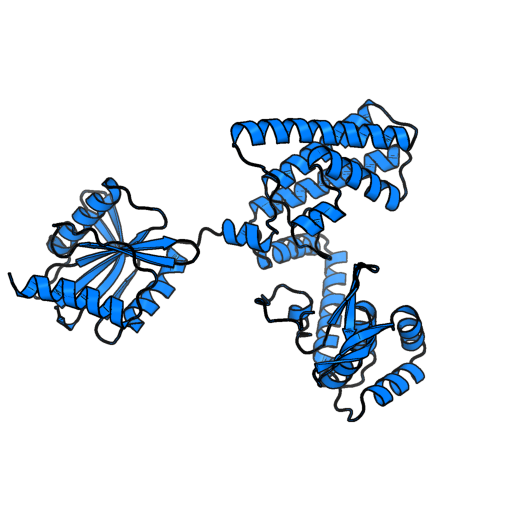385 ILE A C 1
ATOM 3151 O O . ILE A 1 385 ? -18.277 -22.058 -27.956 1.00 57.50 385 ILE A O 1
ATOM 3155 N N . GLU A 1 386 ? -19.651 -20.277 -27.931 1.00 57.84 386 GLU A N 1
ATOM 3156 C CA . GLU A 1 386 ? -20.800 -21.032 -27.407 1.00 57.84 386 GLU A CA 1
ATOM 3157 C C . GLU A 1 386 ? -21.784 -21.423 -28.512 1.00 57.84 386 GLU A C 1
ATOM 3159 O O . GLU A 1 386 ? -22.416 -22.470 -28.420 1.00 57.84 386 GLU A O 1
ATOM 3164 N N . TYR A 1 387 ? -21.901 -20.621 -29.578 1.00 60.75 387 TYR A N 1
ATOM 3165 C CA . TYR A 1 387 ? -22.858 -20.885 -30.654 1.00 60.75 387 TYR A CA 1
ATOM 3166 C C . TYR A 1 387 ? -22.274 -20.568 -32.026 1.00 60.75 387 TYR A C 1
ATOM 3168 O O . TYR A 1 387 ? -21.730 -19.480 -32.244 1.00 60.75 387 TYR A O 1
ATOM 3176 N N . VAL A 1 388 ? -22.472 -21.501 -32.958 1.00 58.84 388 VAL A N 1
ATOM 3177 C CA . VAL A 1 388 ? -22.313 -21.303 -34.401 1.00 58.84 388 VAL A CA 1
ATOM 3178 C C . VAL A 1 388 ? -23.672 -21.565 -35.041 1.00 58.84 388 VAL A C 1
ATOM 3180 O O . VAL A 1 388 ? -24.271 -22.616 -34.832 1.00 58.84 388 VAL A O 1
ATOM 3183 N N . ILE A 1 389 ? -24.181 -20.590 -35.787 1.00 65.12 389 ILE A N 1
ATOM 3184 C CA . ILE A 1 389 ? -25.502 -20.622 -36.415 1.00 65.12 389 ILE A CA 1
ATOM 3185 C C . ILE A 1 389 ? -25.274 -20.660 -37.928 1.00 65.12 389 ILE A C 1
ATOM 3187 O O . ILE A 1 389 ? -25.172 -19.594 -38.537 1.00 65.12 389 ILE A O 1
ATOM 3191 N N . PRO A 1 390 ? -25.122 -21.860 -38.519 1.00 55.03 390 PRO A N 1
ATOM 3192 C CA . PRO A 1 390 ? -24.908 -22.007 -39.952 1.00 55.03 390 PRO A CA 1
ATOM 3193 C C . PRO A 1 390 ? -26.171 -21.663 -40.751 1.00 55.03 390 PRO A C 1
ATOM 3195 O O . PRO A 1 390 ? -26.104 -20.760 -41.571 1.00 55.03 390 PRO A O 1
ATOM 3198 N N . ASP A 1 391 ? -27.318 -22.283 -40.423 1.00 52.56 391 ASP A N 1
ATOM 3199 C CA . ASP A 1 391 ? -28.581 -22.171 -41.182 1.00 52.56 391 ASP A CA 1
ATOM 3200 C C . ASP A 1 391 ? -29.824 -22.109 -40.251 1.00 52.56 391 ASP A C 1
ATOM 3202 O O . ASP A 1 391 ? -30.827 -22.789 -40.451 1.00 52.56 391 ASP A O 1
ATOM 3206 N N . LEU A 1 392 ? -29.758 -21.326 -39.163 1.00 51.66 392 LEU 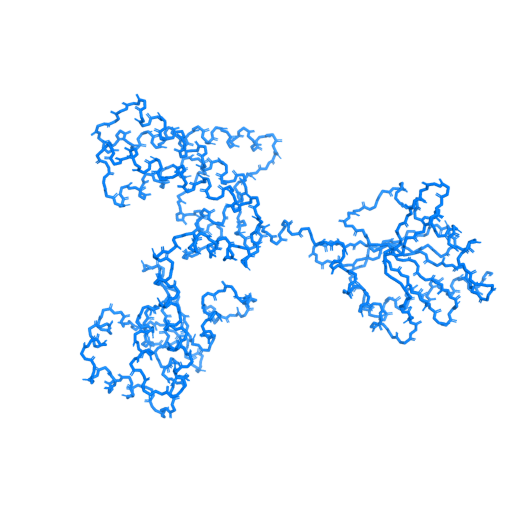A N 1
ATOM 3207 C CA . LEU A 1 392 ? -30.846 -21.085 -38.176 1.00 51.66 392 LEU A CA 1
ATOM 3208 C C . LEU A 1 392 ? -31.332 -22.287 -37.336 1.00 51.66 392 LEU A C 1
ATOM 3210 O O . LEU A 1 392 ? -31.930 -22.080 -36.271 1.00 51.66 392 LEU A O 1
ATOM 3214 N N . LEU A 1 393 ? -30.993 -23.516 -37.719 1.00 45.84 393 LEU A N 1
ATOM 3215 C CA . LEU A 1 393 ? -31.132 -24.720 -36.900 1.00 45.84 393 LEU A CA 1
ATOM 3216 C C . LEU A 1 393 ? -29.962 -24.782 -35.908 1.00 45.84 393 LEU A C 1
ATOM 3218 O O . LEU A 1 393 ? -28.836 -25.134 -36.251 1.00 45.84 393 LEU A O 1
ATOM 3222 N N . GLY A 1 394 ? -30.216 -24.340 -34.675 1.00 40.94 394 GLY A N 1
ATOM 3223 C CA . GLY A 1 394 ? -29.196 -24.239 -33.632 1.00 40.94 394 GLY A CA 1
ATOM 3224 C C . GLY A 1 394 ? -28.686 -25.615 -33.211 1.00 40.94 394 GLY A C 1
ATOM 3225 O O . GLY A 1 394 ? -29.425 -26.367 -32.583 1.00 40.94 394 GLY A O 1
ATOM 3226 N N . LYS A 1 395 ? -27.424 -25.925 -33.517 1.00 43.44 395 LYS A N 1
ATOM 3227 C CA . LYS A 1 395 ? -26.679 -26.968 -32.805 1.00 43.44 395 LYS A CA 1
ATOM 3228 C C . LYS A 1 395 ? -25.961 -26.311 -31.623 1.00 43.44 395 LYS A C 1
ATOM 3230 O O . LYS A 1 395 ? -25.149 -25.410 -31.825 1.00 43.44 395 LYS A O 1
ATOM 3235 N N . GLU A 1 396 ? -26.286 -26.742 -30.406 1.00 41.97 396 GLU A N 1
ATOM 3236 C CA . GLU A 1 396 ? -25.469 -26.474 -29.217 1.00 41.97 396 GLU A CA 1
ATOM 3237 C C . GLU A 1 396 ? -24.166 -27.274 -29.328 1.00 41.97 396 GLU A C 1
ATOM 3239 O O . GLU A 1 396 ? -24.190 -28.447 -29.706 1.00 41.97 396 GLU A O 1
ATOM 3244 N N . VAL A 1 397 ? -23.026 -26.649 -29.030 1.00 43.09 397 VAL A N 1
ATOM 3245 C CA . VAL A 1 397 ? -21.734 -27.343 -28.966 1.00 43.09 397 VAL A CA 1
ATOM 3246 C C . VAL A 1 397 ? -21.148 -27.152 -27.576 1.00 43.09 397 VAL A C 1
ATOM 3248 O O . VAL A 1 397 ? -21.036 -26.030 -27.082 1.00 43.09 397 VAL A O 1
ATOM 3251 N N . GLU A 1 398 ? -20.802 -28.275 -26.949 1.00 36.50 398 GLU A N 1
ATOM 3252 C CA . GLU A 1 398 ? -20.206 -28.332 -25.621 1.00 36.50 398 GLU A CA 1
ATOM 3253 C C . GLU A 1 398 ? -18.757 -27.825 -25.577 1.00 36.50 398 GLU A C 1
ATOM 3255 O O . GLU A 1 398 ? -17.970 -27.922 -26.515 1.00 36.50 398 GLU A O 1
ATOM 3260 N N . GLU A 1 399 ? -18.475 -27.290 -24.396 1.00 34.25 399 GLU A N 1
ATOM 3261 C CA . GLU A 1 399 ? -17.256 -26.773 -23.790 1.00 34.25 399 GLU A CA 1
ATOM 3262 C C . GLU A 1 399 ? -15.892 -27.140 -24.411 1.00 34.25 399 GLU A C 1
ATOM 3264 O O . GLU A 1 399 ? -15.404 -28.258 -24.276 1.00 34.25 399 GLU A O 1
ATOM 3269 N N . ILE A 1 400 ? -15.183 -26.139 -24.959 1.00 32.50 400 ILE A N 1
ATOM 3270 C CA . ILE A 1 400 ? -13.745 -26.233 -25.265 1.00 32.50 400 ILE A CA 1
ATOM 3271 C C . ILE A 1 400 ? -13.078 -24.907 -24.876 1.00 32.50 400 ILE A C 1
ATOM 3273 O O . ILE A 1 400 ? -13.532 -23.824 -25.254 1.00 32.50 400 ILE A O 1
ATOM 3277 N N . GLY A 1 401 ? -12.022 -24.973 -24.056 1.00 39.47 401 GLY A N 1
ATOM 3278 C CA . GLY A 1 401 ? -11.123 -23.833 -23.829 1.00 39.47 401 GLY A CA 1
ATOM 3279 C C . GLY A 1 401 ? -10.465 -23.386 -25.140 1.00 39.47 401 GLY A C 1
ATOM 3280 O O . GLY A 1 401 ? -10.550 -24.118 -26.114 1.00 39.47 401 GLY A O 1
ATOM 3281 N N . LEU A 1 402 ? -9.843 -22.196 -25.168 1.00 38.88 402 LEU A N 1
ATOM 3282 C CA . LEU A 1 402 ? -9.200 -21.587 -26.353 1.00 38.88 402 LEU A CA 1
ATOM 3283 C C . LEU A 1 402 ? -8.765 -22.638 -27.400 1.00 38.88 402 LEU A C 1
ATOM 3285 O O . LEU A 1 402 ? -7.748 -23.301 -27.175 1.00 38.88 402 LEU A O 1
ATOM 3289 N N . PRO A 1 403 ? -9.527 -22.842 -28.492 1.00 45.47 403 PRO A N 1
ATOM 3290 C CA . PRO A 1 403 ? -9.121 -23.801 -29.503 1.00 45.47 403 PRO A CA 1
ATOM 3291 C C . PRO A 1 403 ? -7.815 -23.296 -30.124 1.00 45.47 403 PRO A C 1
ATOM 3293 O O . PRO A 1 403 ? -7.680 -22.098 -30.393 1.00 45.47 403 PRO A O 1
ATOM 3296 N N . SER A 1 404 ? -6.841 -24.185 -30.340 1.00 46.28 404 SER A N 1
ATOM 3297 C CA . SER A 1 404 ? -5.729 -23.875 -31.245 1.00 46.28 404 SER A CA 1
ATOM 3298 C C . SER A 1 404 ? -6.303 -23.452 -32.607 1.00 46.28 404 SER A C 1
ATOM 3300 O O . SER A 1 404 ? -7.444 -23.802 -32.929 1.00 46.28 404 SER A O 1
ATOM 3302 N N . SER A 1 405 ? -5.548 -22.696 -33.412 1.00 45.53 405 SER A N 1
ATOM 3303 C CA . SER A 1 405 ? -5.992 -22.291 -34.760 1.00 45.53 405 SER A CA 1
ATOM 3304 C C . SER A 1 405 ? -6.509 -23.487 -35.568 1.00 45.53 4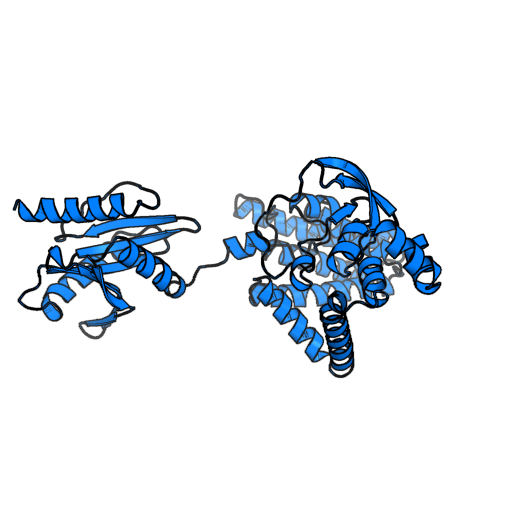05 SER A C 1
ATOM 3306 O O . SER A 1 405 ? -7.565 -23.407 -36.179 1.00 45.53 405 SER A O 1
ATOM 3308 N N . GLU A 1 406 ? -5.837 -24.631 -35.437 1.00 44.91 406 GLU A N 1
ATOM 3309 C CA . GLU A 1 406 ? -6.191 -25.917 -36.045 1.00 44.91 406 GLU A CA 1
ATOM 3310 C C . GLU A 1 406 ? -7.568 -26.439 -35.610 1.00 44.91 406 GLU A C 1
ATOM 3312 O O . GLU A 1 406 ? -8.326 -26.961 -36.425 1.00 44.91 406 GLU A O 1
ATOM 3317 N N . ILE A 1 407 ? -7.924 -26.280 -34.333 1.00 49.75 407 ILE A N 1
ATOM 3318 C CA . ILE A 1 407 ? -9.221 -26.707 -33.806 1.00 49.75 407 ILE A CA 1
ATOM 3319 C C . ILE A 1 407 ? -10.323 -25.770 -34.319 1.00 49.75 407 ILE A C 1
ATOM 3321 O O . ILE A 1 407 ? -11.360 -26.253 -34.770 1.00 49.75 407 ILE A O 1
ATOM 3325 N N . LEU A 1 408 ? -10.100 -24.449 -34.312 1.00 51.28 408 LEU A N 1
ATOM 3326 C CA . LEU A 1 408 ? -11.061 -23.479 -34.848 1.00 51.28 408 LEU A CA 1
ATOM 3327 C C . LEU A 1 408 ? -11.315 -23.709 -36.345 1.00 51.28 408 LEU A C 1
ATOM 3329 O O . LEU A 1 408 ? -12.472 -23.762 -36.769 1.00 51.28 408 LEU A O 1
ATOM 3333 N N . ASP A 1 409 ? -10.244 -23.904 -37.114 1.00 49.16 409 ASP A N 1
ATOM 3334 C CA . ASP A 1 409 ? -10.320 -24.208 -38.539 1.00 49.16 409 ASP A CA 1
ATOM 3335 C C . ASP A 1 409 ? -11.037 -25.541 -38.768 1.00 49.16 409 ASP A C 1
ATOM 3337 O O . ASP A 1 409 ? -11.915 -25.610 -39.620 1.00 49.16 409 ASP A O 1
ATOM 3341 N N . SER A 1 410 ? -10.771 -26.580 -37.964 1.00 51.88 410 SER A N 1
ATOM 3342 C CA . SER A 1 410 ? -11.491 -27.858 -38.066 1.00 51.88 410 SER A CA 1
ATOM 3343 C C . SER A 1 410 ? -12.988 -27.740 -37.747 1.00 51.88 410 SER A C 1
ATOM 3345 O O . SER A 1 410 ? -13.797 -28.408 -38.389 1.00 51.88 410 SER A O 1
ATOM 3347 N N . TYR A 1 411 ? -13.390 -26.865 -36.816 1.00 55.31 411 TYR A N 1
ATOM 3348 C CA . TYR A 1 411 ? -14.799 -26.613 -36.488 1.00 55.31 411 TYR A CA 1
ATOM 3349 C C . TYR A 1 411 ? -15.532 -25.847 -37.581 1.00 55.31 411 TYR A C 1
ATOM 3351 O O . TYR A 1 411 ? -16.668 -26.191 -37.923 1.00 55.31 411 TYR A O 1
ATOM 3359 N N . LEU A 1 412 ? -14.884 -24.820 -38.129 1.00 53.69 412 LEU A N 1
ATOM 3360 C CA . LEU A 1 412 ? -15.375 -24.075 -39.279 1.00 53.69 412 LEU A CA 1
ATOM 3361 C C . LEU A 1 412 ? -15.492 -24.998 -40.483 1.00 53.69 412 LEU A C 1
ATOM 3363 O O . LEU A 1 412 ? -16.567 -25.089 -41.064 1.00 53.69 412 LEU A O 1
ATOM 3367 N N . LEU A 1 413 ? -14.440 -25.755 -40.796 1.00 54.28 413 LEU A N 1
ATOM 3368 C CA . LEU A 1 413 ? -14.435 -26.702 -41.901 1.00 54.28 413 LEU A CA 1
ATOM 3369 C C . LEU A 1 413 ? -15.523 -27.759 -41.712 1.00 54.28 413 LEU A C 1
ATOM 3371 O O . LEU A 1 413 ? -16.306 -27.960 -42.627 1.00 54.28 413 LEU A O 1
ATOM 3375 N N . LYS A 1 414 ? -15.666 -28.366 -40.527 1.00 53.81 414 LYS A N 1
ATOM 3376 C CA . LYS A 1 414 ? -16.723 -29.350 -40.239 1.00 53.81 414 LYS A CA 1
ATOM 3377 C C . LYS A 1 414 ? -18.124 -28.760 -40.407 1.00 53.81 414 LYS A C 1
ATOM 3379 O O . LYS A 1 414 ? -18.941 -29.339 -41.112 1.00 53.81 414 LYS A O 1
ATOM 3384 N N . SER A 1 415 ? -18.377 -27.579 -39.841 1.00 50.00 415 SER A N 1
ATOM 3385 C CA . SER A 1 415 ? -19.668 -26.887 -39.984 1.00 50.00 415 SER A CA 1
ATOM 3386 C C . SER A 1 415 ? -19.955 -26.500 -41.438 1.00 50.00 415 SER A C 1
ATOM 3388 O O . SER A 1 415 ? -21.103 -26.512 -41.854 1.00 50.00 415 SER A O 1
ATOM 3390 N N . LEU A 1 416 ? -18.921 -26.176 -42.218 1.00 51.00 416 LEU A N 1
ATOM 3391 C CA . LEU A 1 416 ? -19.015 -25.850 -43.642 1.00 51.00 416 LEU A CA 1
ATOM 3392 C C . LEU A 1 416 ? -19.134 -27.098 -44.538 1.00 51.00 416 LEU A C 1
ATOM 3394 O O . LEU A 1 416 ? -19.746 -27.014 -45.598 1.00 51.00 416 LEU A O 1
ATOM 3398 N N . THR A 1 417 ? -18.585 -28.242 -44.121 1.00 50.91 417 THR A N 1
ATOM 3399 C CA . THR A 1 417 ? -18.629 -29.519 -44.860 1.00 50.91 417 THR A CA 1
ATOM 3400 C C . THR A 1 417 ? -19.980 -30.208 -44.672 1.00 50.91 417 THR A C 1
ATOM 3402 O O . THR A 1 417 ? -20.559 -30.691 -45.642 1.00 50.91 417 THR A O 1
ATOM 3405 N N . ASP A 1 418 ? -20.541 -30.160 -43.457 1.00 47.81 418 ASP A N 1
ATOM 3406 C CA . ASP A 1 418 ? -21.906 -30.625 -43.159 1.00 47.81 418 ASP A CA 1
ATOM 3407 C C . ASP A 1 418 ? -22.970 -29.876 -43.998 1.00 47.81 418 ASP A C 1
ATOM 3409 O O . ASP A 1 418 ? -24.062 -30.394 -44.216 1.00 47.81 418 ASP A O 1
ATOM 3413 N N . LEU A 1 419 ? -22.642 -28.677 -44.500 1.00 43.91 419 LEU A N 1
ATOM 3414 C CA . LEU A 1 419 ? -23.484 -27.842 -45.369 1.00 43.91 419 LEU A CA 1
ATOM 3415 C C . LEU A 1 419 ? -23.308 -28.109 -46.872 1.00 43.91 419 LEU A C 1
ATOM 3417 O O . LEU A 1 419 ? -24.107 -27.620 -47.660 1.00 43.91 419 LEU A O 1
ATOM 3421 N N . GLN A 1 420 ? -22.265 -28.833 -47.293 1.00 42.06 420 GLN A N 1
ATOM 3422 C CA . GLN A 1 420 ? -22.061 -29.215 -48.701 1.00 42.06 420 GLN A CA 1
ATOM 3423 C C . GLN A 1 420 ? -22.704 -30.568 -49.053 1.00 42.06 420 GLN A C 1
ATOM 3425 O O . GLN A 1 420 ? -22.753 -30.931 -50.225 1.00 42.06 420 GLN A O 1
ATOM 3430 N N . MET A 1 421 ? -23.183 -31.313 -48.051 1.00 35.88 421 MET A N 1
ATOM 3431 C CA . MET A 1 421 ? -23.794 -32.643 -48.190 1.00 35.88 421 MET A CA 1
ATOM 3432 C C . MET A 1 421 ? -25.337 -32.622 -48.235 1.00 35.88 421 MET A C 1
ATOM 3434 O O . MET A 1 421 ? -25.936 -33.694 -48.310 1.00 35.88 421 MET A O 1
ATOM 3438 N N . ASN A 1 422 ? -25.965 -31.438 -48.204 1.00 34.41 422 ASN A N 1
ATOM 3439 C CA . ASN A 1 422 ? -27.416 -31.237 -48.328 1.00 34.41 422 ASN A CA 1
ATOM 3440 C C . ASN A 1 422 ? -27.766 -30.335 -49.510 1.00 34.41 422 ASN A C 1
ATOM 3442 O O . ASN A 1 422 ? -27.107 -29.280 -49.650 1.00 34.41 422 ASN A O 1
#

Radius of gyration: 30.4 Å; chains: 1; bounding box: 76×59×86 Å

pLDDT: mean 78.18, std 17.6, range [24.8, 98.44]

Secondary structure (DSSP, 8-state):
----------TTSHHHHTTGGGS-EEEETTTTEEEEEHHHHHHHH---S-HHHHHHHHHHT-HHHHHHHHHH-EEEEEE-TTS-EEEEEEEEHHHHHHHHHH---TTTHHHHHHHHHHHHHHHHHHH-THHHHHHHHHHHHHHT--HHHHHHHHHHHHHHHHHHHHHHHTT---HHHHHHHHHHHHHHHHSS-HHHHHHHTT-SSS-TGGG--HHHHHHHHHHHHHHHHHHHHH---SHHHHHHHHHHHHHHHHHHHHHHHHHHTS-S-----HHHHHHHH----HHHHHHHHHHHHHTT-TTEEEEEEEEEEEETTEEEEEEEEEEETTTTEEEEEEEESSPPPHHHHHHHHHHHHHHHHHT--TTPEEEEEEEEEEETTEEEEEEEESSSS-EE----SS--HHHHHHHHHHHHHTTT--

Foldseek 3Di:
DDDPDDDDDDCQDPCNVLVVVQWDWDADQVVLFIKTFQQSLCVQQHPDPDSVVVVVVLLVVDVPLVVQCVVFWDFDFDQDPVRDTDTGTIGTPVSSVVVLVSDPGPSSVVVVVVVVVVVVLVVVCVVPVVSVVVVVVVSCVSLLHDPVLVVLLVVLVVLLVLLVVLCVVQVNDDPVLSLVLLQLLCCLQPVDGLVRLCVLLVHRSDDSLQFADPLRSVLSSQLSNQLSVQCVVVVHNDSVVSSVSSNRSSNVSNVVQVVVCVVVVHHSSDSHGPNRNSLVVPPPPQVNVLVVVVCLVPVLDPQKDWDDAQDWDDDDNDIDTQGTWIAGRVQQAIEGEAEAADPDDPVVVVVQLVVQVVCQVPVDDPPGDRHKYWYWYDYSPFIDTQWIRLDVPTDGDDDDTPDDSVRVVVVVVVSSVVVVVD

Sequence (422 aa):
MKIGEENNLNNSNPITFFDLKNIRYVWDDEKEDWYFSVIDLISIFTDCTNPDVYISELIANDESLKSIWDSNGVSVLMTGADGKKQEIQTVNIYGLFRIIQSIPSKKAEPLKKKLAELGAERFNQIQNPELSIKQGLQDYLRLGYSEDWINMRLKSIEIKNELTDQWKLHKVESSFQHADLLDVICKTWSGKSVKEYKKFKGLKKESLQDNMTNIEIVLNMLAEISASSITESKNPQTYEENVQCAQDGGSVAAVARRSLEKELGKSVISPLNAKDYFLDQRKIKKSELYRPVRNFILGTGLQFGFCNEAKRVYYQNSYFIIDQIYYHIPTRRLILLKICRKKLNLTELEKFKEQIIFYNTQDKYAHENDAIGMMFIINKKQIRIEYVIPDLLGKEVEEIGLPSSEILDSYLLKSLTDLQMN